Protein AF-A0A139Y749-F1 (afdb_monomer_lite)

Secondary structure (DSSP, 8-state):
-TTS-HHHHHHHHHHTT----TTSHHHHHHHHHHHHHHHHHHHHTTS-HHHHHHHHHTTT----TTT--HHHHHHHHHHHHHH-B----TTT--S-EEE-SSEEEE--B-TTSSSBP--EEES--SSSTTSPP--GGGT--GGGG---B-----HHHHTSHHHHH--PPTT-TTTTTT--TT-PPPPTT---------S-PPTT-TTTT-EEEE-SS-SS-HHHHHHHHHHTT-EEESS--TT--EEEE-SS-TGGGGGSHHHHHHHHTTPEEEETTHHHHHT-SS-B--SS-HHHHHHHHHH-SSHHHHHTTS-BGGGGGSHHHHGGGEEES---SPPPPHHHHHHHHHHHHHHHHHHHT--PPPBPTT-GGGPPPTT--STT-EE-B-TT--B-EEEEEEEEGGGTEEEEEEEEEEEETTEEEEEEEEE-TTS-TTTS-EEEEEE-TT-HHHHHHHHHHHHHHHHSS-GGGTTTSPPPTTSPEEEPPS-B--------------------------------------------------------------S-HHHHHHHHHHH-

Structure (mmCIF, N/CA/C/O backbone):
data_AF-A0A139Y749-F1
#
_entry.id   AF-A0A139Y749-F1
#
loop_
_atom_site.group_PDB
_atom_site.id
_atom_site.type_symbol
_atom_site.label_atom_id
_atom_site.label_alt_id
_atom_site.label_comp_id
_atom_site.label_asym_id
_atom_site.label_entity_id
_atom_site.label_seq_id
_atom_site.pdbx_PDB_ins_code
_atom_site.Cartn_x
_atom_site.Cartn_y
_atom_site.Cartn_z
_atom_site.occupancy
_atom_site.B_iso_or_equiv
_atom_site.auth_seq_id
_atom_site.auth_comp_id
_atom_site.auth_asym_id
_atom_site.auth_atom_id
_atom_site.pdbx_PDB_model_num
ATOM 1 N N . TRP A 1 1 ? 19.064 -13.172 -11.842 1.00 55.97 1 TRP A N 1
ATOM 2 C CA . TRP A 1 1 ? 19.993 -12.221 -12.494 1.00 55.97 1 TRP A CA 1
ATOM 3 C C . TRP A 1 1 ? 19.464 -10.783 -12.609 1.00 55.97 1 TRP A C 1
ATOM 5 O O . TRP A 1 1 ? 20.232 -9.889 -12.300 1.00 55.97 1 TRP A O 1
ATOM 15 N N . GLN A 1 2 ? 18.198 -10.503 -12.964 1.00 55.34 2 GLN A N 1
ATOM 16 C CA . GLN A 1 2 ? 17.690 -9.106 -13.049 1.00 55.34 2 GLN A CA 1
ATOM 17 C C . GLN A 1 2 ? 17.530 -8.379 -11.702 1.00 55.34 2 GLN A C 1
ATOM 19 O O . GLN A 1 2 ? 17.526 -7.152 -11.671 1.00 55.34 2 GLN A O 1
ATOM 24 N N . ALA A 1 3 ? 17.440 -9.109 -10.585 1.00 68.25 3 ALA A N 1
ATOM 25 C CA . ALA A 1 3 ? 17.470 -8.506 -9.250 1.00 68.25 3 ALA A CA 1
ATOM 26 C C . ALA A 1 3 ? 18.830 -7.860 -8.905 1.00 68.25 3 ALA A C 1
ATOM 28 O O . ALA A 1 3 ? 18.938 -7.165 -7.896 1.00 68.25 3 ALA A O 1
ATOM 29 N N . LEU A 1 4 ? 19.854 -8.084 -9.738 1.00 83.38 4 LEU A N 1
ATOM 30 C CA . LEU A 1 4 ? 21.179 -7.481 -9.659 1.00 83.38 4 LEU A CA 1
ATOM 31 C C . LEU A 1 4 ? 21.399 -6.558 -10.860 1.00 83.38 4 LEU A C 1
ATOM 33 O O . LEU A 1 4 ? 20.829 -6.769 -11.935 1.00 83.38 4 LEU A O 1
ATOM 37 N N . ARG A 1 5 ? 22.259 -5.551 -10.694 1.00 90.12 5 ARG A N 1
ATOM 38 C CA . ARG A 1 5 ? 22.768 -4.784 -11.836 1.00 90.12 5 ARG A CA 1
ATOM 39 C C . ARG A 1 5 ? 23.640 -5.682 -12.705 1.00 90.12 5 ARG A C 1
ATOM 41 O O . ARG A 1 5 ? 24.235 -6.633 -12.204 1.00 90.12 5 ARG A O 1
ATOM 48 N N . TRP A 1 6 ? 23.745 -5.366 -13.994 1.00 91.12 6 TRP A N 1
ATOM 49 C CA . TRP A 1 6 ? 24.500 -6.198 -14.935 1.00 91.12 6 TRP A CA 1
ATOM 50 C C . TRP A 1 6 ? 25.959 -6.415 -14.508 1.00 91.12 6 TRP A C 1
ATOM 52 O O . TRP A 1 6 ? 26.428 -7.547 -14.488 1.00 91.12 6 TRP A O 1
ATOM 62 N N . ASP A 1 7 ? 26.648 -5.371 -14.048 1.00 91.44 7 ASP A N 1
ATOM 63 C CA . ASP A 1 7 ? 28.027 -5.507 -13.559 1.00 91.44 7 ASP A CA 1
ATOM 64 C C . ASP A 1 7 ? 28.143 -6.490 -12.385 1.00 91.44 7 ASP A C 1
ATOM 66 O O . ASP A 1 7 ? 29.125 -7.222 -12.265 1.00 91.44 7 ASP A O 1
ATOM 70 N N . ASP A 1 8 ? 27.126 -6.546 -11.524 1.00 91.69 8 ASP A N 1
ATOM 71 C CA . ASP A 1 8 ? 27.088 -7.478 -10.400 1.00 91.69 8 ASP A CA 1
ATOM 72 C C . ASP A 1 8 ? 26.757 -8.903 -10.860 1.00 91.69 8 ASP A C 1
ATOM 74 O O . ASP A 1 8 ? 27.308 -9.856 -10.313 1.00 91.69 8 ASP A O 1
ATOM 78 N N . VAL A 1 9 ? 25.941 -9.065 -11.910 1.00 89.00 9 VAL A N 1
ATOM 79 C CA . VAL A 1 9 ? 25.735 -10.357 -12.591 1.00 89.00 9 VAL A CA 1
ATOM 80 C C . VAL A 1 9 ? 27.075 -10.925 -13.066 1.00 89.00 9 VAL A C 1
ATOM 82 O O . VAL A 1 9 ? 27.396 -12.071 -12.749 1.00 89.00 9 VAL A O 1
ATOM 85 N N . ILE A 1 10 ? 27.887 -10.116 -13.757 1.00 91.31 10 ILE A N 1
ATOM 86 C CA . ILE A 1 10 ? 29.202 -10.531 -14.268 1.00 91.31 10 ILE A CA 1
ATOM 87 C C . ILE A 1 10 ? 30.159 -10.890 -13.123 1.00 91.31 10 ILE A C 1
ATOM 89 O O . ILE A 1 10 ? 30.788 -11.950 -13.155 1.00 91.31 10 ILE A O 1
ATOM 93 N N . LYS A 1 11 ? 30.236 -10.056 -12.077 1.00 91.69 11 LYS A N 1
ATOM 94 C CA . LYS A 1 11 ? 31.088 -10.319 -10.901 1.00 91.69 11 LYS A CA 1
ATOM 95 C C . LYS A 1 11 ? 30.699 -11.606 -10.179 1.00 91.69 11 LYS A C 1
ATOM 97 O O . LYS A 1 11 ? 31.575 -12.384 -9.803 1.00 91.69 11 LYS A O 1
ATOM 102 N N . VAL A 1 12 ? 29.401 -11.831 -9.969 1.00 89.81 12 VAL A N 1
ATOM 103 C CA . VAL A 1 12 ? 28.900 -13.038 -9.302 1.00 89.81 12 VAL A CA 1
ATOM 104 C C . VAL A 1 12 ? 29.207 -14.268 -10.149 1.00 89.81 12 VAL A C 1
ATOM 106 O O . VAL A 1 12 ? 29.770 -15.220 -9.619 1.00 89.81 12 VAL A O 1
ATOM 109 N N . ALA A 1 13 ? 28.925 -14.236 -11.455 1.00 89.31 13 ALA A N 1
ATOM 110 C CA . ALA A 1 13 ? 29.249 -15.343 -12.353 1.00 89.31 13 ALA A CA 1
ATOM 111 C C . ALA A 1 13 ? 30.742 -15.707 -12.288 1.00 89.31 13 ALA A C 1
ATOM 113 O O . ALA A 1 13 ? 31.074 -16.869 -12.052 1.00 89.31 13 ALA A O 1
ATOM 114 N N . ALA A 1 14 ? 31.628 -14.710 -12.385 1.00 90.56 14 ALA A N 1
ATOM 115 C CA . ALA A 1 14 ? 33.073 -14.912 -12.305 1.00 90.56 14 ALA A CA 1
ATOM 116 C C . ALA A 1 14 ? 33.514 -15.529 -10.967 1.00 90.56 14 ALA A C 1
ATOM 118 O O . ALA A 1 14 ? 34.356 -16.426 -10.947 1.00 90.56 14 ALA A O 1
ATOM 119 N N . LYS A 1 15 ? 32.915 -15.099 -9.847 1.00 92.75 15 LYS A N 1
ATOM 120 C CA . LYS A 1 15 ? 33.230 -15.620 -8.507 1.00 92.75 15 LYS A CA 1
ATOM 121 C C . LYS A 1 15 ? 32.910 -17.111 -8.350 1.00 92.75 15 LYS A C 1
ATOM 123 O O . LYS A 1 15 ? 33.593 -17.793 -7.595 1.00 92.75 15 LYS A O 1
ATOM 128 N N . PHE A 1 16 ? 31.906 -17.611 -9.067 1.00 90.88 16 PHE A N 1
ATOM 129 C CA . PHE A 1 16 ? 31.536 -19.030 -9.087 1.00 90.88 16 PHE A CA 1
ATOM 130 C C . PHE A 1 16 ? 32.127 -19.786 -10.292 1.00 90.88 16 PHE A C 1
ATOM 132 O O . PHE A 1 16 ? 31.661 -20.869 -10.631 1.00 90.88 16 PHE A O 1
ATOM 139 N N . GLY A 1 17 ? 33.148 -19.229 -10.956 1.00 89.31 17 GLY A N 1
ATOM 140 C CA . GLY A 1 17 ? 33.849 -19.876 -12.073 1.00 89.31 17 GLY A CA 1
ATOM 141 C C . GLY A 1 17 ? 33.110 -19.837 -13.417 1.00 89.31 17 GLY A C 1
ATOM 142 O O . GLY A 1 17 ? 33.607 -20.382 -14.402 1.00 89.31 17 GLY A O 1
ATOM 143 N N . GLY A 1 18 ? 31.954 -19.174 -13.493 1.00 87.88 18 GLY A N 1
ATOM 144 C CA . GLY A 1 18 ? 31.210 -18.959 -14.731 1.00 87.88 18 GLY A CA 1
ATOM 145 C C . GLY A 1 18 ? 31.777 -17.801 -15.557 1.00 87.88 18 GLY A C 1
ATOM 146 O O . GLY A 1 18 ? 32.257 -16.805 -15.017 1.00 87.88 18 GLY A O 1
ATOM 147 N N . ARG A 1 19 ? 31.693 -17.897 -16.890 1.00 89.00 19 ARG A N 1
ATOM 148 C CA . ARG A 1 19 ? 32.026 -16.794 -17.808 1.00 89.00 19 ARG A CA 1
ATOM 149 C C . ARG A 1 19 ? 30.839 -16.491 -18.708 1.00 89.00 19 ARG A C 1
ATOM 151 O O . ARG A 1 19 ? 30.443 -17.326 -19.514 1.00 89.00 19 ARG A O 1
ATOM 158 N N . VAL A 1 20 ? 30.297 -15.285 -18.582 1.00 89.81 20 VAL A N 1
ATOM 159 C CA . VAL A 1 20 ? 29.211 -14.795 -19.435 1.00 89.81 20 VAL A CA 1
ATOM 160 C C . VAL A 1 20 ? 29.814 -14.259 -20.734 1.00 89.81 20 VAL A C 1
ATOM 162 O O . VAL A 1 20 ? 30.641 -13.348 -20.713 1.00 89.81 20 VAL A O 1
ATOM 165 N N . LYS A 1 21 ? 29.407 -14.821 -21.876 1.00 91.31 21 LYS A N 1
ATOM 166 C CA . LYS A 1 21 ? 29.839 -14.361 -23.205 1.00 91.31 21 LYS A CA 1
ATOM 167 C C . LYS A 1 21 ? 29.069 -13.098 -23.590 1.00 91.31 21 LYS A C 1
ATOM 169 O O . LYS A 1 21 ? 28.064 -13.173 -24.292 1.00 91.31 21 LYS A O 1
ATOM 174 N N . GLU A 1 22 ? 29.518 -11.934 -23.121 1.00 92.12 22 GLU A N 1
ATOM 175 C CA . GLU A 1 22 ? 28.803 -10.673 -23.360 1.00 92.12 22 GLU A CA 1
ATOM 176 C C . GLU A 1 22 ? 28.616 -10.350 -24.842 1.00 92.12 22 GLU A C 1
ATOM 178 O O . GLU A 1 22 ? 27.634 -9.718 -25.185 1.00 92.12 22 GLU A O 1
ATOM 183 N N . ASN A 1 23 ? 29.486 -10.799 -25.745 1.00 92.69 23 ASN A N 1
ATOM 184 C CA . ASN A 1 23 ? 29.330 -10.588 -27.188 1.00 92.69 23 ASN A CA 1
ATOM 185 C C . ASN A 1 23 ? 28.192 -11.405 -27.834 1.00 92.69 23 ASN A C 1
ATOM 187 O O . ASN A 1 23 ? 27.828 -11.129 -28.975 1.00 92.69 23 ASN A O 1
ATOM 191 N N . HIS A 1 24 ? 27.625 -12.397 -27.142 1.00 94.44 24 HIS A N 1
ATOM 192 C CA . HIS A 1 24 ? 26.550 -13.221 -27.687 1.00 94.44 24 HIS A CA 1
ATOM 193 C C . HIS A 1 24 ? 25.241 -12.409 -27.828 1.00 94.44 24 HIS A C 1
ATOM 195 O O . HIS A 1 24 ? 24.852 -11.732 -26.870 1.00 94.44 24 HIS A O 1
ATOM 201 N N . PRO A 1 25 ? 24.503 -12.499 -28.956 1.00 93.38 25 PRO A N 1
ATOM 202 C CA . PRO A 1 25 ? 23.297 -11.694 -29.195 1.00 93.38 25 PRO A CA 1
ATOM 203 C C . PRO A 1 25 ? 22.237 -11.789 -28.088 1.00 93.38 25 PRO A C 1
ATOM 205 O O . PRO A 1 25 ? 21.754 -10.763 -27.611 1.00 93.38 25 PRO A O 1
ATOM 208 N N . LEU A 1 26 ? 21.940 -13.007 -27.615 1.00 91.06 26 LEU A N 1
ATOM 209 C CA . LEU A 1 26 ? 21.009 -13.244 -26.500 1.00 91.06 26 LEU A CA 1
ATOM 210 C C . LEU A 1 26 ? 21.461 -12.534 -25.215 1.00 91.06 26 LEU A C 1
ATOM 212 O O . LEU A 1 26 ? 20.665 -11.906 -24.520 1.00 91.06 26 LEU A O 1
ATOM 216 N N . VAL A 1 27 ? 22.757 -12.592 -24.904 1.00 92.75 27 VAL A N 1
ATOM 217 C CA . VAL A 1 27 ? 23.316 -11.985 -23.691 1.00 92.75 27 VAL A CA 1
ATOM 218 C C . VAL A 1 27 ? 23.242 -10.458 -23.785 1.00 92.75 27 VAL A C 1
ATOM 220 O O . VAL A 1 27 ? 22.822 -9.813 -22.827 1.00 92.75 27 VAL A O 1
ATOM 223 N N . GLN A 1 28 ? 23.546 -9.881 -24.955 1.00 92.50 28 GLN A N 1
ATOM 224 C CA . GLN A 1 28 ? 23.368 -8.447 -25.225 1.00 92.50 28 GLN A CA 1
ATOM 225 C C . GLN A 1 28 ? 21.911 -7.992 -25.110 1.00 92.50 28 GLN A C 1
ATOM 227 O O . GLN A 1 28 ? 21.641 -6.859 -24.705 1.00 92.50 28 GLN A O 1
ATOM 232 N N . GLU A 1 29 ? 20.954 -8.841 -25.481 1.00 91.62 29 GLU A N 1
ATOM 233 C CA . GLU A 1 29 ? 19.536 -8.541 -25.302 1.00 91.62 29 GLU A CA 1
ATOM 234 C C . GLU A 1 29 ? 19.171 -8.445 -23.814 1.00 91.62 29 GLU A C 1
ATOM 236 O O . GLU A 1 29 ? 18.612 -7.435 -23.375 1.00 91.62 29 GLU A O 1
ATOM 241 N N . HIS A 1 30 ? 19.541 -9.454 -23.019 1.00 90.88 30 HIS A N 1
ATOM 242 C CA . HIS A 1 30 ? 19.285 -9.462 -21.576 1.00 90.88 30 HIS A CA 1
ATOM 243 C C . HIS A 1 30 ? 20.033 -8.347 -20.833 1.00 90.88 30 HIS A C 1
ATOM 245 O O . HIS A 1 30 ? 19.470 -7.766 -19.901 1.00 90.88 30 HIS A O 1
ATOM 251 N N . LYS A 1 31 ? 21.250 -8.000 -21.271 1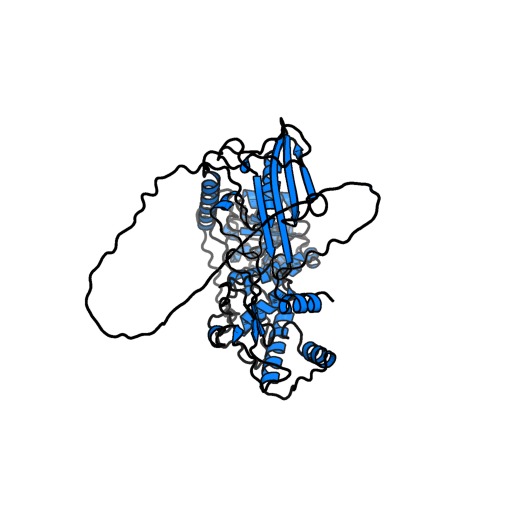.00 91.69 31 LYS A N 1
ATOM 252 C CA . LYS A 1 31 ? 22.014 -6.854 -20.766 1.00 91.69 31 LYS A CA 1
ATOM 253 C C . LYS A 1 31 ? 21.242 -5.552 -20.939 1.00 91.69 31 LYS A C 1
ATOM 255 O O . LYS A 1 31 ? 20.915 -4.900 -19.949 1.00 91.69 31 LYS A O 1
ATOM 260 N N . ARG A 1 32 ? 20.866 -5.222 -22.179 1.00 91.75 32 ARG A N 1
ATOM 261 C CA . ARG A 1 32 ? 20.134 -3.984 -22.497 1.00 91.75 32 ARG A CA 1
ATOM 262 C C . ARG A 1 32 ? 18.780 -3.913 -21.795 1.00 91.75 32 ARG A C 1
ATOM 264 O O . ARG A 1 32 ? 18.389 -2.852 -21.314 1.00 91.75 32 ARG A O 1
ATOM 271 N N . ARG A 1 33 ? 18.072 -5.044 -21.686 1.00 91.50 33 ARG A N 1
ATOM 272 C CA . ARG A 1 33 ? 16.835 -5.142 -20.892 1.00 91.50 33 ARG A CA 1
ATOM 273 C C . ARG A 1 33 ? 17.076 -4.821 -19.419 1.00 91.50 33 ARG A C 1
ATOM 275 O O . ARG A 1 33 ? 16.333 -4.026 -18.850 1.00 91.50 33 ARG A O 1
ATOM 282 N N . SER A 1 34 ? 18.110 -5.410 -18.817 1.00 91.19 34 SER A N 1
ATOM 283 C CA . SER A 1 34 ? 18.482 -5.166 -17.419 1.00 91.19 34 SER A CA 1
ATOM 284 C C . SER A 1 34 ? 18.829 -3.695 -17.178 1.00 91.19 34 SER A C 1
ATOM 286 O O . SER A 1 34 ? 18.268 -3.073 -16.281 1.00 91.19 34 SER A O 1
ATOM 288 N N . GLU A 1 35 ? 19.690 -3.106 -18.009 1.00 91.38 35 GLU A N 1
ATOM 289 C CA . GLU A 1 35 ? 20.102 -1.700 -17.899 1.00 91.38 35 GLU A CA 1
ATOM 290 C C . GLU A 1 35 ? 18.915 -0.737 -18.054 1.00 91.38 35 GLU A C 1
ATOM 292 O O . GLU A 1 35 ? 18.750 0.187 -17.253 1.00 91.38 35 GLU A O 1
ATOM 297 N N . GLY A 1 36 ? 18.041 -0.994 -19.034 1.00 89.69 36 GLY A N 1
ATOM 298 C CA . GLY A 1 36 ? 16.812 -0.229 -19.240 1.00 89.69 36 GLY A CA 1
ATOM 299 C C . GLY A 1 36 ? 15.853 -0.306 -18.050 1.00 89.69 36 GLY A C 1
ATOM 300 O O . GLY A 1 36 ? 15.291 0.708 -17.636 1.00 89.69 36 GLY A O 1
ATOM 301 N N . MET A 1 37 ? 15.711 -1.491 -17.455 1.00 91.38 37 MET A N 1
ATOM 302 C CA . MET A 1 37 ? 14.889 -1.689 -16.264 1.00 91.38 37 MET A CA 1
ATOM 303 C C . MET A 1 37 ? 15.483 -0.990 -15.038 1.00 91.38 37 MET A C 1
ATOM 305 O O . MET A 1 37 ? 14.767 -0.276 -14.337 1.00 91.38 37 MET A O 1
ATOM 309 N N . TRP A 1 38 ? 16.792 -1.122 -14.804 1.00 92.38 38 TRP A N 1
ATOM 310 C CA . TRP A 1 38 ? 17.477 -0.476 -13.680 1.00 92.38 38 TRP A CA 1
ATOM 311 C C . TRP A 1 38 ? 17.434 1.049 -13.749 1.00 92.38 38 TRP A C 1
ATOM 313 O O . TRP A 1 38 ? 17.352 1.689 -12.703 1.00 92.38 38 TRP A O 1
ATOM 323 N N . ASN A 1 39 ? 17.388 1.631 -14.949 1.00 92.31 39 ASN A N 1
ATOM 324 C CA . ASN A 1 39 ? 17.181 3.066 -15.120 1.00 92.31 39 ASN A CA 1
ATOM 325 C C . ASN A 1 39 ? 15.836 3.546 -14.537 1.00 92.31 39 ASN A C 1
ATOM 327 O O . ASN A 1 39 ? 15.789 4.591 -13.889 1.00 92.31 39 ASN A O 1
ATOM 331 N N . LEU A 1 40 ? 14.757 2.776 -14.722 1.00 92.25 40 LEU A N 1
ATOM 332 C CA . LEU A 1 40 ? 13.453 3.079 -14.123 1.00 92.25 40 LEU A CA 1
ATOM 333 C C . LEU A 1 40 ? 13.403 2.703 -12.635 1.00 92.25 40 LEU A C 1
ATOM 335 O O . LEU A 1 40 ? 12.873 3.469 -11.832 1.00 92.25 40 LEU A O 1
ATOM 339 N N . ILE A 1 41 ? 13.992 1.569 -12.238 1.00 93.94 41 ILE A N 1
ATOM 340 C CA . ILE A 1 41 ? 14.079 1.159 -10.824 1.00 93.94 41 ILE A CA 1
ATOM 341 C C . ILE A 1 41 ? 14.778 2.237 -9.993 1.00 93.94 41 ILE A C 1
ATOM 343 O O . ILE A 1 41 ? 14.306 2.575 -8.909 1.00 93.94 41 ILE A O 1
ATOM 347 N N . ASP A 1 42 ? 15.872 2.808 -10.501 1.00 92.44 42 ASP A N 1
ATOM 348 C CA . ASP A 1 42 ? 16.608 3.873 -9.820 1.00 92.44 42 ASP A CA 1
ATOM 349 C C . ASP A 1 42 ? 15.778 5.136 -9.608 1.00 92.44 42 ASP A C 1
ATOM 351 O O . ASP A 1 42 ? 15.976 5.831 -8.614 1.00 92.44 42 ASP A O 1
ATOM 355 N N . ALA A 1 43 ? 14.828 5.406 -10.500 1.00 90.19 43 ALA A N 1
ATOM 356 C CA . ALA A 1 43 ? 13.891 6.507 -10.352 1.00 90.19 43 ALA A CA 1
ATOM 357 C C . ALA A 1 43 ? 12.766 6.167 -9.349 1.00 90.19 43 ALA A C 1
ATOM 359 O O . ALA A 1 43 ? 12.323 7.028 -8.591 1.00 90.19 43 ALA A O 1
ATOM 360 N N . LEU A 1 44 ? 12.316 4.906 -9.315 1.00 92.62 44 LEU A N 1
ATOM 361 C CA . LEU A 1 44 ? 11.216 4.437 -8.466 1.00 92.62 44 LEU A CA 1
ATOM 362 C C . LEU A 1 44 ? 11.618 4.115 -7.024 1.00 92.62 44 LEU A C 1
ATOM 364 O O . LEU A 1 44 ? 10.764 4.176 -6.145 1.00 92.62 44 LEU A O 1
ATOM 368 N N . LYS A 1 45 ? 12.880 3.772 -6.747 1.00 87.56 45 LYS A N 1
ATOM 369 C CA . LYS A 1 45 ? 13.320 3.357 -5.398 1.00 87.56 45 LYS A CA 1
ATOM 370 C C . LYS A 1 45 ? 13.155 4.447 -4.333 1.00 87.56 45 LYS A C 1
ATOM 372 O O . LYS A 1 45 ? 13.032 4.123 -3.156 1.00 87.56 45 LYS A O 1
ATOM 377 N N . GLU A 1 46 ? 13.148 5.712 -4.752 1.00 85.56 46 GLU A N 1
ATOM 378 C CA . GLU A 1 46 ? 12.927 6.862 -3.872 1.00 85.56 46 GLU A CA 1
ATOM 379 C C . GLU A 1 46 ? 11.442 7.016 -3.508 1.00 85.56 46 GLU A C 1
ATOM 381 O O . GLU A 1 46 ? 11.109 7.615 -2.489 1.00 85.56 46 GLU A O 1
ATOM 386 N N . VAL A 1 47 ? 10.531 6.457 -4.314 1.00 89.00 47 VAL A N 1
ATOM 387 C CA . VAL A 1 47 ? 9.087 6.551 -4.089 1.00 89.00 47 VAL A CA 1
ATOM 388 C C . VAL A 1 47 ? 8.699 5.762 -2.830 1.00 89.00 47 VAL A C 1
ATOM 390 O O . VAL A 1 47 ? 9.109 4.608 -2.659 1.00 89.00 47 VAL A O 1
ATOM 393 N N . PRO A 1 48 ? 7.848 6.327 -1.954 1.00 88.06 48 PRO A N 1
ATOM 394 C CA . PRO A 1 48 ? 7.395 5.643 -0.751 1.00 88.06 48 PRO A CA 1
ATOM 395 C C . PRO A 1 48 ? 6.777 4.271 -1.038 1.00 88.06 48 PRO A C 1
ATOM 397 O O . PRO A 1 48 ? 5.853 4.141 -1.845 1.00 88.06 48 PRO A O 1
ATOM 400 N N . LYS A 1 49 ? 7.206 3.249 -0.283 1.00 89.56 49 LYS A N 1
ATOM 401 C CA . LYS A 1 49 ? 6.736 1.856 -0.421 1.00 89.56 49 LYS A CA 1
ATOM 402 C C . LYS A 1 49 ? 5.213 1.751 -0.544 1.00 89.56 49 LYS A C 1
ATOM 404 O O . LYS A 1 49 ? 4.735 1.097 -1.459 1.00 89.56 49 LYS A O 1
ATOM 409 N N . LYS A 1 50 ? 4.444 2.409 0.335 1.00 86.56 50 LYS A N 1
ATOM 410 C CA . LYS A 1 50 ? 2.966 2.346 0.329 1.00 86.56 50 LYS A CA 1
ATOM 411 C C . LYS A 1 50 ? 2.345 2.731 -1.020 1.00 86.56 50 LYS A C 1
ATOM 413 O O . LYS A 1 50 ? 1.286 2.225 -1.369 1.00 86.56 50 LYS A O 1
ATOM 418 N N . GLN A 1 51 ? 2.988 3.628 -1.759 1.00 87.31 51 GLN A N 1
ATOM 419 C CA . GLN A 1 51 ? 2.501 4.094 -3.052 1.00 87.31 51 GLN A CA 1
ATOM 420 C C . GLN A 1 51 ? 2.870 3.127 -4.175 1.00 87.31 51 GLN A C 1
ATOM 422 O O . GLN A 1 51 ? 2.034 2.853 -5.029 1.00 87.31 51 GLN A O 1
ATOM 427 N N . LEU A 1 52 ? 4.073 2.545 -4.132 1.00 92.69 52 LEU A N 1
ATOM 428 C CA . LEU A 1 52 ? 4.448 1.448 -5.030 1.00 92.69 52 LEU A CA 1
ATOM 429 C C . LEU A 1 52 ? 3.482 0.265 -4.867 1.00 92.69 52 LEU A C 1
ATOM 431 O O . LEU A 1 52 ? 2.985 -0.274 -5.850 1.00 92.69 52 LEU A O 1
ATOM 435 N N . LEU A 1 53 ? 3.127 -0.076 -3.626 1.00 92.38 53 LEU A N 1
ATOM 436 C CA . LEU A 1 53 ? 2.144 -1.125 -3.344 1.00 92.38 53 LEU A CA 1
ATOM 437 C C . LEU A 1 53 ? 0.768 -0.840 -3.966 1.00 92.38 53 LEU A C 1
ATOM 439 O O . LEU A 1 53 ? 0.139 -1.753 -4.481 1.00 92.38 53 LEU A O 1
ATOM 443 N N . ALA A 1 54 ? 0.337 0.423 -4.019 1.00 89.19 54 ALA A N 1
ATOM 444 C CA . ALA A 1 54 ? -0.916 0.793 -4.680 1.00 89.19 54 ALA A CA 1
ATOM 445 C C . ALA A 1 54 ? -0.903 0.521 -6.194 1.00 89.19 54 ALA A C 1
ATOM 447 O O . ALA A 1 54 ? -1.939 0.199 -6.774 1.00 89.19 54 ALA A O 1
ATOM 448 N N . ILE A 1 55 ? 0.264 0.640 -6.835 1.00 93.62 55 ILE A N 1
ATOM 449 C CA . ILE A 1 55 ? 0.439 0.291 -8.249 1.00 93.62 55 ILE A CA 1
ATOM 450 C C . ILE A 1 55 ? 0.326 -1.224 -8.425 1.00 93.62 55 ILE A C 1
ATOM 452 O O . ILE A 1 55 ? -0.336 -1.680 -9.354 1.00 93.62 55 ILE A O 1
ATOM 456 N N . LEU A 1 56 ? 0.919 -2.006 -7.519 1.00 94.88 56 LEU A N 1
ATOM 457 C CA . LEU A 1 56 ? 0.786 -3.465 -7.530 1.00 94.88 56 LEU A CA 1
ATOM 458 C C . LEU A 1 56 ? -0.675 -3.898 -7.331 1.00 94.88 56 LEU A C 1
ATOM 460 O O . LEU A 1 56 ? -1.168 -4.711 -8.112 1.00 94.88 56 LEU A O 1
ATOM 464 N N . ASP A 1 57 ? -1.384 -3.291 -6.373 1.00 92.31 57 ASP A N 1
ATOM 465 C CA . ASP A 1 57 ? -2.810 -3.536 -6.112 1.00 92.31 57 ASP A CA 1
ATOM 466 C C . ASP A 1 57 ? -3.674 -3.285 -7.359 1.00 92.31 57 ASP A C 1
ATOM 468 O O . ASP A 1 57 ? -4.523 -4.103 -7.705 1.00 92.31 57 ASP A O 1
ATOM 472 N N . ALA A 1 58 ? -3.432 -2.182 -8.079 1.00 90.25 58 ALA A N 1
ATOM 473 C CA . ALA A 1 58 ? -4.168 -1.823 -9.299 1.00 90.25 58 ALA A CA 1
ATOM 474 C C . ALA A 1 58 ? -3.946 -2.794 -10.476 1.00 90.25 58 ALA A C 1
ATOM 476 O O . ALA A 1 58 ? -4.668 -2.733 -11.475 1.00 90.25 58 ALA A O 1
ATOM 477 N N . ASN A 1 59 ? -2.939 -3.662 -10.368 1.00 93.44 59 ASN A N 1
ATOM 478 C CA . ASN A 1 59 ? -2.628 -4.722 -11.322 1.00 93.44 59 ASN A CA 1
ATOM 479 C C . ASN A 1 59 ? -2.929 -6.118 -10.762 1.00 93.44 59 ASN A C 1
ATOM 481 O O . ASN A 1 59 ? -2.577 -7.103 -11.412 1.00 93.44 59 ASN A O 1
ATOM 485 N N . GLU A 1 60 ? -3.553 -6.199 -9.580 1.00 92.69 60 GLU A N 1
ATOM 486 C CA . GLU A 1 60 ? -3.841 -7.444 -8.857 1.00 92.69 60 GLU A CA 1
ATOM 487 C C . GLU A 1 60 ? -2.581 -8.284 -8.589 1.00 92.69 60 GLU A C 1
ATOM 489 O O . GLU A 1 60 ? -2.648 -9.507 -8.471 1.00 92.69 60 GLU A O 1
ATOM 494 N N . ILE A 1 61 ? -1.409 -7.646 -8.515 1.00 93.38 61 ILE A N 1
ATOM 495 C CA . ILE A 1 61 ? -0.148 -8.351 -8.303 1.00 93.38 61 ILE A CA 1
ATOM 496 C C . ILE A 1 61 ? -0.036 -8.724 -6.833 1.00 93.38 61 ILE A C 1
ATOM 498 O O . ILE A 1 61 ? -0.026 -7.867 -5.950 1.00 93.38 61 ILE A O 1
ATOM 502 N N . PHE A 1 62 ? 0.103 -10.017 -6.569 1.00 90.81 62 PHE A N 1
ATOM 503 C CA . PHE A 1 62 ? 0.291 -10.523 -5.223 1.00 90.81 62 PHE A CA 1
ATOM 504 C C . PHE A 1 62 ? 1.664 -10.137 -4.669 1.00 90.81 62 PHE A C 1
ATOM 506 O O . PHE A 1 62 ? 2.701 -10.343 -5.302 1.00 90.81 62 PHE A O 1
ATOM 513 N N . TYR A 1 63 ? 1.677 -9.679 -3.420 1.00 89.19 63 TYR A N 1
ATOM 514 C CA . TYR A 1 63 ? 2.893 -9.473 -2.647 1.00 89.19 63 TYR A CA 1
ATOM 515 C C . TYR A 1 63 ? 2.642 -9.714 -1.155 1.00 89.19 63 TYR A C 1
ATOM 517 O O . TYR A 1 63 ? 1.533 -9.575 -0.640 1.00 89.19 63 TYR A O 1
ATOM 525 N N . ASN A 1 64 ? 3.704 -10.029 -0.410 1.00 83.94 64 ASN A N 1
ATOM 526 C CA . ASN A 1 64 ? 3.633 -10.061 1.047 1.00 83.94 64 ASN A CA 1
ATOM 527 C C . ASN A 1 64 ? 3.954 -8.672 1.608 1.00 83.94 64 ASN A C 1
ATOM 529 O O . ASN A 1 64 ? 5.122 -8.303 1.699 1.00 83.94 64 ASN A O 1
ATOM 533 N N . GLU A 1 65 ? 2.934 -7.928 2.034 1.00 80.00 65 GLU A N 1
ATOM 534 C CA . GLU A 1 65 ? 3.063 -6.545 2.522 1.00 80.00 65 GLU A CA 1
ATOM 535 C C . GLU A 1 65 ? 4.151 -6.360 3.599 1.00 80.00 65 GLU A C 1
ATOM 537 O O . GLU A 1 65 ? 4.869 -5.355 3.608 1.00 80.00 65 GLU A O 1
ATOM 542 N N . LYS A 1 66 ? 4.327 -7.352 4.482 1.00 76.69 66 LYS A N 1
ATOM 543 C CA . LYS A 1 66 ? 5.321 -7.302 5.566 1.00 76.69 66 LYS A CA 1
ATOM 544 C C . LYS A 1 66 ? 6.747 -7.564 5.084 1.00 76.69 66 LYS A C 1
ATOM 546 O O . LYS A 1 66 ? 7.677 -7.062 5.704 1.00 76.69 66 LYS A O 1
ATOM 551 N N . LYS A 1 67 ? 6.925 -8.355 4.022 1.00 83.00 67 LYS A N 1
ATOM 552 C CA . LYS A 1 67 ? 8.247 -8.797 3.544 1.00 83.00 67 LYS A CA 1
ATOM 553 C C . LYS A 1 67 ? 8.754 -8.019 2.335 1.00 83.00 67 LYS A C 1
ATOM 555 O O . LYS A 1 67 ? 9.962 -7.880 2.199 1.00 83.00 67 LYS A O 1
ATOM 560 N N . ILE A 1 68 ? 7.858 -7.511 1.491 1.00 89.81 68 ILE A N 1
ATOM 561 C CA . ILE A 1 68 ? 8.243 -6.811 0.265 1.00 89.81 68 ILE A CA 1
ATOM 562 C C . ILE A 1 68 ? 9.026 -5.536 0.591 1.00 89.81 68 ILE A C 1
ATOM 564 O O . ILE A 1 68 ? 8.609 -4.722 1.428 1.00 89.81 68 ILE A O 1
ATOM 568 N N . SER A 1 69 ? 10.167 -5.361 -0.068 1.00 91.50 69 SER A N 1
ATOM 569 C CA . SER A 1 69 ? 10.961 -4.132 0.014 1.00 91.50 69 SER A CA 1
ATOM 570 C C . SER A 1 69 ? 10.481 -3.092 -1.008 1.00 91.50 69 SER A C 1
ATOM 572 O O . SER A 1 69 ? 9.816 -3.431 -1.985 1.00 91.50 69 SER A O 1
ATOM 574 N N . ALA A 1 70 ? 10.819 -1.813 -0.805 1.00 91.81 70 ALA A N 1
ATOM 575 C CA . ALA A 1 70 ? 10.529 -0.776 -1.805 1.00 91.81 70 ALA A CA 1
ATOM 576 C C . ALA A 1 70 ? 11.236 -1.068 -3.142 1.00 91.81 70 ALA A C 1
ATOM 578 O O . ALA A 1 70 ? 10.638 -0.905 -4.200 1.00 91.81 70 ALA A O 1
ATOM 579 N N . LEU A 1 71 ? 12.472 -1.578 -3.082 1.00 92.75 71 LEU A N 1
ATOM 580 C CA . LEU A 1 71 ? 13.247 -1.975 -4.256 1.00 92.75 71 LEU A CA 1
ATOM 581 C C . LEU A 1 71 ? 12.573 -3.111 -5.035 1.00 92.75 71 LEU A C 1
ATOM 583 O O . LEU A 1 71 ? 12.465 -3.038 -6.252 1.00 92.75 71 LEU A O 1
ATOM 587 N N . GLU A 1 72 ? 12.092 -4.137 -4.337 1.00 92.31 72 GLU A N 1
ATOM 588 C CA . GLU A 1 72 ? 11.383 -5.259 -4.959 1.00 92.31 72 GLU A CA 1
ATOM 589 C C . GLU A 1 72 ? 10.080 -4.798 -5.624 1.00 92.31 72 GLU A C 1
ATOM 591 O O . GLU A 1 72 ? 9.799 -5.174 -6.758 1.00 92.31 72 GLU A O 1
ATOM 596 N N . ALA A 1 73 ? 9.310 -3.925 -4.966 1.00 94.56 73 ALA A N 1
ATOM 597 C CA . ALA A 1 73 ? 8.123 -3.335 -5.582 1.00 94.56 73 ALA A CA 1
ATOM 598 C C . ALA A 1 73 ? 8.487 -2.511 -6.832 1.00 94.56 73 ALA A C 1
ATOM 600 O O . ALA A 1 73 ? 7.832 -2.642 -7.864 1.00 94.56 73 ALA A O 1
ATOM 601 N N . ALA A 1 74 ? 9.558 -1.713 -6.768 1.00 95.12 74 ALA A N 1
ATOM 602 C CA . ALA A 1 74 ? 10.062 -0.941 -7.902 1.00 95.12 74 ALA A CA 1
ATOM 603 C C . ALA A 1 74 ? 10.514 -1.833 -9.071 1.00 95.12 74 ALA A C 1
ATOM 605 O O . ALA A 1 74 ? 10.236 -1.495 -10.217 1.00 95.12 74 ALA A O 1
ATOM 606 N N . GLN A 1 75 ? 11.152 -2.977 -8.800 1.00 93.75 75 GLN A N 1
ATOM 607 C CA . GLN A 1 75 ? 11.531 -3.970 -9.814 1.00 93.75 75 GLN A CA 1
ATOM 608 C C . GLN A 1 75 ? 10.307 -4.520 -10.549 1.00 93.75 75 GLN A C 1
ATOM 610 O O . GLN A 1 75 ? 10.268 -4.487 -11.776 1.00 93.75 75 GLN A O 1
ATOM 615 N N . ILE A 1 76 ? 9.283 -4.948 -9.804 1.00 94.69 76 ILE A N 1
ATOM 616 C CA . ILE A 1 76 ? 8.039 -5.482 -10.377 1.00 94.69 76 ILE A CA 1
ATOM 617 C C . ILE A 1 76 ? 7.324 -4.418 -11.224 1.00 94.69 76 ILE A C 1
ATOM 619 O O . ILE A 1 76 ? 6.851 -4.704 -12.322 1.00 94.69 76 ILE A O 1
ATOM 623 N N . ILE A 1 77 ? 7.261 -3.176 -10.735 1.00 95.44 77 ILE A N 1
ATOM 624 C CA . ILE A 1 77 ? 6.621 -2.069 -11.457 1.00 95.44 77 ILE A CA 1
ATOM 625 C C . ILE A 1 77 ? 7.413 -1.704 -12.710 1.00 95.44 77 ILE A C 1
ATOM 627 O O . ILE A 1 77 ? 6.806 -1.488 -13.752 1.00 95.44 77 ILE A O 1
ATOM 631 N N . ALA A 1 78 ? 8.744 -1.633 -12.638 1.00 94.50 78 ALA A N 1
ATOM 632 C CA . ALA A 1 78 ? 9.572 -1.291 -13.789 1.00 94.50 78 ALA A CA 1
ATOM 633 C C . ALA A 1 78 ? 9.450 -2.335 -14.906 1.00 94.50 78 ALA A C 1
ATOM 635 O O . ALA A 1 78 ? 9.261 -1.971 -16.066 1.00 94.50 78 ALA A O 1
ATOM 636 N N . ASP A 1 79 ? 9.493 -3.617 -14.545 1.00 94.38 79 ASP A N 1
ATOM 637 C CA . ASP A 1 79 ? 9.261 -4.733 -15.459 1.00 94.38 79 ASP A CA 1
ATOM 638 C C . ASP A 1 79 ? 7.866 -4.652 -16.104 1.00 94.38 79 ASP A C 1
ATOM 640 O O . ASP A 1 79 ? 7.733 -4.706 -17.327 1.00 94.38 79 ASP A O 1
ATOM 644 N N . GLY A 1 80 ? 6.830 -4.420 -15.294 1.00 94.75 80 GLY A N 1
ATOM 645 C CA . GLY A 1 80 ? 5.461 -4.244 -15.770 1.00 94.75 80 GLY A CA 1
ATOM 646 C C . GLY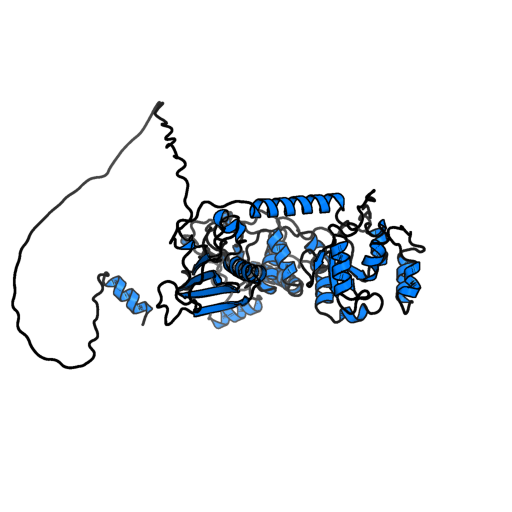 A 1 80 ? 5.291 -3.049 -16.713 1.00 94.75 80 GLY A C 1
ATOM 647 O O . GLY A 1 80 ? 4.718 -3.184 -17.792 1.00 94.75 80 GLY A O 1
ATOM 648 N N . VAL A 1 81 ? 5.821 -1.881 -16.348 1.00 93.56 81 VAL A N 1
ATOM 649 C CA . VAL A 1 81 ? 5.738 -0.652 -17.154 1.00 93.56 81 VAL A CA 1
ATOM 650 C C . VAL A 1 81 ? 6.434 -0.812 -18.504 1.00 93.56 81 VAL A C 1
ATOM 652 O O . VAL A 1 81 ? 5.918 -0.333 -19.514 1.00 93.56 81 VAL A O 1
ATOM 655 N N . LEU A 1 82 ? 7.591 -1.476 -18.530 1.00 92.62 82 LEU A N 1
ATOM 656 C CA . LEU A 1 82 ? 8.361 -1.676 -19.753 1.00 92.62 82 LEU A CA 1
ATOM 657 C C . LEU A 1 82 ? 7.769 -2.774 -20.637 1.00 92.62 82 LEU A C 1
ATOM 659 O O . LEU A 1 82 ? 7.695 -2.585 -21.847 1.00 92.62 82 LEU A O 1
ATOM 663 N N . PHE A 1 83 ? 7.358 -3.911 -20.075 1.00 93.56 83 PHE A N 1
ATOM 664 C CA . PHE A 1 83 ? 7.072 -5.119 -20.861 1.00 93.56 83 PHE A CA 1
ATOM 665 C C . PHE A 1 83 ? 5.608 -5.580 -20.808 1.00 93.56 83 PHE A C 1
ATOM 667 O O . PHE A 1 83 ? 5.229 -6.474 -21.561 1.00 93.56 83 PHE A O 1
ATOM 674 N N . GLY A 1 84 ? 4.773 -4.968 -19.967 1.00 93.94 84 GLY A N 1
ATOM 675 C CA . GLY A 1 84 ? 3.389 -5.377 -19.714 1.00 93.94 84 GLY A CA 1
ATOM 676 C C . GLY A 1 84 ? 3.256 -6.355 -18.550 1.00 93.94 84 GLY A C 1
ATOM 677 O O . GLY A 1 84 ? 4.239 -6.740 -17.920 1.00 93.94 84 GLY A O 1
ATOM 678 N N . ARG A 1 85 ? 2.028 -6.769 -18.240 1.00 94.38 85 ARG A N 1
ATOM 679 C CA . ARG A 1 85 ? 1.756 -7.695 -17.133 1.00 94.38 85 ARG A CA 1
ATOM 680 C C . ARG A 1 85 ? 2.123 -9.123 -17.510 1.00 94.38 85 ARG A C 1
ATOM 682 O O . ARG A 1 85 ? 1.784 -9.593 -18.596 1.00 94.38 85 ARG A O 1
ATOM 689 N N . LEU A 1 86 ? 2.764 -9.824 -16.578 1.00 95.31 86 LEU A N 1
ATOM 690 C CA . LEU A 1 86 ? 2.841 -11.280 -16.635 1.00 95.31 86 LEU A CA 1
ATOM 691 C C . LEU A 1 86 ? 1.444 -11.884 -16.406 1.00 95.31 86 LEU A C 1
ATOM 693 O O . LEU A 1 86 ? 0.647 -11.315 -15.646 1.00 95.31 86 LEU A O 1
ATOM 697 N N . PRO A 1 87 ? 1.141 -13.027 -17.044 1.00 95.69 87 PRO A N 1
ATOM 698 C CA . PRO A 1 87 ? -0.111 -13.729 -16.815 1.00 95.69 87 PRO A CA 1
ATOM 699 C C . PRO A 1 87 ? -0.181 -14.287 -15.387 1.00 95.69 87 PRO A C 1
ATOM 701 O O . PRO A 1 87 ? 0.767 -14.222 -14.594 1.00 95.69 87 PRO A O 1
ATOM 704 N N . LYS A 1 88 ? -1.336 -14.854 -15.042 1.00 95.56 88 LYS A N 1
ATOM 705 C CA . LYS A 1 88 ? -1.470 -15.653 -13.824 1.00 95.56 88 LYS A CA 1
ATOM 706 C C . LYS A 1 88 ? -0.522 -16.853 -13.868 1.00 95.56 88 LYS A C 1
ATOM 708 O O . LYS A 1 88 ? -0.234 -17.394 -14.931 1.00 95.56 88 LYS A O 1
ATOM 713 N N . CYS A 1 89 ? -0.042 -17.265 -12.699 1.00 95.56 89 CYS A N 1
ATOM 714 C CA . CYS A 1 89 ? 0.800 -18.447 -12.574 1.00 95.56 89 CYS A CA 1
ATOM 715 C C . CYS A 1 89 ? 0.039 -19.701 -13.041 1.00 95.56 89 CYS A C 1
ATOM 717 O O . CYS A 1 89 ? -1.009 -19.982 -12.460 1.00 95.56 89 CYS A O 1
ATOM 719 N N . PRO A 1 90 ? 0.571 -20.498 -13.985 1.00 95.00 90 PRO A N 1
ATOM 720 C CA . PRO A 1 90 ? -0.085 -21.728 -14.439 1.00 95.00 90 PRO A CA 1
ATOM 721 C C . PRO A 1 90 ? -0.300 -22.772 -13.335 1.00 95.00 90 PRO A C 1
ATOM 723 O O . PRO A 1 90 ? -1.179 -23.614 -13.455 1.00 95.00 90 PRO A O 1
ATOM 726 N N . LEU A 1 91 ? 0.496 -22.722 -12.258 1.00 92.56 91 LEU A N 1
ATOM 727 C CA . LEU A 1 91 ? 0.424 -23.694 -11.164 1.00 92.56 91 LEU A CA 1
ATOM 728 C C . LEU A 1 91 ? -0.553 -23.288 -10.050 1.00 92.56 91 LEU A C 1
ATOM 730 O O . LEU A 1 91 ? -1.248 -24.139 -9.506 1.00 92.56 91 LEU A O 1
ATOM 734 N N . CYS A 1 92 ? -0.589 -22.006 -9.670 1.00 92.38 92 CYS A N 1
ATOM 735 C CA . CYS A 1 92 ? -1.372 -21.544 -8.514 1.00 92.38 92 CYS A CA 1
ATOM 736 C C . CYS A 1 92 ? -2.459 -20.512 -8.847 1.00 92.38 92 CYS A C 1
ATOM 738 O O . CYS A 1 92 ? -3.078 -19.969 -7.931 1.00 92.38 92 CYS A O 1
ATOM 740 N N . ASP A 1 93 ? -2.637 -20.175 -10.128 1.00 91.56 93 ASP A N 1
ATOM 741 C CA . ASP A 1 93 ? -3.579 -19.176 -10.668 1.00 91.56 93 ASP A CA 1
ATOM 742 C C . ASP A 1 93 ? -3.469 -17.763 -10.049 1.00 91.56 93 ASP A C 1
ATOM 744 O O . ASP A 1 93 ? -4.273 -16.864 -10.292 1.00 91.56 93 ASP A O 1
ATOM 748 N N . THR A 1 94 ? -2.435 -17.518 -9.246 1.00 90.50 94 THR A N 1
ATOM 749 C CA . THR A 1 94 ? -2.198 -16.215 -8.624 1.00 90.50 94 THR A CA 1
ATOM 750 C C . THR A 1 94 ? -1.376 -15.346 -9.573 1.00 90.50 94 THR A C 1
ATOM 752 O O . THR A 1 94 ? -0.401 -15.818 -10.168 1.00 90.50 94 THR A O 1
ATOM 755 N N . ARG A 1 95 ? -1.698 -14.050 -9.677 1.00 93.25 95 ARG A N 1
ATOM 756 C CA . ARG A 1 95 ? -0.852 -13.043 -10.348 1.00 93.25 95 ARG A CA 1
ATOM 757 C C . ARG A 1 95 ? 0.378 -12.721 -9.491 1.00 93.25 95 ARG A C 1
ATOM 759 O O . ARG A 1 95 ? 0.487 -11.666 -8.879 1.00 93.25 95 ARG A O 1
ATOM 766 N N . ALA A 1 96 ? 1.281 -13.688 -9.395 1.00 93.44 96 ALA A N 1
ATOM 767 C CA . ALA A 1 96 ? 2.489 -13.624 -8.572 1.00 93.44 96 ALA A CA 1
ATOM 768 C C . ALA A 1 96 ? 3.749 -14.037 -9.344 1.00 93.44 96 ALA A C 1
ATOM 770 O O . ALA A 1 96 ? 4.781 -14.321 -8.730 1.00 93.44 96 ALA A O 1
ATOM 771 N N . LEU A 1 97 ? 3.645 -14.147 -10.672 1.00 95.56 97 LEU A N 1
ATOM 772 C CA . LEU A 1 97 ? 4.800 -14.348 -11.530 1.00 95.56 97 LEU A CA 1
ATOM 773 C C . LEU A 1 97 ? 5.625 -13.069 -11.568 1.00 95.56 97 LEU A C 1
ATOM 775 O O . LEU A 1 97 ? 5.092 -11.969 -11.703 1.00 95.56 97 LEU A O 1
ATOM 779 N N . ILE A 1 98 ? 6.930 -13.247 -11.473 1.00 93.31 98 ILE A N 1
ATOM 780 C CA . ILE A 1 98 ? 7.918 -12.196 -11.654 1.00 93.31 98 ILE A CA 1
ATOM 781 C C . ILE A 1 98 ? 9.033 -12.729 -12.545 1.00 93.31 98 ILE A C 1
ATOM 783 O O . ILE A 1 98 ? 9.307 -13.932 -12.547 1.00 93.31 98 ILE A O 1
ATOM 787 N N . GLN A 1 99 ? 9.693 -11.837 -13.269 1.00 91.31 99 GLN A N 1
ATOM 788 C CA . GLN A 1 99 ? 10.873 -12.180 -14.046 1.00 91.31 99 GLN A CA 1
ATOM 789 C C . GLN A 1 99 ? 12.131 -11.704 -13.304 1.00 91.31 99 GLN A C 1
ATOM 791 O O . GLN A 1 99 ? 12.299 -10.518 -13.044 1.00 91.31 99 GLN A O 1
ATOM 796 N N . ASP A 1 100 ? 13.001 -12.646 -12.936 1.00 85.19 100 ASP A N 1
ATOM 797 C CA . ASP A 1 100 ? 14.259 -12.435 -12.211 1.00 85.19 100 ASP A CA 1
ATOM 798 C C . ASP A 1 100 ? 15.469 -12.699 -13.135 1.00 85.19 100 ASP A C 1
ATOM 800 O O . ASP A 1 100 ? 16.464 -13.329 -12.770 1.00 85.19 100 ASP A O 1
ATOM 804 N N . GLY A 1 101 ? 15.467 -12.157 -14.348 1.00 84.38 101 GLY A N 1
ATOM 805 C CA . GLY A 1 101 ? 16.553 -12.289 -15.315 1.00 84.38 101 GLY A CA 1
ATOM 806 C C . GLY A 1 101 ? 16.091 -13.092 -16.498 1.00 84.38 101 GLY A C 1
ATOM 807 O O . GLY A 1 101 ? 15.220 -12.678 -17.264 1.00 84.38 101 GLY A O 1
ATOM 808 N N . THR A 1 102 ? 16.717 -14.244 -16.627 1.00 89.31 102 THR A N 1
ATOM 809 C CA . THR A 1 102 ? 16.302 -15.277 -17.555 1.00 89.31 102 THR A CA 1
ATOM 810 C C . THR A 1 102 ? 15.231 -16.180 -16.960 1.00 89.31 102 THR A C 1
ATOM 812 O O . THR A 1 102 ? 14.679 -16.972 -17.698 1.00 89.31 102 THR A O 1
ATOM 815 N N . ASP A 1 103 ? 14.886 -16.054 -15.679 1.00 92.00 103 ASP A N 1
ATOM 816 C CA . ASP A 1 103 ? 13.913 -16.936 -15.033 1.00 92.00 103 ASP A CA 1
ATOM 817 C C . ASP A 1 103 ? 12.608 -16.203 -14.730 1.00 92.00 103 ASP A C 1
ATOM 819 O O . ASP A 1 103 ? 12.620 -15.092 -14.198 1.00 92.00 103 ASP A O 1
ATOM 823 N N . ILE A 1 104 ? 11.480 -16.847 -15.009 1.00 95.12 104 ILE A N 1
ATOM 824 C CA . ILE A 1 104 ? 10.160 -16.472 -14.513 1.00 95.12 104 ILE A CA 1
ATOM 825 C C . ILE A 1 104 ? 9.842 -17.383 -13.334 1.00 95.12 104 ILE A C 1
ATOM 827 O O . ILE A 1 104 ? 9.775 -18.601 -13.475 1.00 95.12 104 ILE A O 1
ATOM 831 N N . ARG A 1 105 ? 9.617 -16.802 -12.158 1.00 94.25 105 ARG A N 1
ATOM 832 C CA . ARG A 1 105 ? 9.279 -17.556 -10.946 1.00 94.25 105 ARG A CA 1
ATOM 833 C C . ARG A 1 105 ? 8.002 -17.042 -10.316 1.00 94.25 105 ARG A C 1
ATOM 835 O O . ARG A 1 105 ? 7.716 -15.846 -10.349 1.00 94.25 105 ARG A O 1
ATOM 842 N N . CYS A 1 106 ? 7.264 -17.932 -9.670 1.00 94.50 106 CYS A N 1
ATOM 843 C CA . CYS A 1 106 ? 6.134 -17.536 -8.846 1.00 94.50 106 CYS A CA 1
ATOM 844 C C . CYS A 1 106 ? 6.590 -17.195 -7.420 1.00 94.50 106 CYS A C 1
ATOM 846 O O . CYS A 1 106 ? 7.363 -17.931 -6.807 1.00 94.50 106 CYS A O 1
ATOM 848 N N . ARG A 1 107 ? 6.085 -16.088 -6.865 1.00 90.56 107 ARG A N 1
ATOM 849 C CA . ARG A 1 107 ? 6.202 -15.743 -5.432 1.00 90.56 107 ARG A CA 1
ATOM 850 C C . ARG A 1 107 ? 4.880 -15.892 -4.668 1.00 90.56 107 ARG A C 1
ATOM 852 O O . ARG A 1 107 ? 4.772 -15.456 -3.521 1.00 90.56 107 ARG A O 1
ATOM 859 N N . GLY A 1 108 ? 3.880 -16.486 -5.312 1.00 90.56 108 GLY A N 1
ATOM 860 C CA . GLY A 1 108 ? 2.558 -16.727 -4.751 1.00 90.56 108 GLY A CA 1
ATOM 861 C C . GLY A 1 108 ? 2.519 -17.926 -3.812 1.00 90.56 108 GLY A C 1
ATOM 862 O O . GLY A 1 108 ? 3.529 -18.574 -3.522 1.00 90.56 108 GLY A O 1
ATOM 863 N N . TYR A 1 109 ? 1.311 -18.233 -3.364 1.00 89.44 109 TYR A N 1
ATOM 864 C CA . TYR A 1 109 ? 1.005 -19.448 -2.622 1.00 89.44 109 TYR A CA 1
ATOM 865 C C . TYR A 1 109 ? -0.044 -20.239 -3.396 1.00 89.44 109 TYR A C 1
ATOM 867 O O . TYR A 1 109 ? -0.754 -19.679 -4.232 1.00 89.44 109 TYR A O 1
ATOM 875 N N . MET A 1 110 ? -0.125 -21.537 -3.125 1.00 88.12 110 MET A N 1
ATOM 876 C CA . MET A 1 110 ? -1.214 -22.363 -3.637 1.00 88.12 110 MET A CA 1
ATOM 877 C C . MET A 1 110 ? -2.558 -21.822 -3.127 1.00 88.12 110 MET A C 1
ATOM 879 O O . MET A 1 110 ? -2.634 -21.272 -2.022 1.00 88.12 110 MET A O 1
ATOM 883 N N . GLN A 1 111 ? -3.609 -21.951 -3.939 1.00 83.56 111 GLN A N 1
ATOM 884 C CA . GLN A 1 111 ? -4.948 -21.492 -3.567 1.00 83.56 111 GLN A CA 1
ATOM 885 C C . GLN A 1 111 ? -5.380 -22.127 -2.242 1.00 83.56 111 GLN A C 1
ATOM 887 O O . GLN A 1 111 ? -5.139 -23.311 -2.011 1.00 83.56 111 GLN A O 1
ATOM 892 N N . ASN A 1 112 ? -5.996 -21.324 -1.370 1.00 80.81 112 ASN A N 1
ATOM 893 C CA . ASN A 1 112 ? -6.463 -21.746 -0.048 1.00 80.81 112 ASN A CA 1
ATOM 894 C C . ASN A 1 112 ? -5.383 -22.460 0.789 1.00 80.81 112 ASN A C 1
ATOM 896 O O . ASN A 1 112 ? -5.683 -23.398 1.519 1.00 80.81 112 ASN A O 1
ATOM 900 N N . SER A 1 113 ? -4.117 -22.044 0.664 1.00 82.88 113 SER A N 1
ATOM 901 C CA . SER A 1 113 ? -2.995 -22.704 1.331 1.00 82.88 113 SER A CA 1
ATOM 902 C C . SER A 1 113 ? -1.914 -21.725 1.798 1.00 82.88 113 SER A C 1
ATOM 904 O O . SER A 1 113 ? -1.740 -20.611 1.293 1.00 82.88 113 SER A O 1
ATOM 906 N N . ALA A 1 114 ? -1.148 -22.172 2.793 1.00 81.75 114 ALA A N 1
ATOM 907 C CA . ALA A 1 114 ? 0.059 -21.508 3.277 1.00 81.75 114 ALA A CA 1
ATOM 908 C C . ALA A 1 114 ? 1.332 -21.989 2.551 1.00 81.75 114 ALA A C 1
ATOM 910 O O . ALA A 1 114 ? 2.416 -21.456 2.797 1.00 81.75 114 ALA A O 1
ATOM 911 N N . MET A 1 115 ? 1.214 -22.955 1.632 1.00 84.31 115 MET A N 1
ATOM 912 C CA . MET A 1 115 ? 2.331 -23.486 0.850 1.00 84.31 115 MET A CA 1
ATOM 913 C C . MET A 1 115 ? 2.720 -22.546 -0.287 1.00 84.31 115 MET A C 1
ATOM 915 O O . MET A 1 115 ? 1.869 -22.123 -1.073 1.00 84.31 115 MET A O 1
ATOM 919 N N . ARG A 1 116 ? 4.016 -22.236 -0.402 1.00 88.06 116 ARG A N 1
ATOM 920 C CA . ARG A 1 116 ? 4.526 -21.450 -1.531 1.00 88.06 116 ARG A CA 1
ATOM 921 C C . ARG A 1 116 ? 4.382 -22.213 -2.840 1.00 88.06 116 ARG A C 1
ATOM 923 O O . ARG A 1 116 ? 4.625 -23.414 -2.896 1.00 88.06 116 ARG A O 1
ATOM 930 N N . CYS A 1 117 ? 4.057 -21.480 -3.895 1.00 90.69 117 CYS A N 1
ATOM 931 C CA . CYS A 1 117 ? 4.115 -21.998 -5.251 1.00 90.69 117 CYS A CA 1
ATOM 932 C C . CYS A 1 117 ? 5.583 -22.180 -5.669 1.00 90.69 117 CYS A C 1
ATOM 934 O O . CYS A 1 117 ? 6.385 -21.256 -5.530 1.00 90.69 117 CYS A O 1
ATOM 936 N N . SER A 1 118 ? 5.929 -23.356 -6.190 1.00 91.19 118 SER A N 1
ATOM 937 C CA . SER A 1 118 ? 7.284 -23.708 -6.641 1.00 91.19 118 SER A CA 1
ATOM 938 C C . SER A 1 118 ? 7.514 -23.491 -8.140 1.00 91.19 118 SER A C 1
ATOM 940 O O . SER A 1 118 ? 8.578 -23.835 -8.643 1.00 91.19 118 SER A O 1
ATOM 942 N N . PHE A 1 119 ? 6.541 -22.915 -8.855 1.00 95.06 119 PHE A N 1
ATOM 943 C CA . PHE A 1 119 ? 6.650 -22.669 -10.293 1.00 95.06 119 PHE A CA 1
ATOM 944 C C . PHE A 1 119 ? 7.882 -21.819 -10.642 1.00 95.06 119 PHE A C 1
ATOM 946 O O . PHE A 1 119 ? 8.054 -20.704 -10.129 1.00 95.06 119 PHE A O 1
ATOM 953 N N . LEU A 1 120 ? 8.700 -22.355 -11.544 1.00 94.88 120 LEU A N 1
ATOM 954 C CA . LEU A 1 120 ? 9.911 -21.765 -12.097 1.00 94.88 120 LEU A CA 1
ATOM 955 C C . LEU A 1 120 ? 9.992 -22.158 -13.573 1.00 94.88 120 LEU A C 1
ATOM 957 O O . LEU A 1 120 ? 9.795 -23.323 -13.902 1.00 94.88 120 LEU A O 1
ATOM 961 N N . PHE A 1 121 ? 10.290 -21.193 -14.433 1.00 96.38 121 PHE A N 1
ATOM 962 C CA . PHE A 1 121 ? 10.495 -21.388 -15.861 1.00 96.38 121 PHE A CA 1
ATOM 963 C C . PHE A 1 121 ? 11.716 -20.585 -16.308 1.00 96.38 121 PHE A C 1
ATOM 965 O O . PHE A 1 121 ? 11.763 -19.372 -16.097 1.00 96.38 121 PHE A O 1
ATOM 972 N N . SER A 1 122 ? 12.690 -21.230 -16.935 1.00 94.75 122 SER A N 1
ATOM 973 C CA . SER A 1 122 ? 13.911 -20.587 -17.422 1.00 94.75 122 SER A CA 1
ATOM 974 C C . SER A 1 122 ? 13.800 -20.281 -18.916 1.00 94.75 122 SER A C 1
ATOM 976 O O . SER A 1 122 ? 13.683 -21.183 -19.737 1.00 94.75 122 SER A O 1
ATOM 978 N N . LEU A 1 123 ? 13.860 -19.000 -19.273 1.00 92.69 123 LEU A N 1
ATOM 979 C CA . LEU A 1 123 ? 13.846 -18.486 -20.648 1.00 92.69 123 LEU A CA 1
ATOM 980 C C . LEU A 1 123 ? 15.199 -18.674 -21.351 1.00 92.69 123 LEU A C 1
ATOM 982 O O . LEU A 1 123 ? 15.245 -18.866 -22.559 1.00 92.69 123 LEU A O 1
ATOM 986 N N . ALA A 1 124 ? 16.312 -18.581 -20.613 1.00 92.25 124 ALA A N 1
ATOM 987 C CA . ALA A 1 124 ? 17.659 -18.733 -21.166 1.00 92.25 124 ALA A CA 1
ATOM 988 C C . ALA A 1 124 ? 18.713 -19.076 -20.097 1.00 92.25 124 ALA A C 1
ATOM 990 O O . ALA A 1 124 ? 18.523 -18.819 -18.909 1.00 92.25 124 ALA A O 1
ATOM 991 N N . ASP A 1 125 ? 19.865 -19.591 -20.531 1.00 91.19 125 ASP A N 1
ATOM 992 C CA . ASP A 1 125 ? 21.062 -19.775 -19.702 1.00 91.19 125 ASP A CA 1
ATOM 993 C C . ASP A 1 125 ? 22.154 -18.789 -20.161 1.00 91.19 125 ASP A C 1
ATOM 995 O O . ASP A 1 125 ? 22.726 -18.930 -21.239 1.00 91.19 125 ASP A O 1
ATOM 999 N N . LEU A 1 126 ? 22.465 -17.768 -19.353 1.00 89.88 126 LEU A N 1
ATOM 1000 C CA . LEU A 1 126 ? 23.476 -16.757 -19.715 1.00 89.88 126 LEU A CA 1
ATOM 1001 C C . LEU A 1 126 ? 24.913 -17.306 -19.746 1.00 89.88 126 LEU A C 1
ATOM 1003 O O . LEU A 1 126 ? 25.786 -16.686 -20.359 1.00 89.88 126 LEU A O 1
ATOM 1007 N N . LEU A 1 127 ? 25.181 -18.432 -19.079 1.00 89.81 127 LEU A N 1
ATOM 1008 C CA . LEU A 1 127 ? 26.488 -19.094 -19.100 1.00 89.81 127 LEU A CA 1
ATOM 1009 C C . LEU A 1 127 ? 26.624 -20.005 -20.324 1.00 89.81 127 LEU A C 1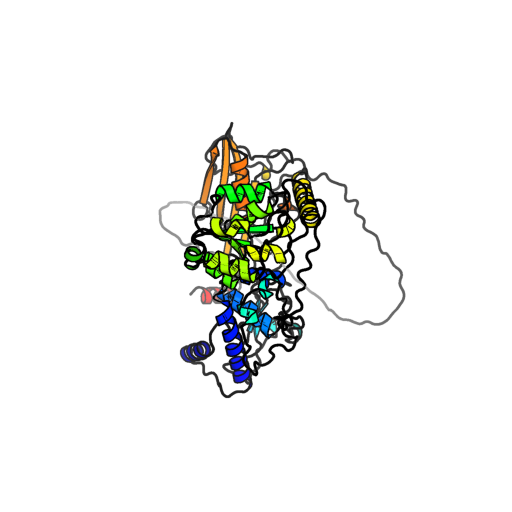
ATOM 1011 O O . LEU A 1 127 ? 27.723 -20.165 -20.856 1.00 89.81 127 LEU A O 1
ATOM 1015 N N . ARG A 1 128 ? 25.508 -20.579 -20.787 1.00 91.00 128 ARG A N 1
ATOM 1016 C CA . ARG A 1 128 ? 25.436 -21.466 -21.957 1.00 91.00 128 ARG A CA 1
ATOM 1017 C C . ARG A 1 128 ? 24.312 -21.019 -22.903 1.00 91.00 128 ARG A C 1
ATOM 1019 O O . ARG A 1 128 ? 23.341 -21.749 -23.071 1.00 91.00 128 ARG A O 1
ATOM 1026 N N . PRO A 1 129 ? 24.446 -19.853 -23.560 1.00 90.94 129 PRO A N 1
ATOM 1027 C CA . PRO A 1 129 ? 23.352 -19.237 -24.317 1.00 90.94 129 PRO A CA 1
ATOM 1028 C C . PRO A 1 129 ? 22.942 -20.001 -25.583 1.00 90.94 129 PRO A C 1
ATOM 1030 O O . PRO A 1 129 ? 21.921 -19.675 -26.179 1.00 90.94 129 PRO A O 1
ATOM 1033 N N . GLU A 1 130 ? 23.725 -20.997 -25.994 1.00 90.62 130 GLU A N 1
ATOM 1034 C CA . GLU A 1 130 ? 23.425 -21.868 -27.136 1.00 90.62 130 GLU A CA 1
ATOM 1035 C C . GLU A 1 130 ? 22.512 -23.042 -26.754 1.00 90.62 130 GLU A C 1
ATOM 1037 O O . GLU A 1 130 ? 21.891 -23.647 -27.622 1.00 90.62 130 GLU A O 1
ATOM 1042 N N . ASN A 1 131 ? 22.393 -23.337 -25.455 1.00 89.75 131 ASN A N 1
ATOM 1043 C CA . ASN A 1 131 ? 21.580 -24.435 -24.953 1.00 89.75 131 ASN A CA 1
ATOM 1044 C C . ASN A 1 131 ? 20.278 -23.877 -24.360 1.00 89.75 131 ASN A C 1
ATOM 1046 O O . ASN A 1 131 ? 20.335 -23.156 -23.357 1.00 89.75 131 ASN A O 1
ATOM 1050 N N . PRO A 1 132 ? 19.103 -24.206 -24.925 1.00 88.19 132 PRO A N 1
ATOM 1051 C CA . PRO A 1 132 ? 17.839 -23.825 -24.314 1.00 88.19 132 PRO A CA 1
ATOM 1052 C C . PRO A 1 132 ? 17.670 -24.542 -22.961 1.00 88.19 132 PRO A C 1
ATOM 1054 O O . PRO A 1 132 ? 18.038 -25.716 -22.843 1.00 88.19 132 PRO A O 1
ATOM 1057 N N . PRO A 1 133 ? 17.124 -23.872 -21.933 1.00 91.69 133 PRO A N 1
ATOM 1058 C CA . PRO A 1 133 ? 16.824 -24.522 -20.663 1.00 91.69 133 PRO A CA 1
ATOM 1059 C C . PRO A 1 133 ? 15.762 -25.619 -20.809 1.00 91.69 133 PRO A C 1
ATOM 1061 O O . PRO A 1 133 ? 14.807 -25.478 -21.575 1.00 91.69 133 PRO A O 1
ATOM 1064 N N . ASP A 1 134 ? 15.896 -26.689 -20.026 1.00 92.00 134 ASP A N 1
ATOM 1065 C CA . ASP A 1 134 ? 14.879 -27.735 -19.936 1.00 92.00 134 ASP A CA 1
ATOM 1066 C C . ASP A 1 134 ? 13.786 -27.335 -18.934 1.00 92.00 134 ASP A C 1
ATOM 1068 O O . ASP A 1 134 ? 14.015 -27.284 -17.725 1.00 92.00 134 ASP A O 1
ATOM 1072 N N . ASN A 1 135 ? 12.587 -27.059 -19.451 1.00 93.94 135 ASN A N 1
ATOM 1073 C CA . ASN A 1 135 ? 11.395 -26.748 -18.661 1.00 93.94 135 ASN A CA 1
ATOM 1074 C C . ASN A 1 135 ? 10.345 -27.874 -18.706 1.00 93.94 135 ASN A C 1
ATOM 1076 O O . ASN A 1 135 ? 9.203 -27.654 -18.297 1.00 93.94 135 ASN A O 1
ATOM 1080 N N . SER A 1 136 ? 10.690 -29.068 -19.203 1.00 91.31 136 SER A N 1
ATOM 1081 C CA . SER A 1 136 ? 9.745 -30.177 -19.427 1.00 91.31 136 SER A CA 1
ATOM 1082 C C . SER A 1 136 ? 8.963 -30.570 -18.169 1.00 91.31 136 SER A C 1
ATOM 1084 O O . SER A 1 136 ? 7.755 -30.795 -18.240 1.00 91.31 136 SER A O 1
ATOM 1086 N N . ALA A 1 137 ? 9.608 -30.534 -17.000 1.00 89.81 137 ALA A N 1
ATOM 1087 C CA . ALA A 1 137 ? 8.988 -30.816 -15.705 1.00 89.81 137 ALA A CA 1
ATOM 1088 C C . ALA A 1 137 ? 7.838 -29.858 -15.334 1.00 89.81 137 ALA A C 1
ATOM 1090 O O . ALA A 1 137 ? 7.021 -30.183 -14.475 1.00 89.81 137 ALA A O 1
ATOM 1091 N N . THR A 1 138 ? 7.760 -28.679 -15.960 1.00 90.12 138 THR A N 1
ATOM 1092 C CA . THR A 1 138 ? 6.676 -27.719 -15.709 1.00 90.12 138 THR A CA 1
ATOM 1093 C C . THR A 1 138 ? 5.388 -28.074 -16.451 1.00 90.12 138 THR A C 1
ATOM 1095 O O . THR A 1 138 ? 4.320 -27.648 -16.023 1.00 90.12 138 THR A O 1
ATOM 1098 N N . GLY A 1 139 ? 5.472 -28.809 -17.569 1.00 92.56 139 GLY A N 1
ATOM 1099 C CA . GLY A 1 139 ? 4.341 -29.037 -18.476 1.00 92.56 139 GLY A CA 1
ATOM 1100 C C . GLY A 1 139 ? 3.797 -27.766 -19.149 1.00 92.56 139 GLY A C 1
ATOM 1101 O O . GLY A 1 139 ? 2.709 -27.795 -19.718 1.00 92.56 139 GLY A O 1
ATOM 1102 N N . VAL A 1 140 ? 4.522 -26.643 -19.077 1.00 94.06 140 VAL A N 1
ATOM 1103 C CA . VAL A 1 140 ? 4.091 -25.331 -19.579 1.00 94.06 140 VAL A CA 1
ATOM 1104 C C . VAL A 1 140 ? 4.941 -24.924 -20.779 1.00 94.06 140 VAL A C 1
ATOM 1106 O O . VAL A 1 140 ? 6.164 -25.015 -20.745 1.00 94.06 140 VAL A O 1
ATOM 1109 N N . ALA A 1 141 ? 4.299 -24.436 -21.841 1.00 92.88 141 ALA A N 1
ATOM 1110 C CA . ALA A 1 141 ? 4.988 -23.831 -22.980 1.00 92.88 141 ALA A CA 1
ATOM 1111 C C . ALA A 1 141 ? 5.319 -22.352 -22.712 1.00 92.88 141 ALA A C 1
ATOM 1113 O O . ALA A 1 141 ? 4.539 -21.648 -22.071 1.00 92.88 141 ALA A O 1
ATOM 1114 N N . GLU A 1 142 ? 6.419 -21.841 -23.273 1.00 92.44 142 GLU A N 1
ATOM 1115 C CA . GLU A 1 142 ? 6.823 -20.430 -23.118 1.00 92.44 142 GLU A CA 1
ATOM 1116 C C . GLU A 1 142 ? 5.732 -19.443 -23.578 1.00 92.44 142 GLU A C 1
ATOM 1118 O O . GLU A 1 142 ? 5.528 -18.390 -22.971 1.00 92.44 142 GLU A O 1
ATOM 1123 N N . SER A 1 143 ? 4.955 -19.805 -24.606 1.00 92.38 143 SER A N 1
ATOM 1124 C CA . SER A 1 143 ? 3.835 -18.996 -25.102 1.00 92.38 143 SER A CA 1
ATOM 1125 C C . SER A 1 143 ? 2.771 -18.721 -24.033 1.00 92.38 143 SER A C 1
ATOM 1127 O O . SER A 1 143 ? 2.190 -17.637 -24.026 1.00 92.38 143 SER A O 1
ATOM 1129 N N . ALA A 1 144 ? 2.566 -19.634 -23.078 1.00 93.50 144 ALA A N 1
ATOM 1130 C CA . ALA A 1 144 ? 1.632 -19.448 -21.966 1.00 93.50 144 ALA A CA 1
ATOM 1131 C C . ALA A 1 144 ? 2.104 -18.390 -20.950 1.00 93.50 144 ALA A C 1
ATOM 1133 O O . ALA A 1 144 ? 1.309 -17.909 -20.146 1.00 93.50 144 ALA A O 1
ATOM 1134 N N . LEU A 1 145 ? 3.385 -18.009 -20.991 1.00 95.31 145 LEU A N 1
ATOM 1135 C CA . LEU A 1 145 ? 3.985 -16.966 -20.153 1.00 95.31 145 LEU A CA 1
ATOM 1136 C C . LEU A 1 145 ? 4.110 -15.622 -20.885 1.00 95.31 145 LEU A C 1
ATOM 1138 O O . LEU A 1 145 ? 4.620 -14.649 -20.323 1.00 95.31 145 LEU A O 1
ATOM 1142 N N . SER A 1 146 ? 3.637 -15.553 -22.133 1.00 92.62 146 SER A N 1
ATOM 1143 C CA . SER A 1 146 ? 3.685 -14.336 -22.936 1.00 92.62 146 SER A CA 1
ATOM 1144 C C . SER A 1 146 ? 2.828 -13.231 -22.329 1.00 92.62 146 SER A C 1
ATOM 1146 O O . SER A 1 146 ? 1.702 -13.440 -21.878 1.00 92.62 146 SER A O 1
ATOM 1148 N N . ARG A 1 147 ? 3.370 -12.014 -22.350 1.00 94.06 147 ARG A N 1
ATOM 1149 C CA . ARG A 1 147 ? 2.684 -10.815 -21.871 1.00 94.06 147 ARG A CA 1
ATOM 1150 C C . ARG A 1 147 ? 1.730 -10.329 -22.955 1.00 94.06 147 ARG A C 1
ATOM 1152 O O . ARG A 1 147 ? 2.168 -9.972 -24.047 1.00 94.06 147 ARG A O 1
ATOM 1159 N N . THR A 1 148 ? 0.439 -10.311 -22.651 1.00 92.25 148 THR A N 1
ATOM 1160 C CA . THR A 1 148 ? -0.623 -9.861 -23.569 1.00 92.25 148 THR A CA 1
ATOM 1161 C C . THR A 1 148 ? -1.357 -8.628 -23.051 1.00 92.25 148 THR A C 1
ATOM 1163 O O . THR A 1 148 ? -1.996 -7.910 -23.815 1.00 92.25 148 THR A O 1
ATOM 1166 N N . GLU A 1 149 ? -1.244 -8.352 -21.754 1.00 92.00 149 GLU A N 1
ATOM 1167 C CA . GLU A 1 149 ? -1.954 -7.274 -21.086 1.00 92.00 149 GLU A CA 1
ATOM 1168 C C . GLU A 1 149 ? -1.021 -6.090 -20.803 1.00 92.00 149 GLU A C 1
ATOM 1170 O O . GLU A 1 149 ? 0.050 -6.245 -20.210 1.00 92.00 149 GLU A O 1
ATOM 1175 N N . LEU A 1 150 ? -1.458 -4.878 -21.154 1.00 93.12 150 LEU A N 1
ATOM 1176 C CA . LEU A 1 150 ? -0.767 -3.653 -20.751 1.00 93.12 150 LEU A CA 1
ATOM 1177 C C . LEU A 1 150 ? -0.805 -3.495 -19.221 1.00 93.12 150 LEU A C 1
ATOM 1179 O O . LEU A 1 150 ? -1.770 -3.886 -18.559 1.00 93.12 150 LEU A O 1
ATOM 1183 N N . PHE A 1 151 ? 0.256 -2.921 -18.661 1.00 94.38 151 PHE A N 1
ATOM 1184 C CA . PHE A 1 151 ? 0.341 -2.601 -17.240 1.00 94.38 151 PHE A CA 1
ATOM 1185 C C . PHE A 1 151 ? -0.523 -1.389 -16.894 1.00 94.38 151 PHE A C 1
ATOM 1187 O O . PHE A 1 151 ? -0.469 -0.359 -17.561 1.00 94.38 151 PHE A O 1
ATOM 1194 N N . ASN A 1 152 ? -1.326 -1.505 -15.843 1.00 90.81 152 ASN A N 1
ATOM 1195 C CA . ASN A 1 152 ? -2.223 -0.453 -15.399 1.00 90.81 152 ASN A CA 1
ATOM 1196 C C . ASN A 1 152 ? -1.485 0.502 -14.454 1.00 90.81 152 ASN A C 1
ATOM 1198 O O . ASN A 1 152 ? -1.144 0.137 -13.330 1.00 90.81 152 ASN A O 1
ATOM 1202 N N . LEU A 1 153 ? -1.247 1.740 -14.881 1.00 89.12 153 LEU A N 1
ATOM 1203 C CA . LEU A 1 153 ? -0.785 2.796 -13.983 1.00 89.12 153 LEU A CA 1
ATOM 1204 C C . LEU A 1 153 ? -2.007 3.539 -13.427 1.00 89.12 153 LEU A C 1
ATOM 1206 O O . LEU A 1 153 ? -2.606 4.331 -14.165 1.00 89.12 153 LEU A O 1
ATOM 1210 N N . PRO A 1 154 ? -2.387 3.321 -12.150 1.00 83.88 154 PRO A N 1
ATOM 1211 C CA . PRO A 1 154 ? -3.525 4.013 -11.562 1.00 83.88 154 PRO A CA 1
ATOM 1212 C C . PRO A 1 154 ? -3.271 5.520 -11.553 1.00 83.88 154 PRO A C 1
ATOM 1214 O O . PRO A 1 154 ? -2.131 5.989 -11.582 1.00 83.88 154 PRO A O 1
ATOM 1217 N N . ILE A 1 155 ? -4.333 6.315 -11.495 1.00 73.06 155 ILE A N 1
ATOM 1218 C CA . ILE A 1 155 ? -4.209 7.766 -11.669 1.00 73.06 155 ILE A CA 1
ATOM 1219 C C . ILE A 1 155 ? -3.371 8.402 -10.533 1.00 73.06 155 ILE A C 1
ATOM 1221 O O . ILE A 1 155 ? -2.668 9.390 -10.744 1.00 73.06 155 ILE A O 1
ATOM 1225 N N . GLU A 1 156 ? -3.378 7.812 -9.335 1.00 77.25 156 GLU A N 1
ATOM 1226 C CA . GLU A 1 156 ? -2.521 8.168 -8.193 1.00 77.25 156 GLU A CA 1
ATOM 1227 C C . GLU A 1 156 ? -1.028 7.970 -8.485 1.00 77.25 156 GLU A C 1
ATOM 1229 O O . GLU A 1 156 ? -0.194 8.640 -7.880 1.00 77.25 156 GLU A O 1
ATOM 1234 N N . ALA A 1 157 ? -0.684 7.075 -9.409 1.00 82.88 157 ALA A N 1
ATOM 1235 C CA . ALA A 1 157 ? 0.673 6.906 -9.905 1.00 82.88 157 ALA A CA 1
ATOM 1236 C C . ALA A 1 157 ? 0.972 7.868 -11.059 1.00 82.88 157 ALA A C 1
ATOM 1238 O O . ALA A 1 157 ? 2.049 8.448 -11.108 1.00 82.88 157 ALA A O 1
ATOM 1239 N N . GLN A 1 158 ? -0.001 8.151 -11.930 1.00 79.00 158 GLN A N 1
ATOM 1240 C CA . GLN A 1 158 ? 0.153 9.121 -13.029 1.00 79.00 158 GLN A CA 1
ATOM 1241 C C . GLN A 1 158 ? 0.444 10.562 -12.552 1.00 79.00 158 GLN A C 1
ATOM 1243 O O . GLN A 1 158 ? 0.967 11.394 -13.306 1.00 79.00 158 GLN A O 1
ATOM 1248 N N . ARG A 1 159 ? 0.097 10.895 -11.300 1.00 77.81 159 ARG A N 1
ATOM 1249 C CA . ARG A 1 159 ? 0.469 12.173 -10.666 1.00 77.81 159 ARG A CA 1
ATOM 1250 C C . ARG A 1 159 ? 1.918 12.229 -10.182 1.00 77.81 159 ARG A C 1
ATOM 1252 O O . ARG A 1 159 ? 2.419 13.331 -9.975 1.00 77.81 159 ARG A O 1
ATOM 1259 N N . MET A 1 160 ? 2.590 11.088 -10.022 1.00 85.88 160 MET A N 1
ATOM 1260 C CA . MET A 1 160 ? 3.956 11.056 -9.508 1.00 85.88 160 MET A CA 1
ATOM 1261 C C . MET A 1 160 ? 4.913 11.708 -10.517 1.00 85.88 160 MET A C 1
ATOM 1263 O O . MET A 1 160 ? 4.905 11.339 -11.699 1.00 85.88 160 MET A O 1
ATOM 1267 N N . PRO A 1 161 ? 5.774 12.647 -10.082 1.00 83.94 161 PRO A N 1
ATOM 1268 C CA . PRO A 1 161 ? 6.722 13.313 -10.972 1.00 83.94 161 PRO A CA 1
ATOM 1269 C C . PRO A 1 161 ? 7.645 12.339 -11.706 1.00 83.94 161 PRO A C 1
ATOM 1271 O O . PRO A 1 161 ? 7.978 12.588 -12.864 1.00 83.94 161 PRO A O 1
ATOM 1274 N N . VAL A 1 162 ? 7.998 11.218 -11.065 1.00 89.25 162 VAL A N 1
ATOM 1275 C CA . VAL A 1 162 ? 8.894 10.194 -11.617 1.00 89.25 162 VAL A CA 1
ATOM 1276 C C . VAL A 1 162 ? 8.446 9.725 -13.000 1.00 89.25 162 VAL A C 1
ATOM 1278 O O . VAL A 1 162 ? 9.232 9.785 -13.937 1.00 89.25 162 VAL A O 1
ATOM 1281 N N . PHE A 1 163 ? 7.172 9.372 -13.182 1.00 86.56 163 PHE A N 1
ATOM 1282 C CA . PHE A 1 163 ? 6.679 8.872 -14.465 1.00 86.56 163 PHE A CA 1
ATOM 1283 C C . PHE A 1 163 ? 6.603 9.972 -15.530 1.00 86.56 163 PHE A C 1
ATOM 1285 O O . PHE A 1 163 ? 6.802 9.703 -16.706 1.00 86.56 163 PHE A O 1
ATOM 1292 N N . ARG A 1 164 ? 6.376 11.232 -15.140 1.00 80.44 164 ARG A N 1
ATOM 1293 C CA . ARG A 1 164 ? 6.318 12.364 -16.086 1.00 80.44 164 ARG A CA 1
ATOM 1294 C C . ARG A 1 164 ? 7.695 12.819 -16.562 1.00 80.44 164 ARG A C 1
ATOM 1296 O O . ARG A 1 164 ? 7.828 13.312 -17.678 1.00 80.44 164 ARG A O 1
ATOM 1303 N N . GLN A 1 165 ? 8.687 12.749 -15.678 1.00 83.88 165 GLN A N 1
ATOM 1304 C CA . GLN A 1 165 ? 10.041 13.250 -15.919 1.00 83.88 165 GLN A CA 1
ATOM 1305 C C . GLN A 1 165 ? 10.963 12.172 -16.486 1.00 83.88 165 GLN A C 1
ATOM 1307 O O . GLN A 1 165 ? 11.924 12.500 -17.186 1.00 83.88 165 GLN A O 1
ATOM 1312 N N . TRP A 1 166 ? 10.679 10.904 -16.189 1.00 87.56 166 TRP A N 1
ATOM 1313 C CA . TRP A 1 166 ? 11.461 9.785 -16.677 1.00 87.56 166 TRP A CA 1
ATOM 1314 C C . TRP A 1 166 ? 11.363 9.669 -18.198 1.00 87.56 166 TRP A C 1
ATOM 1316 O O . TRP A 1 166 ? 10.284 9.703 -18.790 1.00 87.56 166 TRP A O 1
ATOM 1326 N N . LYS A 1 167 ? 12.527 9.538 -18.831 1.00 83.69 167 LYS A N 1
ATOM 1327 C CA . LYS A 1 167 ? 12.657 9.331 -20.270 1.00 83.69 167 LYS A CA 1
ATOM 1328 C C . LYS A 1 167 ? 13.251 7.943 -20.480 1.00 83.69 167 LYS A C 1
ATOM 1330 O O . LYS A 1 167 ? 14.376 7.728 -20.028 1.00 83.69 167 LYS A O 1
ATOM 1335 N N . PRO A 1 168 ? 12.537 7.022 -21.145 1.00 82.75 168 PRO A N 1
ATOM 1336 C CA . PRO A 1 168 ? 13.057 5.686 -21.371 1.00 82.75 168 PRO A CA 1
ATOM 1337 C C . PRO A 1 168 ? 14.340 5.744 -22.216 1.00 82.75 168 PRO A C 1
ATOM 1339 O O . PRO A 1 168 ? 14.380 6.487 -23.205 1.00 82.75 168 PRO A O 1
ATOM 1342 N N . PRO A 1 169 ? 15.380 4.970 -21.860 1.00 83.88 169 PRO A N 1
ATOM 1343 C CA . PRO A 1 169 ? 16.522 4.729 -22.733 1.00 83.88 169 PRO A CA 1
ATOM 1344 C C . PRO A 1 169 ? 16.088 4.266 -24.130 1.00 83.88 169 PRO A C 1
ATOM 1346 O O . PRO A 1 169 ? 15.071 3.586 -24.287 1.00 83.88 169 PRO A O 1
ATOM 1349 N N . LYS A 1 170 ? 16.866 4.636 -25.154 1.00 77.38 170 LYS A N 1
ATOM 1350 C CA . LYS A 1 170 ? 16.625 4.180 -26.529 1.00 77.38 170 LYS A CA 1
ATOM 1351 C C . LYS A 1 170 ? 16.899 2.672 -26.629 1.00 77.38 170 LYS A C 1
ATOM 1353 O O . LYS A 1 170 ? 17.802 2.167 -25.971 1.00 77.38 170 LYS A O 1
ATOM 1358 N N . ASP A 1 171 ? 16.115 1.982 -27.456 1.00 82.56 171 ASP A N 1
ATOM 1359 C CA . ASP A 1 171 ? 16.368 0.603 -27.901 1.00 82.56 171 ASP A CA 1
ATOM 1360 C C . ASP A 1 171 ? 16.379 -0.487 -26.811 1.00 82.56 171 ASP A C 1
ATOM 1362 O O . ASP A 1 171 ? 17.132 -1.459 -26.904 1.00 82.56 171 ASP A O 1
ATOM 1366 N N . ILE A 1 172 ? 15.515 -0.378 -25.792 1.00 89.88 172 ILE A N 1
ATOM 1367 C CA . ILE A 1 172 ? 15.296 -1.471 -24.828 1.00 89.88 172 ILE A CA 1
ATOM 1368 C C . ILE A 1 172 ? 14.542 -2.620 -25.528 1.00 89.88 172 ILE A C 1
ATOM 1370 O O . ILE A 1 172 ? 13.387 -2.433 -25.928 1.00 89.88 172 ILE A O 1
ATOM 1374 N N . PRO A 1 173 ? 15.128 -3.829 -25.651 1.00 90.44 173 PRO A N 1
ATOM 1375 C CA . PRO A 1 173 ? 14.499 -4.926 -26.380 1.00 90.44 173 PRO A CA 1
ATOM 1376 C C . PRO A 1 173 ? 13.134 -5.318 -25.808 1.00 90.44 173 PRO A C 1
ATOM 1378 O O . PRO A 1 173 ? 12.999 -5.686 -24.641 1.00 90.44 173 PRO A O 1
ATOM 1381 N N . GLY A 1 174 ? 12.101 -5.251 -26.648 1.00 87.06 174 GLY A N 1
ATOM 1382 C CA . GLY A 1 174 ? 10.736 -5.630 -26.285 1.00 87.06 174 GLY A CA 1
ATOM 1383 C C . GLY A 1 174 ? 9.983 -4.644 -25.390 1.00 87.06 174 GLY A C 1
ATOM 1384 O O . GLY A 1 174 ? 8.836 -4.937 -25.056 1.00 87.06 174 GLY A O 1
ATOM 1385 N N . ALA A 1 175 ? 10.574 -3.503 -25.027 1.00 90.50 175 ALA A N 1
ATOM 1386 C CA . ALA A 1 175 ? 9.872 -2.485 -24.256 1.00 90.50 175 ALA A CA 1
ATOM 1387 C C . ALA A 1 175 ? 8.738 -1.844 -25.072 1.00 90.50 175 ALA A C 1
ATOM 1389 O O . ALA A 1 175 ? 8.860 -1.645 -26.280 1.00 90.50 175 ALA A O 1
ATOM 1390 N N . PHE A 1 176 ? 7.633 -1.523 -24.401 1.00 89.31 176 PHE A N 1
ATOM 1391 C CA . PHE A 1 176 ? 6.452 -0.841 -24.935 1.00 89.31 176 PHE A CA 1
ATOM 1392 C C . PHE A 1 176 ? 5.780 -1.517 -26.141 1.00 89.31 176 PHE A C 1
ATOM 1394 O O . PHE A 1 176 ? 4.969 -0.884 -26.816 1.00 89.31 176 PHE A O 1
ATOM 1401 N N . LYS A 1 177 ? 6.040 -2.812 -26.390 1.00 89.31 177 LYS A N 1
ATOM 1402 C CA . LYS A 1 177 ? 5.364 -3.592 -27.447 1.00 89.31 177 LYS A CA 1
ATOM 1403 C C . LYS A 1 177 ? 3.835 -3.579 -27.314 1.00 89.31 177 LYS A C 1
ATOM 1405 O O . LYS A 1 177 ? 3.142 -3.596 -28.322 1.00 89.31 177 LYS A O 1
ATOM 1410 N N . LEU A 1 178 ? 3.323 -3.524 -26.082 1.00 86.44 178 LEU A N 1
ATOM 1411 C CA . LEU A 1 178 ? 1.888 -3.470 -25.765 1.00 86.44 178 LEU A CA 1
ATOM 1412 C C . LEU A 1 178 ? 1.357 -2.033 -25.581 1.00 86.44 178 LEU A C 1
ATOM 1414 O O . LEU A 1 178 ? 0.191 -1.848 -25.245 1.00 86.44 178 LEU A O 1
ATOM 1418 N N . GLY A 1 179 ? 2.205 -1.016 -25.773 1.00 85.12 179 GLY A N 1
ATOM 1419 C CA . GLY A 1 179 ? 1.912 0.393 -25.503 1.00 85.12 179 GLY A CA 1
ATOM 1420 C C . GLY A 1 179 ? 2.697 0.966 -24.317 1.00 85.12 179 GLY A C 1
ATOM 1421 O O . GLY A 1 179 ? 3.325 0.238 -23.550 1.00 85.12 179 GLY A O 1
ATOM 1422 N N . ASN A 1 180 ? 2.673 2.297 -24.174 1.00 85.12 180 ASN A N 1
ATOM 1423 C CA . ASN A 1 180 ? 3.299 3.002 -23.052 1.00 85.12 180 ASN A CA 1
ATOM 1424 C C . ASN A 1 180 ? 2.249 3.342 -21.973 1.00 85.12 180 ASN A C 1
ATOM 1426 O O . ASN A 1 180 ? 1.423 4.232 -22.203 1.00 85.12 180 ASN A O 1
ATOM 1430 N N . PRO A 1 181 ? 2.290 2.698 -20.791 1.00 82.31 181 PRO A N 1
ATOM 1431 C CA . PRO A 1 181 ? 1.272 2.876 -19.756 1.00 82.31 181 PRO A CA 1
ATOM 1432 C C . PRO A 1 181 ? 1.383 4.210 -19.005 1.00 82.31 181 PRO A C 1
ATOM 1434 O O . PRO A 1 181 ? 0.437 4.622 -18.340 1.00 82.31 181 PRO A O 1
ATOM 1437 N N . VAL A 1 182 ? 2.514 4.914 -19.117 1.00 75.00 182 VAL A N 1
ATOM 1438 C CA . VAL A 1 182 ? 2.710 6.250 -18.528 1.00 75.00 182 VAL A CA 1
ATOM 1439 C C . VAL A 1 182 ? 1.834 7.309 -19.220 1.00 75.00 182 VAL A C 1
ATOM 1441 O O . VAL A 1 182 ? 1.557 8.364 -18.648 1.00 75.00 182 VAL A O 1
ATOM 1444 N N . GLY A 1 183 ? 1.348 7.008 -20.430 1.00 63.47 183 GLY A N 1
ATOM 1445 C CA . GLY A 1 183 ? 0.574 7.925 -21.257 1.00 63.47 183 GLY A CA 1
ATOM 1446 C C . GLY A 1 183 ? 1.432 9.029 -21.882 1.00 63.47 183 GLY A C 1
ATOM 1447 O O . GLY A 1 183 ? 2.601 9.226 -21.550 1.00 63.47 183 GLY A O 1
ATOM 1448 N N . GLN A 1 184 ? 0.843 9.771 -22.820 1.00 49.31 184 GLN A N 1
ATOM 1449 C CA . GLN A 1 184 ? 1.388 11.070 -23.216 1.00 49.31 184 GLN A CA 1
ATOM 1450 C C . GLN A 1 184 ? 0.956 12.104 -22.168 1.00 49.31 184 GLN A C 1
ATOM 1452 O O . GLN A 1 184 ? -0.194 12.050 -21.719 1.00 49.31 184 GLN A O 1
ATOM 1457 N N . PRO A 1 185 ? 1.825 13.051 -21.763 1.00 43.47 185 PRO A N 1
ATOM 1458 C CA . PRO A 1 185 ? 1.409 14.117 -20.863 1.00 43.47 185 PRO A CA 1
ATOM 1459 C C . PRO A 1 185 ? 0.180 14.825 -21.456 1.00 43.47 185 PRO A C 1
ATOM 1461 O O . PRO A 1 185 ? 0.144 15.051 -22.671 1.00 43.47 185 PRO A O 1
ATOM 1464 N N . PRO A 1 186 ? -0.833 15.176 -20.641 1.00 40.56 186 PRO A N 1
ATOM 1465 C CA . PRO A 1 186 ? -1.996 15.893 -21.144 1.00 40.56 186 PRO A CA 1
ATOM 1466 C C . PRO A 1 186 ? -1.519 17.148 -21.880 1.00 40.56 186 PRO A C 1
ATOM 1468 O O . PRO A 1 186 ? -0.682 17.896 -21.363 1.00 40.56 186 PRO A O 1
ATOM 1471 N N . LYS A 1 187 ? -2.016 17.368 -23.107 1.00 36.66 187 LYS A N 1
ATOM 1472 C CA . LYS A 1 187 ? -1.665 18.556 -23.898 1.00 36.66 187 LYS A CA 1
ATOM 1473 C C . LYS A 1 187 ? -1.899 19.799 -23.031 1.00 36.66 187 LYS A C 1
ATOM 1475 O O . LYS A 1 187 ? -2.988 19.969 -22.474 1.00 36.66 187 LYS A O 1
ATOM 1480 N N . LYS A 1 188 ? -0.870 20.651 -22.891 1.00 33.22 188 LYS A N 1
ATOM 1481 C CA . LYS A 1 188 ? -0.968 21.941 -22.185 1.00 33.22 188 LYS A CA 1
ATOM 1482 C C . LYS A 1 188 ? -2.215 22.673 -22.696 1.00 33.22 188 LYS A C 1
ATOM 1484 O O . LYS A 1 188 ? -2.285 22.981 -23.879 1.00 33.22 188 LYS A O 1
ATOM 1489 N N . GLY A 1 189 ? -3.183 22.918 -21.812 1.00 41.12 189 GLY A N 1
ATOM 1490 C CA . GLY A 1 189 ? -4.395 23.682 -22.132 1.00 41.12 189 GLY A CA 1
ATOM 1491 C C . GLY A 1 189 ? -5.730 22.933 -22.058 1.00 41.12 189 GLY A C 1
ATOM 1492 O O . GLY A 1 189 ? -6.754 23.585 -22.203 1.00 41.12 189 GLY A O 1
ATOM 1493 N N . HIS A 1 190 ? -5.764 21.622 -21.779 1.00 36.69 190 HIS A N 1
ATOM 1494 C CA . HIS A 1 190 ? -7.026 20.855 -21.737 1.00 36.69 190 HIS A CA 1
ATOM 1495 C C . HIS A 1 190 ? -7.376 20.221 -20.377 1.00 36.69 190 HIS A C 1
ATOM 1497 O O . HIS A 1 190 ? -8.039 19.190 -20.318 1.00 36.69 190 HIS A O 1
ATOM 1503 N N . VAL A 1 191 ? -6.994 20.851 -19.262 1.00 40.03 191 VAL A N 1
ATOM 1504 C CA . VAL A 1 191 ? -7.664 20.595 -17.974 1.00 40.03 191 VAL A CA 1
ATOM 1505 C C . VAL A 1 191 ? -8.601 21.763 -17.721 1.00 40.03 191 VAL A C 1
ATOM 1507 O O . VAL A 1 191 ? -8.252 22.739 -17.059 1.00 40.03 191 VAL A O 1
ATOM 1510 N N . LYS A 1 192 ? -9.792 21.681 -18.312 1.00 36.00 192 LYS A N 1
ATOM 1511 C CA . LYS A 1 192 ? -10.905 22.544 -17.928 1.00 36.00 192 LYS A CA 1
ATOM 1512 C C . LYS A 1 192 ? -11.210 22.238 -16.457 1.00 36.00 192 LYS A C 1
ATOM 1514 O O . LYS A 1 192 ? -11.379 21.079 -16.068 1.00 36.00 192 LYS A O 1
ATOM 1519 N N . TYR A 1 193 ? -11.140 23.256 -15.606 1.00 46.94 193 TYR A N 1
ATOM 1520 C CA . TYR A 1 193 ? -11.412 23.151 -14.173 1.00 46.94 193 TYR A CA 1
ATOM 1521 C C . TYR A 1 193 ? -12.933 23.024 -13.947 1.00 46.94 193 TYR A C 1
ATOM 1523 O O . TYR A 1 193 ? -13.545 23.887 -13.329 1.00 46.94 193 TYR A O 1
ATOM 1531 N N . ASP A 1 194 ? -13.534 21.943 -14.449 1.00 49.38 194 ASP A N 1
ATOM 1532 C CA . ASP A 1 194 ? -14.987 21.731 -14.492 1.00 49.38 194 ASP A CA 1
ATOM 1533 C C . ASP A 1 194 ? -15.436 20.799 -13.361 1.00 49.38 194 ASP A C 1
ATOM 1535 O O . ASP A 1 194 ? -15.971 19.715 -13.568 1.00 49.38 194 ASP A O 1
ATOM 1539 N N . SER A 1 195 ? -15.167 21.182 -12.118 1.00 55.16 195 SER A N 1
ATOM 1540 C CA . SER A 1 195 ? -16.003 20.688 -11.021 1.00 55.16 195 SER A CA 1
ATOM 1541 C C . SER A 1 195 ? -17.224 21.596 -10.981 1.00 55.16 195 SER A C 1
ATOM 1543 O O . SER A 1 195 ? -17.103 22.741 -10.538 1.00 55.16 195 SER A O 1
ATOM 1545 N N . GLU A 1 196 ? -18.350 21.110 -11.500 1.00 58.31 196 GLU A N 1
ATOM 1546 C CA . GLU A 1 196 ? -19.653 21.763 -11.355 1.00 58.31 196 GLU A CA 1
ATOM 1547 C C . GLU A 1 196 ? -19.915 22.070 -9.874 1.00 58.31 196 GLU A C 1
ATOM 1549 O O . GLU A 1 196 ? -19.479 21.329 -8.986 1.00 58.31 196 GLU A O 1
ATOM 1554 N N . ALA A 1 197 ? -20.582 23.191 -9.599 1.00 64.69 197 ALA A N 1
ATOM 1555 C CA . ALA A 1 197 ? -21.043 23.468 -8.249 1.00 64.69 197 ALA A CA 1
ATOM 1556 C C . ALA A 1 197 ? -22.046 22.379 -7.839 1.00 64.69 197 ALA A C 1
ATOM 1558 O O . ALA A 1 197 ? -22.945 22.047 -8.605 1.00 64.69 197 ALA A O 1
ATOM 1559 N N . GLU A 1 198 ? -21.874 21.806 -6.648 1.00 69.06 198 GLU A N 1
ATOM 1560 C CA . GLU A 1 198 ? -22.940 21.020 -6.031 1.00 69.06 198 GLU A CA 1
ATOM 1561 C C . GLU A 1 198 ? -23.855 21.979 -5.280 1.00 69.06 198 GLU A C 1
ATOM 1563 O O . GLU A 1 198 ? -23.453 22.587 -4.280 1.00 69.06 198 GLU A O 1
ATOM 1568 N N . ASP A 1 199 ? -25.084 22.096 -5.767 1.00 59.12 199 ASP A N 1
ATOM 1569 C CA . ASP A 1 199 ? -26.151 22.749 -5.032 1.00 59.12 199 ASP A CA 1
ATOM 1570 C C . ASP A 1 199 ? -26.591 21.823 -3.883 1.00 59.12 199 ASP A C 1
ATOM 1572 O O . ASP A 1 199 ? -26.768 20.620 -4.061 1.00 59.12 199 ASP A O 1
ATOM 1576 N N . ASP A 1 200 ? -26.722 22.393 -2.683 1.00 77.00 200 ASP A N 1
ATOM 1577 C CA . ASP A 1 200 ? -27.217 21.729 -1.466 1.00 77.00 200 ASP A CA 1
ATOM 1578 C C . ASP A 1 200 ? -26.293 20.691 -0.778 1.00 77.00 200 ASP A C 1
ATOM 1580 O O . ASP A 1 200 ? -26.672 19.568 -0.445 1.00 77.00 200 ASP A O 1
ATOM 1584 N N . ILE A 1 201 ? -25.051 21.085 -0.468 1.00 87.31 201 ILE A N 1
ATOM 1585 C CA . ILE A 1 201 ? -24.166 20.304 0.419 1.00 87.31 201 ILE A CA 1
ATOM 1586 C C . ILE A 1 201 ? -24.726 20.302 1.861 1.00 87.31 201 ILE A C 1
ATOM 1588 O O . ILE A 1 201 ? -24.753 21.370 2.491 1.00 87.31 201 ILE A O 1
ATOM 1592 N N . PRO A 1 202 ? -25.062 19.146 2.473 1.00 91.06 202 PRO A N 1
ATOM 1593 C CA . PRO A 1 202 ? -25.613 19.098 3.830 1.00 91.06 202 PRO A CA 1
ATOM 1594 C C . PRO A 1 202 ? -24.665 19.676 4.889 1.00 91.06 202 PRO A C 1
ATOM 1596 O O . PRO A 1 202 ? -23.440 19.546 4.789 1.00 91.06 202 PRO A O 1
ATOM 1599 N N . LYS A 1 203 ? -25.218 20.312 5.934 1.00 91.50 203 LYS A N 1
ATOM 1600 C CA . LYS A 1 203 ? -24.429 20.823 7.075 1.00 91.50 203 LYS A CA 1
ATOM 1601 C C . LYS A 1 203 ? -23.595 19.701 7.690 1.00 91.50 203 LYS A C 1
ATOM 1603 O O . LYS A 1 203 ? -24.112 18.608 7.913 1.00 91.50 203 LYS A O 1
ATOM 1608 N N . LYS A 1 204 ? -22.325 19.993 7.999 1.00 93.38 204 LYS A N 1
ATOM 1609 C CA . LYS A 1 204 ? -21.356 19.027 8.548 1.00 93.38 204 LYS A CA 1
ATOM 1610 C C . LYS A 1 204 ? -20.969 17.894 7.586 1.00 93.38 204 LYS A C 1
ATOM 1612 O O . LYS A 1 204 ? -20.522 16.844 8.039 1.00 93.38 204 LYS A O 1
ATOM 1617 N N . LYS A 1 205 ? -21.151 18.073 6.275 1.00 94.06 205 LYS A N 1
ATOM 1618 C CA . LYS A 1 205 ? -20.718 17.137 5.217 1.00 94.06 205 LYS A CA 1
ATOM 1619 C C . LYS A 1 205 ? -19.879 17.812 4.131 1.00 94.06 205 LYS A C 1
ATOM 1621 O O . LYS A 1 205 ? -19.629 17.233 3.079 1.00 94.06 205 LYS A O 1
ATOM 1626 N N . GLU A 1 206 ? -19.404 19.024 4.395 1.00 93.88 206 GLU A N 1
ATOM 1627 C CA . GLU A 1 206 ? -18.626 19.840 3.466 1.00 93.88 206 GLU A CA 1
ATOM 1628 C C . GLU A 1 206 ? -17.341 19.137 3.015 1.00 93.88 206 GLU A C 1
ATOM 1630 O O . GLU A 1 206 ? -16.913 19.329 1.882 1.00 93.88 206 GLU A O 1
ATOM 1635 N N . LEU A 1 207 ? -16.763 18.267 3.848 1.00 95.44 207 LEU A N 1
ATOM 1636 C CA . LEU A 1 207 ? -15.522 17.541 3.561 1.00 95.44 207 LEU A CA 1
ATOM 1637 C C . LEU A 1 207 ? -15.751 16.086 3.128 1.00 95.44 207 LEU A C 1
ATOM 1639 O O . LEU A 1 207 ? -14.785 15.342 2.986 1.00 95.44 207 LEU A O 1
ATOM 1643 N N . ALA A 1 208 ? -17.003 15.669 2.912 1.00 94.12 208 ALA A N 1
ATOM 1644 C CA . ALA A 1 208 ? -17.332 14.299 2.522 1.00 94.12 208 ALA A CA 1
ATOM 1645 C C . ALA A 1 208 ? -16.541 13.837 1.288 1.00 94.12 208 ALA A C 1
ATOM 1647 O O . ALA A 1 208 ? -16.548 14.501 0.251 1.00 94.12 208 ALA A O 1
ATOM 1648 N N . GLY A 1 209 ? -15.866 12.694 1.416 1.00 91.25 209 GLY A N 1
ATOM 1649 C CA . GLY A 1 209 ? -15.047 12.104 0.355 1.00 91.25 209 GLY A CA 1
ATOM 1650 C C . GLY A 1 209 ? -13.608 12.619 0.274 1.00 91.25 209 GLY A C 1
ATOM 1651 O O . GLY A 1 209 ? -12.824 12.020 -0.449 1.00 91.25 209 GLY A O 1
ATOM 1652 N N . LEU A 1 210 ? -13.234 13.666 1.020 1.00 94.00 210 LEU A N 1
ATOM 1653 C CA . LEU A 1 210 ? -11.862 14.185 1.043 1.00 94.00 210 LEU A CA 1
ATOM 1654 C C . LEU A 1 210 ? -11.023 13.540 2.150 1.00 94.00 210 LEU A C 1
ATOM 1656 O O . LEU A 1 210 ? -11.462 13.433 3.302 1.00 94.00 210 LEU A O 1
ATOM 1660 N N . LYS A 1 211 ? -9.789 13.166 1.803 1.00 94.56 211 LYS A N 1
ATOM 1661 C CA . LYS A 1 211 ? -8.816 12.520 2.690 1.00 94.56 211 LYS A CA 1
ATOM 1662 C C . LYS A 1 211 ? -7.609 13.421 2.920 1.00 94.56 211 LYS A C 1
ATOM 1664 O O . LYS A 1 211 ? -6.911 13.820 1.987 1.00 94.56 211 LYS A O 1
ATOM 1669 N N . PHE A 1 212 ? -7.350 13.718 4.187 1.00 95.62 212 PHE A N 1
ATOM 1670 C CA . PHE A 1 212 ? -6.328 14.662 4.614 1.00 95.62 212 PHE A CA 1
ATOM 1671 C C . PHE A 1 212 ? -5.266 13.973 5.459 1.00 95.62 212 PHE A C 1
ATOM 1673 O O . PHE A 1 212 ? -5.591 13.260 6.403 1.00 95.62 212 PHE A O 1
ATOM 1680 N N . ALA A 1 213 ? -4.004 14.290 5.198 1.00 94.81 213 ALA A N 1
ATOM 1681 C CA . ALA A 1 213 ? -2.920 14.121 6.161 1.00 94.81 213 ALA A CA 1
ATOM 1682 C C . ALA A 1 213 ? -2.432 15.505 6.605 1.00 94.81 213 ALA A C 1
ATOM 1684 O O . ALA A 1 213 ? -2.690 16.499 5.930 1.00 94.81 213 ALA A O 1
ATOM 1685 N N . CYS A 1 214 ? -1.702 15.604 7.717 1.00 93.94 214 CYS A N 1
ATOM 1686 C CA . CYS A 1 214 ? -1.090 16.872 8.122 1.00 93.94 214 CYS A CA 1
ATOM 1687 C C . CYS A 1 214 ? 0.366 16.722 8.564 1.00 93.94 214 CYS A C 1
ATOM 1689 O O . CYS A 1 214 ? 0.832 15.625 8.913 1.00 93.94 214 CYS A O 1
ATOM 1691 N N . ILE A 1 215 ? 1.071 17.852 8.585 1.00 92.31 215 ILE A N 1
ATOM 1692 C CA . ILE A 1 215 ? 2.441 17.955 9.065 1.00 92.31 215 ILE A CA 1
ATOM 1693 C C . ILE A 1 215 ? 2.741 19.322 9.689 1.00 92.31 215 ILE A C 1
ATOM 1695 O O . ILE A 1 215 ? 2.161 20.334 9.303 1.00 92.31 215 ILE A O 1
ATOM 1699 N N . GLY A 1 216 ? 3.679 19.333 10.637 1.00 85.06 216 GLY A N 1
ATOM 1700 C CA . GLY A 1 216 ? 4.137 20.542 11.313 1.00 85.06 216 GLY A CA 1
ATOM 1701 C C . GLY A 1 216 ? 3.161 21.057 12.370 1.00 85.06 216 GLY A C 1
ATOM 1702 O O . GLY A 1 216 ? 2.175 20.400 12.721 1.00 85.06 216 GLY A O 1
ATOM 1703 N N . SER A 1 217 ? 3.470 22.243 12.889 1.00 83.00 217 SER A N 1
ATOM 1704 C CA . SER A 1 217 ? 2.630 23.033 13.788 1.00 83.00 217 SER A CA 1
ATOM 1705 C C . SER A 1 217 ? 1.468 23.642 12.998 1.00 83.00 217 SER A C 1
ATOM 1707 O O . SER A 1 217 ? 1.561 24.729 12.435 1.00 83.00 217 SER A O 1
ATOM 1709 N N . THR A 1 218 ? 0.360 22.907 12.909 1.00 83.00 218 THR A N 1
ATOM 1710 C CA . THR A 1 218 ? -0.856 23.398 12.250 1.00 83.00 218 THR A CA 1
ATOM 1711 C C . THR A 1 218 ? -1.630 24.344 13.165 1.00 83.00 218 THR A C 1
ATOM 1713 O O . THR A 1 218 ? -1.689 24.133 14.379 1.00 83.00 218 THR A O 1
ATOM 1716 N N . ASN A 1 219 ? -2.295 25.335 12.575 1.00 81.38 219 ASN A N 1
ATOM 1717 C CA . ASN A 1 219 ? -3.308 26.143 13.243 1.00 81.38 219 ASN A CA 1
ATOM 1718 C C . ASN A 1 219 ? -4.637 25.994 12.479 1.00 81.38 219 ASN A C 1
ATOM 1720 O O . ASN A 1 219 ? -4.717 26.426 11.331 1.00 81.38 219 ASN A O 1
ATOM 1724 N N . PRO A 1 220 ? -5.673 25.350 13.048 1.00 83.56 220 PRO A N 1
ATOM 1725 C CA . PRO A 1 220 ? -5.773 24.823 14.413 1.00 83.56 220 PRO A CA 1
ATOM 1726 C C . PRO A 1 220 ? -4.839 23.625 14.696 1.00 83.56 220 PRO A C 1
ATOM 1728 O O . PRO A 1 220 ? -4.413 22.940 13.758 1.00 83.56 220 PRO A O 1
ATOM 1731 N N . PRO A 1 221 ? -4.540 23.325 15.981 1.00 90.25 221 PRO A N 1
ATOM 1732 C CA . PRO A 1 221 ? -3.679 22.206 16.363 1.00 90.25 221 PRO A CA 1
ATOM 1733 C C . PRO A 1 221 ? -4.165 20.879 15.780 1.00 90.25 221 PRO A C 1
ATOM 1735 O O . PRO A 1 221 ? -5.369 20.646 15.675 1.00 90.25 221 PRO A O 1
ATOM 1738 N N . ARG A 1 222 ? -3.237 19.967 15.476 1.00 90.81 222 ARG A N 1
ATOM 1739 C CA . ARG A 1 222 ? -3.500 18.695 14.778 1.00 90.81 222 ARG A CA 1
ATOM 1740 C C . ARG A 1 222 ? -4.739 17.934 15.264 1.00 90.81 222 ARG A C 1
ATOM 1742 O O . ARG A 1 222 ? -5.545 17.503 14.451 1.00 90.81 222 ARG A O 1
ATOM 1749 N N . HIS A 1 223 ? -4.917 17.776 16.573 1.00 91.19 223 HIS A N 1
ATOM 1750 C CA . HIS A 1 223 ? -6.075 17.072 17.135 1.00 91.19 223 HIS A CA 1
ATOM 1751 C C . HIS A 1 223 ? -7.401 17.824 16.916 1.00 91.19 223 HIS A C 1
ATOM 1753 O O . HIS A 1 223 ? -8.423 17.207 16.618 1.00 91.19 223 HIS A O 1
ATOM 1759 N N . ALA A 1 224 ? -7.390 19.155 17.022 1.00 93.12 224 ALA A N 1
ATOM 1760 C CA . ALA A 1 224 ? -8.554 19.979 16.712 1.00 93.12 224 ALA A CA 1
ATOM 1761 C C . ALA A 1 224 ? -8.873 19.931 15.211 1.00 93.12 224 ALA A C 1
ATOM 1763 O O . ALA A 1 224 ? -10.035 19.782 14.843 1.00 93.12 224 ALA A O 1
ATOM 1764 N N . LEU A 1 225 ? -7.849 19.960 14.354 1.00 92.81 225 LEU A N 1
ATOM 1765 C CA . LEU A 1 225 ? -7.993 19.813 12.907 1.00 92.81 225 LEU A CA 1
ATOM 1766 C C . LEU A 1 225 ? -8.555 18.435 12.524 1.00 92.81 225 LEU A C 1
ATOM 1768 O O . LEU A 1 225 ? -9.490 18.361 11.736 1.00 92.81 225 LEU A O 1
ATOM 1772 N N . ALA A 1 226 ? -8.060 17.355 13.133 1.00 94.31 226 ALA A N 1
ATOM 1773 C CA . ALA A 1 226 ? -8.568 16.000 12.918 1.00 94.31 226 ALA A CA 1
ATOM 1774 C C . ALA A 1 226 ? -10.047 15.869 13.307 1.00 94.31 226 ALA A C 1
ATOM 1776 O O . ALA A 1 226 ? -10.851 15.317 12.550 1.00 94.31 226 ALA A O 1
ATOM 1777 N N . LYS A 1 227 ? -10.428 16.429 14.464 1.00 95.19 227 LYS A N 1
ATOM 1778 C CA . LYS A 1 227 ? -11.831 16.509 14.895 1.00 95.19 227 LYS A CA 1
ATOM 1779 C C . LYS A 1 227 ? -12.675 17.316 13.915 1.00 95.19 227 LYS A C 1
ATOM 1781 O O . LYS A 1 227 ? -13.767 16.882 13.557 1.00 95.19 227 LYS A O 1
ATOM 1786 N N . LEU A 1 228 ? -12.173 18.465 13.470 1.00 95.31 228 LEU A N 1
ATOM 1787 C CA . LEU A 1 228 ? -12.866 19.336 12.528 1.00 95.31 228 LEU A CA 1
ATOM 1788 C C . LEU A 1 228 ? -13.114 18.622 11.192 1.00 95.31 228 LEU A C 1
ATOM 1790 O O . LEU A 1 228 ? -14.253 18.552 10.744 1.00 95.31 228 LEU A O 1
ATOM 1794 N N . VAL A 1 229 ? -12.080 17.999 10.619 1.00 96.19 229 VAL A N 1
ATOM 1795 C CA . VAL A 1 229 ? -12.183 17.207 9.385 1.00 96.19 229 VAL A CA 1
ATOM 1796 C C . VAL A 1 229 ? -13.222 16.092 9.527 1.00 96.19 229 VAL A C 1
ATOM 1798 O O . VAL A 1 229 ? -14.154 16.006 8.726 1.00 96.19 229 VAL A O 1
ATOM 1801 N N . THR A 1 230 ? -13.114 15.291 10.589 1.00 95.75 230 THR A N 1
ATOM 1802 C CA . THR A 1 230 ? -13.983 14.123 10.808 1.00 95.75 230 THR A CA 1
ATOM 1803 C C . THR A 1 230 ? -15.437 14.526 11.070 1.00 95.75 230 THR A C 1
ATOM 1805 O O . THR A 1 230 ? -16.366 13.940 10.515 1.00 95.75 230 THR A O 1
ATOM 1808 N N . SER A 1 231 ? -15.660 15.564 11.883 1.00 95.56 231 SER A N 1
ATOM 1809 C CA . SER A 1 231 ? -17.007 16.066 12.201 1.00 95.56 231 SER A CA 1
ATOM 1810 C C . SER A 1 231 ? -17.731 16.675 11.002 1.00 95.56 231 SER A C 1
ATOM 1812 O O . SER A 1 231 ? -18.959 16.722 11.019 1.00 95.56 231 SER A O 1
ATOM 1814 N N . HIS A 1 232 ? -16.992 17.076 9.964 1.00 95.94 232 HIS A N 1
ATOM 1815 C CA . HIS A 1 232 ? -17.525 17.588 8.702 1.00 95.94 232 HIS A CA 1
ATOM 1816 C C . HIS A 1 232 ? -17.502 16.552 7.557 1.00 95.94 232 HIS A C 1
ATOM 1818 O O . HIS A 1 232 ? -17.665 16.901 6.385 1.00 95.94 232 HIS A O 1
ATOM 1824 N N . GLY A 1 233 ? -17.327 15.266 7.889 1.00 93.31 233 GLY A N 1
ATOM 1825 C CA . GLY A 1 233 ? -17.444 14.137 6.962 1.00 93.31 233 GLY A CA 1
ATOM 1826 C C . GLY A 1 233 ? -16.180 13.790 6.172 1.00 93.31 233 GLY A C 1
ATOM 1827 O O . GLY A 1 233 ? -16.230 12.868 5.363 1.00 93.31 233 GLY A O 1
ATOM 1828 N N . GLY A 1 234 ? -15.069 14.493 6.393 1.00 95.50 234 GLY A N 1
ATOM 1829 C CA . GLY A 1 234 ? -13.776 14.145 5.807 1.00 95.50 234 GLY A CA 1
ATOM 1830 C C . GLY A 1 234 ? -13.062 13.048 6.592 1.00 95.50 234 GLY A C 1
ATOM 1831 O O . GLY A 1 234 ? -13.440 12.709 7.714 1.00 95.50 234 GLY A O 1
ATOM 1832 N N . ILE A 1 235 ? -11.993 12.512 6.013 1.00 95.38 235 ILE A N 1
ATOM 1833 C CA . ILE A 1 235 ? -11.140 11.503 6.647 1.00 95.38 235 ILE A CA 1
ATOM 1834 C C . ILE A 1 235 ? -9.805 12.153 6.996 1.00 95.38 235 ILE A C 1
ATOM 1836 O O . ILE A 1 235 ? -9.163 12.763 6.143 1.00 95.38 235 ILE A O 1
ATOM 1840 N N . PHE A 1 236 ? -9.376 12.010 8.248 1.00 94.94 236 PHE A N 1
ATOM 1841 C CA . PHE A 1 236 ? -8.075 12.482 8.707 1.00 94.94 236 PHE A CA 1
ATOM 1842 C C . PHE A 1 236 ? -7.148 11.295 8.976 1.00 94.94 236 PHE A C 1
ATOM 1844 O O . PHE A 1 236 ? -7.432 10.461 9.834 1.00 94.94 236 PHE A O 1
ATOM 1851 N N . GLN A 1 237 ? -6.038 11.227 8.248 1.00 92.75 237 GLN A N 1
ATOM 1852 C CA . GLN A 1 237 ? -5.048 10.158 8.314 1.00 92.75 237 GLN A CA 1
ATOM 1853 C C . GLN A 1 237 ? -3.828 10.611 9.120 1.00 92.75 237 GLN A C 1
ATOM 1855 O O . GLN A 1 237 ? -3.320 11.729 8.977 1.00 92.75 237 GLN A O 1
ATOM 1860 N N . GLU A 1 238 ? -3.322 9.731 9.986 1.00 87.06 238 GLU A N 1
ATOM 1861 C CA . GLU A 1 238 ? -2.117 10.038 10.756 1.00 87.06 238 GLU A CA 1
ATOM 1862 C C . GLU A 1 238 ? -0.842 9.958 9.917 1.00 87.06 238 GLU A C 1
ATOM 1864 O O . GLU A 1 238 ? 0.102 10.725 10.168 1.00 87.06 238 GLU A O 1
ATOM 1869 N N . SER A 1 239 ? -0.829 9.054 8.935 1.00 86.75 239 SER A N 1
ATOM 1870 C CA . SER A 1 239 ? 0.223 8.845 7.942 1.00 86.75 239 SER A CA 1
ATOM 1871 C C . SER A 1 239 ? -0.192 9.342 6.561 1.00 86.75 239 SER A C 1
ATOM 1873 O O . SER A 1 239 ? -1.364 9.583 6.302 1.00 86.75 239 SER A O 1
ATOM 1875 N N . LEU A 1 240 ? 0.791 9.486 5.672 1.00 88.06 240 LEU A N 1
ATOM 1876 C CA . LEU A 1 240 ? 0.528 9.628 4.246 1.00 88.06 240 LEU A CA 1
ATOM 1877 C C . LEU A 1 240 ? 0.193 8.237 3.692 1.00 88.06 240 LEU A C 1
ATOM 1879 O O . LEU A 1 240 ? 1.046 7.343 3.713 1.00 88.06 240 LEU A O 1
ATOM 1883 N N . ASP A 1 241 ? -1.045 8.045 3.256 1.00 85.00 241 ASP A N 1
ATOM 1884 C CA . ASP A 1 241 ? -1.528 6.790 2.685 1.00 85.00 241 ASP A CA 1
ATOM 1885 C C . ASP A 1 241 ? -1.674 6.914 1.162 1.00 85.00 241 ASP A C 1
ATOM 1887 O O . ASP A 1 241 ? -1.547 7.994 0.582 1.00 85.00 241 ASP A O 1
ATOM 1891 N N . LYS A 1 242 ? -1.883 5.780 0.482 1.00 77.44 242 LYS A N 1
ATOM 1892 C CA . LYS A 1 242 ? -1.921 5.722 -0.991 1.00 77.44 242 LYS A CA 1
ATOM 1893 C C . LYS A 1 242 ? -3.020 6.590 -1.613 1.00 77.44 242 LYS A C 1
ATOM 1895 O O . LYS A 1 242 ? -2.861 7.074 -2.729 1.00 77.44 242 LYS A O 1
ATOM 1900 N N . ASP A 1 243 ? -4.101 6.801 -0.875 1.00 82.56 243 ASP A N 1
ATOM 1901 C CA . ASP A 1 243 ? -5.306 7.516 -1.279 1.00 82.56 243 ASP A CA 1
ATOM 1902 C C . ASP A 1 243 ? -5.428 8.907 -0.641 1.00 82.56 243 ASP A C 1
ATOM 1904 O O . ASP A 1 243 ? -6.493 9.512 -0.716 1.00 82.56 243 ASP A O 1
ATOM 1908 N N . THR A 1 244 ? -4.368 9.428 -0.011 1.00 90.00 244 THR A N 1
ATOM 1909 C CA . THR A 1 244 ? -4.393 10.797 0.512 1.00 90.00 244 THR A CA 1
ATOM 1910 C C . THR A 1 244 ? -4.571 11.795 -0.640 1.00 90.00 244 THR A C 1
ATOM 1912 O O . THR A 1 244 ? -3.812 11.785 -1.622 1.00 90.00 244 THR A O 1
ATOM 1915 N N . ASP A 1 245 ? -5.558 12.683 -0.500 1.00 90.50 245 ASP A N 1
ATOM 1916 C CA . ASP A 1 245 ? -5.846 1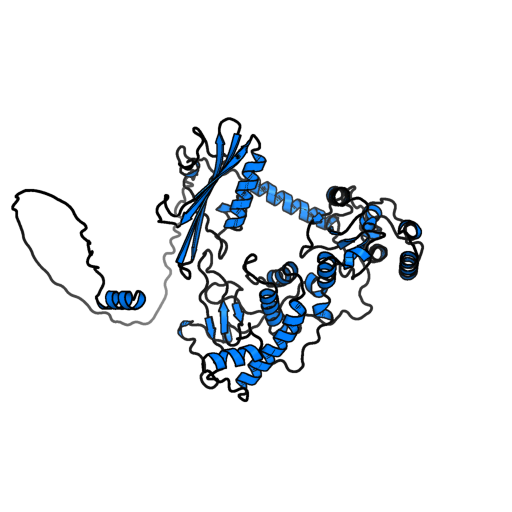3.734 -1.478 1.00 90.50 245 ASP A CA 1
ATOM 1917 C C . ASP A 1 245 ? -4.976 14.966 -1.226 1.00 90.50 245 ASP A C 1
ATOM 1919 O O . ASP A 1 245 ? -4.356 15.495 -2.151 1.00 90.50 245 ASP A O 1
ATOM 1923 N N . LEU A 1 246 ? -4.929 15.412 0.036 1.00 94.31 246 LEU A N 1
ATOM 1924 C CA . LEU A 1 246 ? -4.336 16.687 0.439 1.00 94.31 246 LEU A CA 1
ATOM 1925 C C . LEU A 1 246 ? -3.431 16.522 1.669 1.00 94.31 246 LEU A C 1
ATOM 1927 O O . LEU A 1 246 ? -3.848 15.984 2.699 1.00 94.31 246 LEU A O 1
ATOM 1931 N N . LEU A 1 247 ? -2.205 17.046 1.586 1.00 95.31 247 LEU A N 1
ATOM 1932 C CA . LEU A 1 247 ? -1.313 17.201 2.738 1.00 95.31 247 LEU A CA 1
ATOM 1933 C C . LEU A 1 247 ? -1.421 18.629 3.285 1.00 95.31 247 LEU A C 1
ATOM 1935 O O . LEU A 1 247 ? -1.035 19.587 2.619 1.00 95.31 247 LEU A O 1
ATOM 1939 N N . LEU A 1 248 ? -1.918 18.761 4.513 1.00 96.00 248 LEU A N 1
ATOM 1940 C CA . LEU A 1 248 ? -2.064 20.028 5.223 1.00 96.00 248 LEU A CA 1
ATOM 1941 C C . LEU A 1 248 ? -0.743 20.440 5.890 1.00 96.00 248 LEU A C 1
ATOM 1943 O O . LEU A 1 248 ? -0.185 19.681 6.687 1.00 96.00 248 LEU A O 1
ATOM 1947 N N . VAL A 1 249 ? -0.278 21.655 5.605 1.00 95.19 249 VAL A N 1
ATOM 1948 C CA . VAL A 1 249 ? 0.904 22.291 6.219 1.00 95.19 249 VAL A CA 1
ATOM 1949 C C . VAL A 1 249 ? 0.504 23.543 7.000 1.00 95.19 249 VAL A C 1
ATOM 1951 O O . VAL A 1 249 ? -0.586 24.070 6.792 1.00 95.19 249 VAL A O 1
ATOM 1954 N N . SER A 1 250 ? 1.379 24.020 7.891 1.00 93.19 250 SER A N 1
ATOM 1955 C CA . SER A 1 250 ? 1.209 25.317 8.568 1.00 93.19 250 SER A CA 1
ATOM 1956 C C . SER A 1 250 ? 0.963 26.443 7.558 1.00 93.19 250 SER A C 1
ATOM 1958 O O . SER A 1 250 ? 1.477 26.397 6.445 1.00 93.19 250 SER A O 1
ATOM 1960 N N . ASP A 1 251 ? 0.172 27.450 7.915 1.00 91.75 251 ASP A N 1
ATOM 1961 C CA . ASP A 1 251 ? -0.099 28.570 7.010 1.00 91.75 251 ASP A CA 1
ATOM 1962 C C . ASP A 1 251 ? 1.138 29.460 6.806 1.00 91.75 251 ASP A C 1
ATOM 1964 O O . ASP A 1 251 ? 1.421 29.876 5.675 1.00 91.75 251 ASP A O 1
ATOM 1968 N N . ASP A 1 252 ? 1.881 29.674 7.895 1.00 89.44 252 ASP A N 1
ATOM 1969 C CA . ASP A 1 252 ? 3.037 30.569 7.980 1.00 89.44 252 ASP A CA 1
ATOM 1970 C C . ASP A 1 252 ? 4.355 29.792 7.859 1.00 89.44 252 ASP A C 1
ATOM 1972 O O . ASP A 1 252 ? 5.192 30.097 7.012 1.00 89.44 252 ASP A O 1
ATOM 1976 N N . ASP A 1 253 ? 4.508 28.713 8.634 1.00 86.50 253 ASP A N 1
ATOM 1977 C CA . ASP A 1 253 ? 5.758 27.944 8.737 1.00 86.50 253 ASP A CA 1
ATOM 1978 C C . ASP A 1 253 ? 5.742 26.654 7.894 1.00 86.50 253 ASP A C 1
ATOM 1980 O O . ASP A 1 253 ? 6.250 25.593 8.267 1.00 86.50 253 ASP A O 1
ATOM 1984 N N . TRP A 1 254 ? 5.101 26.695 6.723 1.00 89.38 254 TRP A N 1
ATOM 1985 C CA . TRP A 1 254 ? 5.071 25.535 5.823 1.00 89.38 254 TRP A CA 1
ATOM 1986 C C . TRP A 1 254 ? 6.466 25.155 5.312 1.00 89.38 254 TRP A C 1
ATOM 1988 O O . TRP A 1 254 ? 6.700 23.995 4.973 1.00 89.38 254 TRP A O 1
ATOM 1998 N N . ALA A 1 255 ? 7.396 26.113 5.230 1.00 89.38 255 ALA A N 1
ATOM 1999 C CA . ALA A 1 255 ? 8.735 25.881 4.699 1.00 89.38 255 ALA A CA 1
ATOM 2000 C C . ALA A 1 255 ? 9.551 24.938 5.595 1.00 89.38 255 ALA A C 1
ATOM 2002 O O . ALA A 1 255 ? 10.266 24.084 5.066 1.00 89.38 255 ALA A O 1
ATOM 2003 N N . ALA A 1 256 ? 9.384 25.007 6.922 1.00 89.38 256 ALA A N 1
ATOM 2004 C CA . ALA A 1 256 ? 9.999 24.061 7.852 1.00 89.38 256 ALA A CA 1
ATOM 2005 C C . ALA A 1 256 ? 9.564 22.610 7.578 1.00 89.38 256 ALA A C 1
ATOM 2007 O O . ALA A 1 256 ? 10.349 21.674 7.754 1.00 89.38 256 ALA A O 1
ATOM 2008 N N . ALA A 1 257 ? 8.349 22.401 7.052 1.00 90.44 257 ALA A N 1
ATOM 2009 C CA . ALA A 1 257 ? 7.865 21.067 6.709 1.00 90.44 257 ALA A CA 1
ATOM 2010 C C . ALA A 1 257 ? 8.703 20.391 5.607 1.00 90.44 257 ALA A C 1
ATOM 2012 O O . ALA A 1 257 ? 8.773 19.161 5.595 1.00 90.44 257 ALA A O 1
ATOM 2013 N N . LYS A 1 258 ? 9.406 21.147 4.746 1.00 91.31 258 LYS A N 1
ATOM 2014 C CA . LYS A 1 258 ? 10.267 20.598 3.676 1.00 91.31 258 LYS A CA 1
ATOM 2015 C C . LYS A 1 258 ? 11.380 19.689 4.190 1.00 91.31 258 LYS A C 1
ATOM 2017 O O . LYS A 1 258 ? 11.808 18.771 3.491 1.00 91.31 258 LYS A O 1
ATOM 2022 N N . ALA A 1 259 ? 11.856 19.928 5.412 1.00 90.19 259 ALA A N 1
ATOM 2023 C CA . ALA A 1 259 ? 12.903 19.109 6.012 1.00 90.19 259 ALA A CA 1
ATOM 2024 C C . ALA A 1 259 ? 12.419 17.684 6.324 1.00 90.19 259 ALA A C 1
ATOM 2026 O O . ALA A 1 259 ? 13.226 16.756 6.364 1.00 90.19 259 ALA A O 1
ATOM 2027 N N . SER A 1 260 ? 11.113 17.497 6.515 1.00 91.81 260 SER A N 1
ATOM 2028 C CA . SER A 1 260 ? 10.533 16.224 6.926 1.00 91.81 260 SER A CA 1
ATOM 2029 C C . SER A 1 260 ? 10.491 15.180 5.805 1.00 91.81 260 SER A C 1
ATOM 2031 O O . SER A 1 260 ? 10.276 15.496 4.633 1.00 91.81 260 SER A O 1
ATOM 2033 N N . GLN A 1 261 ? 10.572 13.905 6.192 1.00 90.31 261 GLN A N 1
ATOM 2034 C CA . GLN A 1 261 ? 10.379 12.794 5.259 1.00 90.31 261 GLN A CA 1
ATOM 2035 C C . GLN A 1 261 ? 8.976 12.807 4.641 1.00 90.31 261 GLN A C 1
ATOM 2037 O O . GLN A 1 261 ? 8.827 12.653 3.440 1.00 90.31 261 GLN A O 1
ATOM 2042 N N . ARG A 1 262 ? 7.940 13.083 5.440 1.00 90.50 262 ARG A N 1
ATOM 2043 C CA . ARG A 1 262 ? 6.544 13.071 4.981 1.00 90.50 262 ARG A CA 1
ATOM 2044 C C . ARG A 1 262 ? 6.254 14.118 3.898 1.00 90.50 262 ARG A C 1
ATOM 2046 O O . ARG A 1 262 ? 5.431 13.856 3.026 1.00 90.50 262 ARG A O 1
ATOM 2053 N N . TYR A 1 263 ? 6.902 15.284 3.942 1.00 93.31 263 TYR A N 1
ATOM 2054 C CA . TYR A 1 263 ? 6.776 16.289 2.881 1.00 93.31 263 TYR A CA 1
ATOM 2055 C C . TYR A 1 263 ? 7.405 15.789 1.579 1.00 93.31 263 TYR A C 1
ATOM 2057 O O . TYR A 1 263 ? 6.762 15.843 0.533 1.00 93.31 263 TYR A O 1
ATOM 2065 N N . ARG A 1 264 ? 8.620 15.228 1.654 1.00 90.75 264 ARG A N 1
ATOM 2066 C CA . ARG A 1 264 ? 9.303 14.627 0.496 1.00 90.75 264 ARG A CA 1
ATOM 2067 C C . ARG A 1 264 ? 8.496 13.470 -0.087 1.00 90.75 264 ARG A C 1
ATOM 2069 O O . ARG A 1 264 ? 8.283 13.421 -1.293 1.00 90.75 264 ARG A O 1
ATOM 2076 N N . ASP A 1 265 ? 7.965 12.601 0.770 1.00 90.69 265 ASP A N 1
ATOM 2077 C CA . ASP A 1 265 ? 7.097 11.490 0.382 1.00 90.69 265 ASP A CA 1
ATOM 2078 C C . ASP A 1 265 ? 5.856 11.985 -0.374 1.00 90.69 265 ASP A C 1
ATOM 2080 O O . ASP A 1 265 ? 5.459 11.368 -1.358 1.00 90.69 265 ASP A O 1
ATOM 2084 N N . ALA A 1 266 ? 5.252 13.102 0.051 1.00 90.44 266 ALA A N 1
ATOM 2085 C CA . ALA A 1 266 ? 4.107 13.711 -0.627 1.00 90.44 266 ALA A CA 1
ATOM 2086 C C . ALA A 1 266 ? 4.479 14.343 -1.976 1.00 90.44 266 ALA A C 1
ATOM 2088 O O . ALA A 1 266 ? 3.717 14.206 -2.933 1.00 90.44 266 ALA A O 1
ATOM 2089 N N . GLN A 1 267 ? 5.656 14.970 -2.083 1.00 90.12 267 GLN A N 1
ATOM 2090 C CA . GLN A 1 267 ? 6.172 15.477 -3.360 1.00 90.12 267 GLN A CA 1
ATOM 2091 C C . GLN A 1 267 ? 6.391 14.337 -4.361 1.00 90.12 267 GLN A C 1
ATOM 2093 O O . GLN A 1 267 ? 5.924 14.414 -5.497 1.00 90.12 267 GLN A O 1
ATOM 2098 N N . LEU A 1 268 ? 7.042 13.254 -3.929 1.00 86.69 268 LEU A N 1
ATOM 2099 C CA . LEU A 1 268 ? 7.271 12.063 -4.752 1.00 86.69 268 LEU A CA 1
ATOM 2100 C C . LEU A 1 268 ? 5.951 11.395 -5.168 1.00 86.69 268 LEU A C 1
ATOM 2102 O O . LEU A 1 268 ? 5.830 10.914 -6.294 1.00 86.69 268 LEU A O 1
ATOM 2106 N N . ALA A 1 269 ? 4.937 11.457 -4.302 1.00 84.50 269 ALA A N 1
ATOM 2107 C CA . ALA A 1 269 ? 3.583 10.977 -4.572 1.00 84.50 269 ALA A CA 1
ATOM 2108 C C . ALA A 1 269 ? 2.775 11.833 -5.551 1.00 84.50 269 ALA A C 1
ATOM 2110 O O . ALA A 1 269 ? 1.708 11.399 -5.981 1.00 84.50 269 ALA A O 1
ATOM 2111 N N . GLY A 1 270 ? 3.184 13.083 -5.790 1.00 84.38 270 GLY A N 1
ATOM 2112 C CA . GLY A 1 270 ? 2.336 14.090 -6.431 1.00 84.38 270 GLY A CA 1
ATOM 2113 C C . GLY A 1 270 ? 1.085 14.467 -5.619 1.00 84.38 270 GLY A C 1
ATOM 2114 O O . GLY A 1 270 ? 0.083 14.872 -6.207 1.00 84.38 270 GLY A O 1
ATOM 2115 N N . VAL A 1 271 ? 1.099 14.305 -4.290 1.00 89.75 271 VAL A N 1
ATOM 2116 C CA . VAL A 1 271 ? -0.000 14.740 -3.407 1.00 89.75 271 VAL A CA 1
ATOM 2117 C C . VAL A 1 271 ? 0.037 16.262 -3.286 1.00 89.75 271 VAL A C 1
ATOM 2119 O O . VAL A 1 271 ? 1.095 16.844 -3.051 1.00 89.75 271 VAL A O 1
ATOM 2122 N N . ALA A 1 272 ? -1.115 16.918 -3.438 1.00 91.62 272 ALA A N 1
ATOM 2123 C CA . ALA A 1 272 ? -1.192 18.370 -3.347 1.00 91.62 272 ALA A CA 1
ATOM 2124 C C . ALA A 1 272 ? -0.967 18.836 -1.900 1.00 91.62 272 ALA A C 1
ATOM 2126 O O . ALA A 1 272 ? -1.631 18.379 -0.965 1.00 91.62 272 ALA A O 1
ATOM 2127 N N . ILE A 1 273 ? -0.028 19.764 -1.727 1.00 95.00 273 ILE A N 1
ATOM 2128 C CA . ILE A 1 273 ? 0.348 20.324 -0.431 1.00 95.00 273 ILE A CA 1
ATOM 2129 C C . ILE A 1 273 ? -0.374 21.654 -0.270 1.00 95.00 273 ILE A C 1
ATOM 2131 O O . ILE A 1 273 ? -0.162 22.584 -1.051 1.00 95.00 273 ILE A O 1
ATOM 2135 N N . VAL A 1 274 ? -1.242 21.753 0.733 1.00 95.38 274 VAL A N 1
ATOM 2136 C CA . VAL A 1 274 ? -2.129 22.903 0.933 1.00 95.38 274 VAL A CA 1
ATOM 2137 C C . VAL A 1 274 ? -2.018 23.448 2.351 1.00 95.38 274 VAL A C 1
ATOM 2139 O O . VAL A 1 274 ? -1.778 22.722 3.313 1.00 95.38 274 VAL A O 1
ATOM 2142 N N . ARG A 1 275 ? -2.215 24.755 2.480 1.00 94.50 275 ARG A N 1
ATOM 2143 C CA . ARG A 1 275 ? -2.266 25.462 3.763 1.00 94.50 275 ARG A CA 1
ATOM 2144 C C . ARG A 1 275 ? -3.398 24.946 4.656 1.00 94.50 275 ARG A C 1
ATOM 2146 O O . ARG A 1 275 ? -4.497 24.696 4.160 1.00 94.50 275 ARG A O 1
ATOM 2153 N N . CYS A 1 276 ? -3.168 24.795 5.962 1.00 94.38 276 CYS A N 1
ATOM 2154 C CA . CYS A 1 276 ? -4.162 24.250 6.892 1.00 94.38 276 CYS A CA 1
ATOM 2155 C C . CYS A 1 276 ? -5.422 25.116 7.000 1.00 94.38 276 CYS A C 1
ATOM 2157 O O . CYS A 1 276 ? -6.505 24.558 7.192 1.00 94.38 276 CYS A O 1
ATOM 2159 N N . SER A 1 277 ? -5.317 26.429 6.755 1.00 94.12 277 SER A N 1
ATOM 2160 C CA . SER A 1 277 ? -6.459 27.343 6.628 1.00 94.12 277 SER A CA 1
ATOM 2161 C C . SER A 1 277 ? -7.432 26.985 5.500 1.00 94.12 277 SER A C 1
ATOM 2163 O O . SER A 1 277 ? -8.563 27.473 5.503 1.00 94.12 277 SER A O 1
ATOM 2165 N N . PHE A 1 278 ? -7.053 26.107 4.564 1.00 96.00 278 PHE A N 1
ATOM 2166 C CA . PHE A 1 278 ? -7.966 25.569 3.553 1.00 96.00 278 PHE A CA 1
ATOM 2167 C C . PHE A 1 278 ? -9.207 24.930 4.186 1.00 96.00 278 PHE A C 1
ATOM 2169 O O . PHE A 1 278 ? -10.325 25.182 3.743 1.00 96.00 278 PHE A O 1
ATOM 2176 N N . VAL A 1 279 ? -9.020 24.141 5.252 1.00 96.12 279 VAL A N 1
ATOM 2177 C CA . VAL A 1 279 ? -10.115 23.434 5.927 1.00 96.12 279 VAL A CA 1
ATOM 2178 C C . VAL A 1 279 ? -11.131 24.419 6.519 1.00 96.12 279 VAL A C 1
ATOM 2180 O O . VAL A 1 279 ? -12.274 24.401 6.069 1.00 96.12 279 VAL A O 1
ATOM 2183 N N . PRO A 1 280 ? -10.781 25.317 7.463 1.00 94.56 280 PRO A N 1
ATOM 2184 C CA . PRO A 1 280 ? -11.751 26.257 8.020 1.00 94.56 280 PRO A CA 1
ATOM 2185 C C . PRO A 1 280 ? -12.337 27.207 6.965 1.00 94.56 280 PRO A C 1
ATOM 2187 O O . PRO A 1 280 ? -13.510 27.561 7.064 1.00 94.56 280 PRO A O 1
ATOM 2190 N N . ALA A 1 281 ? -11.576 27.580 5.928 1.00 95.44 281 ALA A N 1
ATOM 2191 C CA . ALA A 1 281 ? -12.105 28.386 4.833 1.00 95.44 281 ALA A CA 1
ATOM 2192 C C . ALA A 1 281 ? -13.196 27.648 4.041 1.00 95.44 281 ALA A C 1
ATOM 2194 O O . ALA A 1 281 ? -14.219 28.255 3.728 1.00 95.44 281 ALA A O 1
ATOM 2195 N N . LEU A 1 282 ? -13.016 26.353 3.758 1.00 95.06 282 LEU A N 1
ATOM 2196 C CA . LEU A 1 282 ? -13.990 25.520 3.041 1.00 95.06 282 LEU A CA 1
ATOM 2197 C C . LEU A 1 282 ? -15.259 25.274 3.869 1.00 95.06 282 LEU A C 1
ATOM 2199 O O . LEU A 1 282 ? -16.352 25.179 3.317 1.00 95.06 282 LEU A O 1
ATOM 2203 N N . LEU A 1 283 ? -15.138 25.234 5.197 1.00 94.31 283 LEU A N 1
ATOM 2204 C CA . LEU A 1 283 ? -16.283 25.075 6.099 1.00 94.31 283 LEU A CA 1
ATOM 2205 C C . LEU A 1 283 ? -17.154 26.335 6.227 1.00 94.31 283 LEU A C 1
ATOM 2207 O O . LEU A 1 283 ? -18.256 26.264 6.776 1.00 94.31 283 LEU A O 1
ATOM 2211 N N . SER A 1 284 ? -16.698 27.485 5.719 1.00 92.38 284 SER A N 1
ATOM 2212 C CA . SER A 1 284 ? -17.511 28.701 5.680 1.00 92.38 284 SER A CA 1
ATOM 2213 C C . SER A 1 284 ? -18.763 28.484 4.828 1.00 92.38 284 SER A C 1
ATOM 2215 O O . SER A 1 284 ? -18.693 28.160 3.649 1.00 92.38 284 SER A O 1
ATOM 2217 N N . ARG A 1 285 ? -19.947 28.734 5.388 1.00 87.31 285 ARG A N 1
ATOM 2218 C CA . ARG A 1 285 ? -21.194 28.698 4.602 1.00 87.31 285 ARG A CA 1
ATOM 2219 C C . ARG A 1 285 ? -21.439 29.958 3.781 1.00 87.31 285 ARG A C 1
ATOM 2221 O O . ARG A 1 285 ? -22.309 29.956 2.919 1.00 87.31 285 ARG A O 1
ATOM 2228 N N . LYS A 1 286 ? -20.649 31.009 4.006 1.00 90.56 286 LYS A N 1
ATOM 2229 C CA . LYS A 1 286 ? -20.627 32.188 3.145 1.00 90.56 286 LYS A CA 1
ATOM 2230 C C . LYS A 1 286 ? -19.559 31.995 2.075 1.00 90.56 286 LYS A C 1
ATOM 2232 O O . LYS A 1 286 ? -18.369 31.943 2.402 1.00 90.56 286 LYS A O 1
ATOM 2237 N N . ASN A 1 287 ? -19.999 31.899 0.824 1.00 92.38 287 ASN A N 1
ATOM 2238 C CA . ASN A 1 287 ? -19.107 31.924 -0.326 1.00 92.38 287 ASN A CA 1
ATOM 2239 C C . ASN A 1 287 ? -18.519 33.328 -0.473 1.00 92.38 287 ASN A C 1
ATOM 2241 O O . ASN A 1 287 ? -19.241 34.324 -0.416 1.00 92.38 287 ASN A O 1
ATOM 2245 N N . VAL A 1 288 ? -17.202 33.391 -0.630 1.00 94.69 288 VAL A N 1
ATOM 2246 C CA . VAL A 1 288 ? -16.470 34.627 -0.911 1.00 94.69 288 VAL A CA 1
ATOM 2247 C C . VAL A 1 288 ? -15.620 34.355 -2.136 1.00 94.69 288 VAL A C 1
ATOM 2249 O O . VAL A 1 288 ? -14.802 33.435 -2.121 1.00 94.69 288 VAL A O 1
ATOM 2252 N N . GLU A 1 289 ? -15.846 35.118 -3.196 1.00 93.62 289 GLU A N 1
ATOM 2253 C CA . GLU A 1 289 ? -15.033 35.050 -4.407 1.00 93.62 289 GLU A CA 1
ATOM 2254 C C . GLU A 1 289 ? -13.632 35.633 -4.167 1.00 93.62 289 GLU A C 1
ATOM 2256 O O . GLU A 1 289 ? -13.447 36.446 -3.255 1.00 93.62 289 GLU A O 1
ATOM 2261 N N . PRO A 1 290 ? -12.617 35.209 -4.941 1.00 93.50 290 PRO A N 1
ATOM 2262 C CA . PRO A 1 290 ? -11.278 35.757 -4.792 1.00 93.50 290 PRO A CA 1
ATOM 2263 C C . PRO A 1 290 ? -11.262 37.237 -5.196 1.00 93.50 290 PRO A C 1
ATOM 2265 O O . PRO A 1 290 ? -11.780 37.600 -6.248 1.00 93.50 290 PRO A O 1
ATOM 2268 N N . GLN A 1 291 ? -10.624 38.087 -4.388 1.00 91.94 291 GLN A N 1
ATOM 2269 C CA . GLN A 1 291 ? -10.525 39.527 -4.687 1.00 91.94 291 GLN A CA 1
ATOM 2270 C C . GLN A 1 291 ? -9.492 39.836 -5.777 1.00 91.94 291 GLN A C 1
ATOM 2272 O O . GLN A 1 291 ? -9.517 40.903 -6.380 1.00 91.94 291 GLN A O 1
ATOM 2277 N N . VAL A 1 292 ? -8.560 38.908 -5.999 1.00 94.00 292 VAL A N 1
ATOM 2278 C CA . VAL A 1 292 ? -7.438 39.049 -6.929 1.00 94.00 292 VAL A CA 1
ATOM 2279 C C . VAL A 1 292 ? -7.253 37.768 -7.739 1.00 94.00 292 VAL A C 1
ATOM 2281 O O . VAL A 1 292 ? -7.726 36.683 -7.371 1.00 94.00 292 VAL A O 1
ATOM 2284 N N . THR A 1 293 ? -6.517 37.861 -8.842 1.00 94.44 293 THR A N 1
ATOM 2285 C CA . THR A 1 293 ? -6.166 36.681 -9.636 1.00 94.44 293 THR A CA 1
ATOM 2286 C C . THR A 1 293 ? -5.284 35.717 -8.833 1.00 94.44 293 THR A C 1
ATOM 2288 O O . THR A 1 293 ? -4.586 36.100 -7.892 1.00 94.44 293 THR A O 1
ATOM 2291 N N . LEU A 1 294 ? -5.254 34.440 -9.223 1.00 91.00 294 LEU A N 1
ATOM 2292 C CA . LEU A 1 294 ? -4.416 33.432 -8.560 1.00 91.00 294 LEU A CA 1
ATOM 2293 C C . LEU A 1 294 ? -2.925 33.824 -8.538 1.00 91.00 294 LEU A C 1
ATOM 2295 O O . LEU A 1 294 ? -2.223 33.547 -7.565 1.00 91.00 294 LEU A O 1
ATOM 2299 N N . SER A 1 295 ? -2.437 34.472 -9.601 1.00 92.44 295 SER A N 1
ATOM 2300 C CA . SER A 1 295 ? -1.047 34.938 -9.698 1.00 92.44 295 SER A CA 1
ATOM 2301 C C . SER A 1 295 ? -0.749 36.039 -8.674 1.00 92.44 295 SER A C 1
ATOM 2303 O O . SER A 1 295 ? 0.252 35.980 -7.955 1.00 92.44 295 SER A O 1
ATOM 2305 N N . GLU A 1 296 ? -1.655 37.008 -8.547 1.00 94.56 296 GLU A N 1
ATOM 2306 C CA . GLU A 1 296 ? -1.548 38.103 -7.581 1.00 94.56 296 GLU A CA 1
ATOM 2307 C C . GLU A 1 296 ? -1.660 37.600 -6.143 1.00 94.56 296 GLU A C 1
ATOM 2309 O O . GLU A 1 296 ? -0.841 37.982 -5.309 1.00 94.56 296 GLU A O 1
ATOM 2314 N N . ALA A 1 297 ? -2.586 36.676 -5.863 1.00 93.25 297 ALA A N 1
ATOM 2315 C CA . ALA A 1 297 ? -2.707 36.041 -4.552 1.00 93.25 297 ALA A CA 1
ATOM 2316 C C . ALA A 1 297 ? -1.412 35.316 -4.157 1.00 93.25 297 ALA A C 1
ATOM 2318 O O . ALA A 1 297 ? -0.914 35.499 -3.048 1.00 93.25 297 ALA A O 1
ATOM 2319 N N . LYS A 1 298 ? -0.807 34.544 -5.074 1.00 91.75 298 LYS A N 1
ATOM 2320 C CA . LYS A 1 298 ? 0.488 33.882 -4.835 1.00 91.75 298 LYS A CA 1
ATOM 2321 C C . LYS A 1 298 ? 1.609 34.888 -4.569 1.00 91.75 298 LYS A C 1
ATOM 2323 O O . LYS A 1 298 ? 2.440 34.660 -3.691 1.00 91.75 298 LYS A O 1
ATOM 2328 N N . LYS A 1 299 ? 1.632 36.007 -5.299 1.00 93.50 299 LYS A N 1
ATOM 2329 C CA . LYS A 1 299 ? 2.606 37.088 -5.090 1.00 93.50 299 LYS A CA 1
ATOM 2330 C C . LYS A 1 299 ? 2.413 37.764 -3.731 1.00 93.50 299 LYS A C 1
ATOM 2332 O O . LYS A 1 299 ? 3.405 38.014 -3.052 1.00 93.50 299 LYS A O 1
ATOM 2337 N N . ALA A 1 300 ? 1.170 38.020 -3.326 1.00 93.00 300 ALA A N 1
ATOM 2338 C CA . ALA A 1 300 ? 0.832 38.579 -2.020 1.00 93.00 300 ALA A CA 1
ATOM 2339 C C . ALA A 1 300 ? 1.233 37.625 -0.885 1.00 93.00 300 ALA A C 1
ATOM 2341 O O . ALA A 1 300 ? 1.956 38.031 0.016 1.00 93.00 300 ALA A O 1
ATOM 2342 N N . LEU A 1 301 ? 0.879 36.340 -0.984 1.00 91.25 301 LEU A N 1
ATOM 2343 C CA . LEU A 1 301 ? 1.245 35.305 -0.008 1.00 91.25 301 LEU A CA 1
ATOM 2344 C C . LEU A 1 301 ? 2.759 35.111 0.141 1.00 91.25 301 LEU A C 1
ATOM 2346 O O . LEU A 1 301 ? 3.214 34.737 1.211 1.00 91.25 301 LEU A O 1
ATOM 2350 N N . LYS A 1 302 ? 3.542 35.337 -0.921 1.00 89.25 302 LYS A N 1
ATOM 2351 C CA . LYS A 1 302 ? 5.011 35.265 -0.860 1.00 89.25 302 LYS A CA 1
ATOM 2352 C C . LYS A 1 302 ? 5.637 36.491 -0.184 1.00 89.25 302 LYS A C 1
ATOM 2354 O O . LYS A 1 302 ? 6.744 36.389 0.330 1.00 89.25 302 LYS A O 1
ATOM 2359 N N . LYS A 1 303 ? 4.972 37.648 -0.255 1.00 90.81 303 LYS A N 1
ATOM 2360 C CA . LYS A 1 303 ? 5.428 38.903 0.362 1.00 90.81 303 LYS A CA 1
ATOM 2361 C C . LYS A 1 303 ? 4.953 39.065 1.805 1.00 90.81 303 LYS A C 1
ATOM 2363 O O . LYS A 1 303 ? 5.589 39.797 2.549 1.00 90.81 303 LYS A O 1
ATOM 2368 N N . ALA A 1 304 ? 3.827 38.452 2.155 1.00 89.25 304 ALA A N 1
ATOM 2369 C CA . ALA A 1 304 ? 3.261 38.507 3.491 1.00 89.25 304 ALA A CA 1
ATOM 2370 C C . ALA A 1 304 ? 4.164 37.781 4.496 1.00 89.25 304 ALA A C 1
ATOM 2372 O O . ALA A 1 304 ? 4.645 36.684 4.218 1.00 89.25 304 ALA A O 1
ATOM 2373 N N . GLU A 1 305 ? 4.347 38.384 5.667 1.00 87.31 305 GLU A N 1
ATOM 2374 C CA . GLU A 1 305 ? 5.037 37.748 6.796 1.00 87.31 305 GLU A CA 1
ATOM 2375 C C . GLU A 1 305 ? 4.116 36.760 7.515 1.00 87.31 305 GLU A C 1
ATOM 2377 O O . GLU A 1 305 ? 4.559 35.715 7.980 1.00 87.31 305 GLU A O 1
ATOM 2382 N N . LEU A 1 306 ? 2.820 37.086 7.568 1.00 90.62 306 LEU A N 1
ATOM 2383 C CA . LEU A 1 306 ? 1.776 36.249 8.148 1.00 90.62 306 LEU A CA 1
ATOM 2384 C C . LEU A 1 306 ? 0.664 36.029 7.128 1.00 90.62 306 LEU A C 1
ATOM 2386 O O . LEU A 1 306 ? 0.170 36.972 6.506 1.00 90.62 306 LEU A O 1
ATOM 2390 N N . PHE A 1 307 ? 0.185 34.796 7.023 1.00 90.75 307 PHE A N 1
ATOM 2391 C CA . PHE A 1 307 ? -0.912 34.382 6.161 1.00 90.75 307 PHE A CA 1
ATOM 2392 C C . PHE A 1 307 ? -2.151 35.255 6.359 1.00 90.75 307 PHE A C 1
ATOM 2394 O O . PHE A 1 307 ? -2.811 35.617 5.384 1.00 90.75 307 PHE A O 1
ATOM 2401 N N . ALA A 1 308 ? -2.429 35.666 7.600 1.00 90.25 308 ALA A N 1
ATOM 2402 C CA . ALA A 1 308 ? -3.536 36.556 7.937 1.00 90.25 308 ALA A CA 1
ATOM 2403 C C . ALA A 1 308 ? -3.562 37.839 7.080 1.00 90.25 308 ALA A C 1
ATOM 2405 O O . ALA A 1 308 ? -4.646 38.243 6.658 1.00 90.25 308 ALA A O 1
ATOM 2406 N N . GLN A 1 309 ? -2.395 38.411 6.748 1.00 92.00 309 GLN A N 1
ATOM 2407 C CA . GLN A 1 309 ? -2.253 39.650 5.965 1.00 92.00 309 GLN A CA 1
ATOM 2408 C C . GLN A 1 309 ? -2.769 39.511 4.524 1.00 92.00 309 GLN A C 1
ATOM 2410 O O . GLN A 1 309 ? -3.232 40.485 3.939 1.00 92.00 309 GLN A O 1
ATOM 2415 N N . ALA A 1 310 ? -2.703 38.306 3.953 1.00 91.62 310 ALA A N 1
ATOM 2416 C CA . ALA A 1 310 ? -3.164 38.026 2.593 1.00 91.62 310 ALA A CA 1
ATOM 2417 C C . ALA A 1 310 ? -4.454 37.187 2.556 1.00 91.62 310 ALA A C 1
ATOM 2419 O O . ALA A 1 310 ? -5.109 37.119 1.519 1.00 91.62 310 ALA A O 1
ATOM 2420 N N . SER A 1 311 ? -4.848 36.562 3.673 1.00 91.50 311 SER A N 1
ATOM 2421 C CA . SER A 1 311 ? -5.966 35.607 3.763 1.00 91.50 311 SER A CA 1
ATOM 2422 C C . SER A 1 311 ? -7.335 36.176 3.366 1.00 91.50 311 SER A C 1
ATOM 2424 O O . SER A 1 311 ? -8.232 35.419 2.992 1.00 91.50 311 SER A O 1
ATOM 2426 N N . SER A 1 312 ? -7.516 37.497 3.444 1.00 92.38 312 SER A N 1
ATOM 2427 C CA . SER A 1 312 ? -8.735 38.202 3.026 1.00 92.38 312 SER A CA 1
ATOM 2428 C C . SER A 1 312 ? -8.921 38.230 1.508 1.00 92.38 312 SER A C 1
ATOM 2430 O O . SER A 1 312 ? -10.055 38.318 1.044 1.00 92.38 312 SER A O 1
ATOM 2432 N N . LEU A 1 313 ? -7.829 38.111 0.747 1.00 93.62 313 LEU A N 1
ATOM 2433 C CA . LEU A 1 313 ? -7.832 38.103 -0.716 1.00 93.62 313 LEU A CA 1
ATOM 2434 C C . LEU A 1 313 ? -8.272 36.747 -1.293 1.00 93.62 313 LEU A C 1
ATOM 2436 O O . LEU A 1 313 ? -8.599 36.650 -2.478 1.00 93.62 313 LEU A O 1
ATOM 2440 N N . LEU A 1 314 ? -8.228 35.694 -0.470 1.00 95.56 314 LEU A N 1
ATOM 2441 C CA . LEU A 1 314 ? -8.458 34.312 -0.876 1.00 95.56 314 LEU A CA 1
ATOM 2442 C C . LEU A 1 314 ? -9.955 33.958 -0.866 1.00 95.56 314 LEU A C 1
ATOM 2444 O O . LEU A 1 314 ? -10.709 34.458 -0.026 1.00 95.56 314 LEU A O 1
ATOM 2448 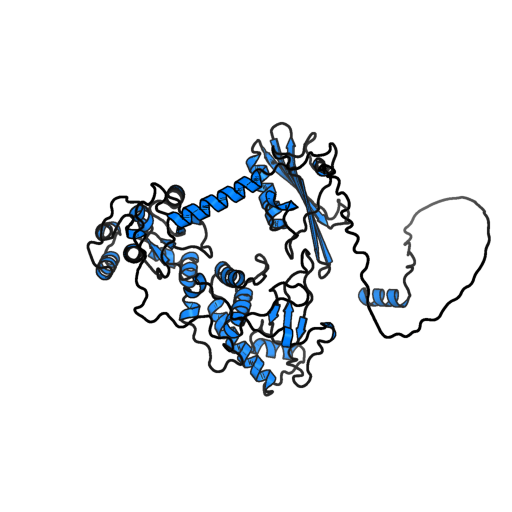N N . PRO A 1 315 ? -10.385 33.048 -1.760 1.00 96.06 315 PRO A N 1
ATOM 2449 C CA . PRO A 1 315 ? -11.766 32.601 -1.806 1.00 96.06 315 PRO A CA 1
ATOM 2450 C C . PRO A 1 315 ? -12.121 31.761 -0.577 1.00 96.06 315 PRO A C 1
ATOM 2452 O O . PRO A 1 315 ? -11.274 31.071 -0.012 1.00 96.06 315 PRO A O 1
ATOM 2455 N N . LYS A 1 316 ? -13.395 31.776 -0.182 1.00 96.12 316 LYS A N 1
ATOM 2456 C CA . LYS A 1 316 ? -13.903 30.999 0.958 1.00 96.12 316 LYS A CA 1
ATOM 2457 C C . LYS A 1 316 ? -15.208 30.295 0.626 1.00 96.12 316 LYS A C 1
ATOM 2459 O O . LYS A 1 316 ? -15.915 30.639 -0.321 1.00 96.12 316 LYS A O 1
ATOM 2464 N N . GLY A 1 317 ? -15.527 29.342 1.484 1.00 93.62 317 GLY A N 1
ATOM 2465 C CA . GLY A 1 317 ? -16.742 28.558 1.485 1.00 93.62 317 GLY A CA 1
ATOM 2466 C C . GLY A 1 317 ? -16.740 27.421 0.485 1.00 93.62 317 GLY A C 1
ATOM 2467 O O . GLY A 1 317 ? -15.683 26.931 0.086 1.00 93.62 317 GLY A O 1
ATOM 2468 N N . LEU A 1 318 ? -17.933 26.992 0.085 1.00 92.12 318 LEU A N 1
ATOM 2469 C CA . LEU A 1 318 ? -18.131 25.805 -0.747 1.00 92.12 318 LEU A CA 1
ATOM 2470 C C . LEU A 1 318 ? -17.524 25.952 -2.146 1.00 92.12 318 LEU A C 1
ATOM 2472 O O . LEU A 1 318 ? -17.266 24.945 -2.797 1.00 92.12 318 LEU A O 1
ATOM 2476 N N . LEU A 1 319 ? -17.184 27.176 -2.571 1.00 91.75 319 LEU A N 1
ATOM 2477 C CA . LEU A 1 319 ? -16.341 27.420 -3.745 1.00 91.75 319 LEU A CA 1
ATOM 2478 C C . LEU A 1 319 ? -15.045 26.596 -3.702 1.00 91.75 319 LEU A C 1
ATOM 2480 O O . LEU A 1 319 ? -14.603 26.090 -4.727 1.00 91.75 319 LEU A O 1
ATOM 2484 N N . LEU A 1 320 ? -14.460 26.376 -2.522 1.00 93.69 320 LEU A N 1
ATOM 2485 C CA . LEU A 1 320 ? -13.233 25.592 -2.354 1.00 93.69 320 LEU A CA 1
ATOM 2486 C C . LEU A 1 320 ? -13.403 24.089 -2.656 1.00 93.69 320 LEU A C 1
ATOM 2488 O O . LEU A 1 320 ? -12.401 23.382 -2.754 1.00 93.69 320 LEU A O 1
ATOM 2492 N N . ARG A 1 321 ? -14.633 23.596 -2.882 1.00 91.06 321 ARG A N 1
ATOM 2493 C CA . ARG A 1 321 ? -14.876 22.282 -3.512 1.00 91.06 321 ARG A CA 1
ATOM 2494 C C . ARG A 1 321 ? -14.490 22.248 -4.983 1.00 91.06 321 ARG A C 1
ATOM 2496 O O . ARG A 1 321 ? -14.345 21.168 -5.550 1.00 91.06 321 ARG A O 1
ATOM 2503 N N . GLN A 1 322 ? -14.309 23.409 -5.600 1.00 89.06 322 GLN A N 1
ATOM 2504 C CA . GLN A 1 322 ? -13.832 23.504 -6.960 1.00 89.06 322 GLN A CA 1
ATOM 2505 C C . GLN A 1 322 ? -12.335 23.764 -6.971 1.00 89.06 322 GLN A C 1
ATOM 2507 O O . GLN A 1 322 ? -11.811 24.668 -6.313 1.00 89.06 322 GLN A O 1
ATOM 2512 N N . ARG A 1 323 ? -11.636 22.993 -7.799 1.00 88.81 323 ARG A N 1
ATOM 2513 C CA . ARG A 1 323 ? -10.174 23.023 -7.877 1.00 88.81 323 ARG A CA 1
ATOM 2514 C C . ARG A 1 323 ? -9.598 24.408 -8.181 1.00 88.81 323 ARG A C 1
ATOM 2516 O O . ARG A 1 323 ? -8.548 24.753 -7.648 1.00 88.81 323 ARG A O 1
ATOM 2523 N N . LYS A 1 324 ? -10.286 25.206 -9.009 1.00 88.69 324 LYS A N 1
ATOM 2524 C CA . LYS A 1 324 ? -9.833 26.555 -9.390 1.00 88.69 324 LYS A CA 1
ATOM 2525 C C . LYS A 1 324 ? -9.724 27.494 -8.184 1.00 88.69 324 LYS A C 1
ATOM 2527 O O . LYS A 1 324 ? -8.798 28.294 -8.125 1.00 88.69 324 LYS A O 1
ATOM 2532 N N . TYR A 1 325 ? -10.619 27.355 -7.203 1.00 93.00 325 TYR A N 1
ATOM 2533 C CA . TYR A 1 325 ? -10.581 28.138 -5.969 1.00 93.00 325 TYR A CA 1
ATOM 2534 C C . TYR A 1 325 ? -9.676 27.482 -4.918 1.00 93.00 325 TYR A C 1
ATOM 2536 O O . TYR A 1 325 ? -8.916 28.178 -4.250 1.00 93.00 325 TYR A O 1
ATOM 2544 N N . ALA A 1 326 ? -9.669 26.148 -4.816 1.00 93.38 326 ALA A N 1
ATOM 2545 C CA . ALA A 1 326 ? -8.756 25.426 -3.924 1.00 93.38 326 ALA A CA 1
ATOM 2546 C C . ALA A 1 326 ? -7.271 25.719 -4.219 1.00 93.38 326 ALA A C 1
ATOM 2548 O O . ALA A 1 326 ? -6.455 25.787 -3.299 1.00 93.38 326 ALA A O 1
ATOM 2549 N N . ALA A 1 327 ? -6.923 25.979 -5.485 1.00 93.12 327 ALA A N 1
ATOM 2550 C CA . ALA A 1 327 ? -5.572 26.342 -5.912 1.00 93.12 327 ALA A CA 1
ATOM 2551 C C . ALA A 1 327 ? -5.003 27.600 -5.220 1.00 93.12 327 ALA A C 1
ATOM 2553 O O . ALA A 1 327 ? -3.784 27.757 -5.171 1.00 93.12 327 ALA A O 1
ATOM 2554 N N . TYR A 1 328 ? -5.843 28.475 -4.653 1.00 95.19 328 TYR A N 1
ATOM 2555 C CA . TYR A 1 328 ? -5.396 29.645 -3.884 1.00 95.19 328 TYR A CA 1
ATOM 2556 C C . TYR A 1 328 ? -4.720 29.269 -2.555 1.00 95.19 328 TYR A C 1
ATOM 2558 O O . TYR A 1 328 ? -3.890 30.022 -2.050 1.00 95.19 328 TYR A O 1
ATOM 2566 N N . TYR A 1 329 ? -5.036 28.093 -2.007 1.00 95.81 329 TYR A N 1
ATOM 2567 C CA . TYR A 1 329 ? -4.435 27.563 -0.779 1.00 95.81 329 TYR A CA 1
ATOM 2568 C C . TYR A 1 329 ? -3.260 26.612 -1.050 1.00 95.81 329 TYR A C 1
ATOM 2570 O O . TYR A 1 329 ? -2.594 26.173 -0.110 1.00 95.81 329 TYR A O 1
ATOM 2578 N N . LEU A 1 330 ? -2.994 26.303 -2.322 1.00 94.56 330 LEU A N 1
ATOM 2579 C CA . LEU A 1 330 ? -1.941 25.391 -2.753 1.00 94.56 330 LEU A CA 1
ATOM 2580 C C . LEU A 1 330 ? -0.557 26.003 -2.515 1.00 94.56 330 LEU A C 1
ATOM 2582 O O . LEU A 1 330 ? -0.270 27.133 -2.918 1.00 94.56 330 LEU A O 1
ATOM 2586 N N . VAL A 1 331 ? 0.299 25.229 -1.862 1.00 93.25 331 VAL A N 1
ATOM 2587 C CA . VAL A 1 331 ? 1.704 25.550 -1.607 1.00 93.25 331 VAL A CA 1
ATOM 2588 C C . VAL A 1 331 ? 2.577 24.913 -2.680 1.00 93.25 331 VAL A C 1
ATOM 2590 O O . VAL A 1 331 ? 3.381 25.599 -3.308 1.00 93.25 331 VAL A O 1
ATOM 2593 N N . GLU A 1 332 ? 2.388 23.615 -2.920 1.00 90.38 332 GLU A N 1
ATOM 2594 C CA . GLU A 1 332 ? 3.184 22.829 -3.862 1.00 90.38 332 GLU A CA 1
ATOM 2595 C C . GLU A 1 332 ? 2.375 21.636 -4.408 1.00 90.38 332 GLU A C 1
ATOM 2597 O O . GLU A 1 332 ? 1.417 21.185 -3.777 1.00 90.38 332 GLU A O 1
ATOM 2602 N N . GLY A 1 333 ? 2.753 21.125 -5.583 1.00 85.44 333 GLY A N 1
ATOM 2603 C CA . GLY A 1 333 ? 2.037 20.055 -6.287 1.00 85.44 333 GLY A CA 1
ATOM 2604 C C . GLY A 1 333 ? 0.919 20.573 -7.196 1.00 85.44 333 GLY A C 1
ATOM 2605 O O . GLY A 1 333 ? 0.857 21.765 -7.488 1.00 85.44 333 GLY A O 1
ATOM 2606 N N . ASP A 1 334 ? 0.037 19.671 -7.638 1.00 82.44 334 ASP A N 1
ATOM 2607 C CA . ASP A 1 334 ? -1.055 19.960 -8.576 1.00 82.44 334 ASP A CA 1
ATOM 2608 C C . ASP A 1 334 ? -2.378 19.313 -8.128 1.00 82.44 334 ASP A C 1
ATOM 2610 O O . ASP A 1 334 ? -2.416 18.156 -7.709 1.00 82.44 334 ASP A O 1
ATOM 2614 N N . LEU A 1 335 ? -3.500 20.017 -8.313 1.00 83.81 335 LEU A N 1
ATOM 2615 C CA . LEU A 1 335 ? -4.852 19.474 -8.114 1.00 83.81 335 LEU A CA 1
ATOM 2616 C C . LEU A 1 335 ? -5.357 18.800 -9.403 1.00 83.81 335 LEU A C 1
ATOM 2618 O O . LEU A 1 335 ? -6.158 19.352 -10.159 1.00 83.81 335 LEU A O 1
ATOM 2622 N N . LEU A 1 336 ? -4.861 17.599 -9.694 1.00 73.00 336 LEU A N 1
ATOM 2623 C CA . LEU A 1 336 ? -5.057 16.951 -11.001 1.00 73.00 336 LEU A CA 1
ATOM 2624 C C . LEU A 1 336 ? -6.462 16.374 -11.225 1.00 73.00 336 LEU A C 1
ATOM 2626 O O . LEU A 1 336 ? -6.933 16.376 -12.363 1.00 73.00 336 LEU A O 1
ATOM 2630 N N . LYS A 1 337 ? -7.149 15.930 -10.164 1.00 73.19 337 LYS A N 1
ATOM 2631 C CA . LYS A 1 337 ? -8.501 15.347 -10.224 1.00 73.19 337 LYS A CA 1
ATOM 2632 C C . LYS A 1 337 ? -9.544 16.259 -9.574 1.00 73.19 337 LYS A C 1
ATOM 2634 O O . LYS A 1 337 ? -9.232 16.860 -8.545 1.00 73.19 337 LYS A O 1
ATOM 2639 N N . PRO A 1 338 ? -10.775 16.345 -10.113 1.00 80.88 338 PRO A N 1
ATOM 2640 C CA . PRO A 1 338 ? -11.903 16.916 -9.383 1.00 80.88 338 PRO A CA 1
ATOM 2641 C C . PRO A 1 338 ? -12.062 16.251 -8.014 1.00 80.88 338 PRO A C 1
ATOM 2643 O O . PRO A 1 338 ? -11.824 15.051 -7.876 1.00 80.88 338 PRO A O 1
ATOM 2646 N N . PHE A 1 339 ? -12.471 17.026 -7.011 1.00 87.31 339 PHE A N 1
ATOM 2647 C CA . PHE A 1 339 ? -12.827 16.451 -5.720 1.00 87.31 339 PHE A CA 1
ATOM 2648 C C . PHE A 1 339 ? -14.095 15.591 -5.848 1.00 87.31 339 PHE A C 1
ATOM 2650 O O . PHE A 1 339 ? -14.971 15.946 -6.643 1.00 87.31 339 PHE A O 1
ATOM 2657 N N . PRO A 1 340 ? -14.219 14.491 -5.079 1.00 87.75 340 PRO A N 1
ATOM 2658 C CA . PRO A 1 340 ? -15.404 13.638 -5.116 1.00 87.75 340 PRO A CA 1
ATOM 2659 C C . PRO A 1 340 ? -16.679 14.424 -4.813 1.00 87.75 340 PRO A C 1
ATOM 2661 O O . PRO A 1 340 ? -16.687 15.265 -3.909 1.00 87.75 340 PRO A O 1
ATOM 2664 N N . ARG A 1 341 ? -17.766 14.123 -5.527 1.00 87.94 341 ARG A N 1
ATOM 2665 C CA . ARG A 1 341 ? -19.094 14.680 -5.240 1.00 87.94 341 ARG A CA 1
ATOM 2666 C C . ARG A 1 341 ? -19.544 14.274 -3.835 1.00 87.94 341 ARG A C 1
ATOM 2668 O O . ARG A 1 341 ? -19.402 13.112 -3.451 1.00 87.94 341 ARG A O 1
ATOM 2675 N N . VAL A 1 342 ? -20.070 15.219 -3.051 1.00 90.31 342 VAL A N 1
ATOM 2676 C CA . VAL A 1 342 ? -20.569 14.970 -1.686 1.00 90.31 342 VAL A CA 1
ATOM 2677 C C . VAL A 1 342 ? -21.649 13.902 -1.728 1.00 90.31 342 VAL A C 1
ATOM 2679 O O . VAL A 1 342 ? -21.611 12.952 -0.953 1.00 90.31 342 VAL A O 1
ATOM 2682 N N . SER A 1 343 ? -22.609 14.059 -2.636 1.00 87.94 343 SER A N 1
ATOM 2683 C CA . SER A 1 343 ? -23.765 13.171 -2.777 1.00 87.94 343 SER A CA 1
ATOM 2684 C C . SER A 1 343 ? -23.351 11.707 -2.982 1.00 87.94 343 SER A C 1
ATOM 2686 O O . SER A 1 343 ? -23.811 10.815 -2.264 1.00 87.94 343 SER A O 1
ATOM 2688 N N . GLU A 1 344 ? -22.418 11.476 -3.902 1.00 88.69 344 GLU A N 1
ATOM 2689 C CA . GLU A 1 344 ? -21.857 10.162 -4.215 1.00 88.69 344 GLU A CA 1
ATOM 2690 C C . GLU A 1 344 ? -21.029 9.599 -3.054 1.00 88.69 344 GLU A C 1
ATOM 2692 O O . GLU A 1 344 ? -21.246 8.460 -2.635 1.00 88.69 344 GLU A O 1
ATOM 2697 N N . ALA A 1 345 ? -20.147 10.411 -2.460 1.00 89.81 345 ALA A N 1
ATOM 2698 C CA . ALA A 1 345 ? -19.341 9.996 -1.314 1.00 89.81 345 ALA A CA 1
ATOM 2699 C C . ALA A 1 345 ? -20.214 9.559 -0.124 1.00 89.81 345 ALA A C 1
ATOM 2701 O O . ALA A 1 345 ? -19.920 8.564 0.540 1.00 89.81 345 ALA A O 1
ATOM 2702 N N . LEU A 1 346 ? -21.323 10.264 0.129 1.00 90.69 346 LEU A N 1
ATOM 2703 C CA . LEU A 1 346 ? -22.275 9.903 1.180 1.00 90.69 346 LEU A CA 1
ATOM 2704 C C . LEU A 1 346 ? -23.062 8.631 0.858 1.00 90.69 346 LEU A C 1
ATOM 2706 O O . LEU A 1 346 ? -23.385 7.883 1.782 1.00 90.69 346 LEU A O 1
ATOM 2710 N N . LYS A 1 347 ? -23.389 8.382 -0.415 1.00 91.00 347 LYS A N 1
ATOM 2711 C CA . LYS A 1 347 ? -24.051 7.142 -0.841 1.00 91.00 347 LYS A CA 1
ATOM 2712 C C . LYS A 1 347 ? -23.144 5.935 -0.595 1.00 91.00 347 LYS A C 1
ATOM 2714 O O . LYS A 1 347 ? -23.553 5.018 0.113 1.00 91.00 347 LYS A O 1
ATOM 2719 N N . LEU A 1 348 ? -21.899 5.998 -1.071 1.00 89.94 348 LEU A N 1
ATOM 2720 C CA . LEU A 1 348 ? -20.904 4.939 -0.873 1.00 89.94 348 LEU A CA 1
ATOM 2721 C C . LEU A 1 348 ? -20.642 4.669 0.615 1.00 89.94 348 LEU A C 1
ATOM 2723 O O . LEU A 1 348 ? -20.563 3.517 1.038 1.00 89.94 348 LEU A O 1
ATOM 2727 N N . GLN A 1 349 ? -20.569 5.723 1.436 1.00 88.44 349 GLN A N 1
ATOM 2728 C CA . GLN A 1 349 ? -20.407 5.573 2.882 1.00 88.44 349 GLN A CA 1
ATOM 2729 C C . GLN A 1 349 ? -21.593 4.830 3.521 1.00 88.44 349 GLN A C 1
ATOM 2731 O O . GLN A 1 349 ? -21.388 3.912 4.311 1.00 88.44 349 GLN A O 1
ATOM 2736 N N . LYS A 1 350 ? -22.834 5.187 3.161 1.00 91.00 350 LYS A N 1
ATOM 2737 C CA . LYS A 1 350 ? -24.039 4.520 3.683 1.00 91.00 350 LYS A CA 1
ATOM 2738 C C . LYS A 1 350 ? -24.100 3.044 3.293 1.00 91.00 350 LYS A C 1
ATOM 2740 O O . LYS A 1 350 ? -24.490 2.226 4.121 1.00 91.00 350 LYS A O 1
ATOM 2745 N N . GLU A 1 351 ? -23.736 2.711 2.059 1.00 92.12 351 GLU A N 1
ATOM 2746 C CA . GLU A 1 351 ? -23.709 1.329 1.566 1.00 92.12 351 GLU A CA 1
ATOM 2747 C C . GLU A 1 351 ? -22.668 0.488 2.320 1.00 92.12 351 GLU A C 1
ATOM 2749 O O . GLU A 1 351 ? -22.987 -0.602 2.801 1.00 92.12 351 GLU A O 1
ATOM 2754 N N . ALA A 1 352 ? -21.460 1.025 2.525 1.00 87.19 352 ALA A N 1
ATOM 2755 C CA . ALA A 1 352 ? -20.411 0.368 3.306 1.00 87.19 352 ALA A CA 1
ATOM 2756 C C . ALA A 1 352 ? -20.811 0.161 4.782 1.00 87.19 352 ALA A C 1
ATOM 2758 O O . ALA A 1 352 ? -20.622 -0.927 5.341 1.00 87.19 352 ALA A O 1
ATOM 2759 N N . ASP A 1 353 ? -21.419 1.173 5.409 1.00 87.88 353 ASP A N 1
ATOM 2760 C CA . ASP A 1 353 ? -21.917 1.094 6.787 1.00 87.88 353 ASP A CA 1
ATOM 2761 C C . ASP A 1 353 ? -23.062 0.072 6.914 1.00 87.88 353 ASP A C 1
ATOM 2763 O O . ASP A 1 353 ? -23.118 -0.697 7.881 1.00 87.88 353 ASP A O 1
ATOM 2767 N N . ALA A 1 354 ? -23.970 0.029 5.933 1.00 89.81 354 ALA A N 1
ATOM 2768 C CA . ALA A 1 354 ? -25.078 -0.920 5.895 1.00 89.81 354 ALA A CA 1
ATOM 2769 C C . ALA A 1 354 ? -24.582 -2.364 5.766 1.00 89.81 354 ALA A C 1
ATOM 2771 O O . ALA A 1 354 ? -25.030 -3.223 6.529 1.00 89.81 354 ALA A O 1
ATOM 2772 N N . LEU A 1 355 ? -23.623 -2.620 4.871 1.00 86.12 355 LEU A N 1
ATOM 2773 C CA . LEU A 1 355 ? -23.016 -3.939 4.694 1.00 86.12 355 LEU A CA 1
ATOM 2774 C C . LEU A 1 355 ? -22.314 -4.407 5.975 1.00 86.12 355 LEU A C 1
ATOM 2776 O O . LEU A 1 355 ? -22.535 -5.527 6.437 1.00 86.12 355 LEU A O 1
ATOM 2780 N N . THR A 1 356 ? -21.528 -3.527 6.599 1.00 83.69 356 THR A N 1
ATOM 2781 C CA . THR A 1 356 ? -20.838 -3.820 7.864 1.00 83.69 356 THR A CA 1
ATOM 2782 C C . THR A 1 356 ? -21.842 -4.155 8.969 1.00 83.69 356 THR A C 1
ATOM 2784 O O . THR A 1 356 ? -21.708 -5.158 9.672 1.00 83.69 356 THR A O 1
ATOM 2787 N N . LYS A 1 357 ? -22.913 -3.362 9.093 1.00 84.25 357 LYS A N 1
ATOM 2788 C CA . LYS A 1 357 ? -23.971 -3.587 10.085 1.00 84.25 357 LYS A CA 1
ATOM 2789 C C . LYS A 1 357 ? -24.772 -4.862 9.816 1.00 84.25 357 LYS A C 1
ATOM 2791 O O . LYS A 1 357 ? -25.194 -5.507 10.774 1.00 84.25 357 LYS A O 1
ATOM 2796 N N . ALA A 1 358 ? -25.000 -5.215 8.552 1.00 85.94 358 ALA A N 1
ATOM 2797 C CA . ALA A 1 358 ? -25.665 -6.457 8.171 1.00 85.94 358 ALA A CA 1
ATOM 2798 C C . ALA A 1 358 ? -24.831 -7.670 8.606 1.00 85.94 358 ALA A C 1
ATOM 2800 O O . ALA A 1 358 ? -25.343 -8.524 9.329 1.00 85.94 358 ALA A O 1
ATOM 2801 N N . LYS A 1 359 ? -23.529 -7.680 8.291 1.00 81.19 359 LYS A N 1
ATOM 2802 C CA . LYS A 1 359 ? -22.588 -8.732 8.711 1.00 81.19 359 LYS A CA 1
ATOM 2803 C C . LYS A 1 359 ? -22.520 -8.893 10.233 1.00 81.19 359 LYS A C 1
ATOM 2805 O O . LYS A 1 359 ? -22.589 -10.006 10.743 1.00 81.19 359 LYS A O 1
ATOM 2810 N N . MET A 1 360 ? -22.484 -7.786 10.979 1.00 78.12 360 MET A N 1
ATOM 2811 C CA . MET A 1 360 ? -22.480 -7.812 12.451 1.00 78.12 360 MET A CA 1
ATOM 2812 C C . MET A 1 360 ? -23.782 -8.338 13.081 1.00 78.12 360 MET A C 1
ATOM 2814 O O . MET A 1 360 ? -23.799 -8.647 14.270 1.00 78.12 360 MET A O 1
ATOM 2818 N N . LYS A 1 361 ? -24.890 -8.403 12.334 1.00 83.06 361 LYS A N 1
ATOM 2819 C CA . LYS A 1 361 ? -26.200 -8.839 12.847 1.00 83.06 361 LYS A CA 1
ATOM 2820 C C . LYS A 1 361 ? -26.514 -10.309 12.581 1.00 83.06 361 LYS A C 1
ATOM 2822 O O . LYS A 1 361 ? -27.529 -10.788 13.086 1.00 83.06 361 LYS A O 1
ATOM 2827 N N . VAL A 1 362 ? -25.679 -11.015 11.823 1.00 86.56 362 VAL A N 1
ATOM 2828 C CA . VAL A 1 362 ? -25.883 -12.434 11.518 1.00 86.56 362 VAL A CA 1
ATOM 2829 C C . VAL A 1 362 ? -25.808 -13.244 12.814 1.00 86.56 362 VAL A C 1
ATOM 2831 O O . VAL A 1 362 ? -24.753 -13.340 13.441 1.00 86.56 362 VAL A O 1
ATOM 2834 N N . LYS A 1 363 ? -26.942 -13.812 13.240 1.00 89.50 363 LYS A N 1
ATOM 2835 C CA . LYS A 1 363 ? -27.018 -14.678 14.421 1.00 89.50 363 LYS A CA 1
ATOM 2836 C C . LYS A 1 363 ? -26.559 -16.080 14.025 1.00 89.50 363 LYS A C 1
ATOM 2838 O O . LYS A 1 363 ? -27.204 -16.731 13.212 1.00 89.50 363 LYS A O 1
ATOM 2843 N N . ARG A 1 364 ? -25.452 -16.539 14.607 1.00 88.69 364 ARG A N 1
ATOM 2844 C CA . ARG A 1 364 ? -24.887 -17.880 14.377 1.00 88.69 364 ARG A CA 1
ATOM 2845 C C . ARG A 1 364 ? -25.782 -18.958 14.989 1.00 88.69 364 ARG A C 1
ATOM 2847 O O . ARG A 1 364 ? -26.645 -18.579 15.779 1.00 88.69 364 ARG A O 1
ATOM 2854 N N . PRO A 1 365 ? -25.632 -20.255 14.666 1.00 92.00 365 PRO A N 1
ATOM 2855 C CA . PRO A 1 365 ? -26.415 -21.331 15.280 1.00 92.00 365 PRO A CA 1
ATOM 2856 C C . PRO A 1 365 ? -26.198 -21.470 16.798 1.00 92.00 365 PRO A C 1
ATOM 2858 O O . PRO A 1 365 ? -25.384 -20.765 17.399 1.00 92.00 365 PRO A O 1
ATOM 2861 N N . ALA A 1 366 ? -26.985 -22.323 17.459 1.00 93.12 366 ALA A N 1
ATOM 2862 C CA . ALA A 1 366 ? -26.829 -22.570 18.897 1.00 93.12 366 ALA A CA 1
ATOM 2863 C C . ALA A 1 366 ? -25.483 -23.249 19.185 1.00 93.12 366 ALA A C 1
ATOM 2865 O O . ALA A 1 366 ? -25.002 -24.007 18.357 1.00 93.12 366 ALA A O 1
ATOM 2866 N N . ILE A 1 367 ? -24.869 -22.991 20.343 1.00 93.50 367 ILE A N 1
ATOM 2867 C CA . ILE A 1 367 ? -23.596 -23.627 20.710 1.00 93.50 367 ILE A CA 1
ATOM 2868 C C . ILE A 1 367 ? -23.878 -24.797 21.655 1.00 93.50 367 ILE A C 1
ATOM 2870 O O . ILE A 1 367 ? -24.495 -24.610 22.705 1.00 93.50 367 ILE A O 1
ATOM 2874 N N . LYS A 1 368 ? -23.406 -25.995 21.305 1.00 94.00 368 LYS A N 1
ATOM 2875 C CA . LYS A 1 368 ? -23.481 -27.205 22.127 1.00 94.00 368 LYS A CA 1
ATOM 2876 C C . LYS A 1 368 ? -22.717 -27.002 23.438 1.00 94.00 368 LYS A C 1
ATOM 2878 O O . LYS A 1 368 ? -21.554 -26.585 23.440 1.00 94.00 368 LYS A O 1
ATOM 2883 N N . ALA A 1 369 ? -23.355 -27.328 24.560 1.00 91.81 369 ALA A N 1
ATOM 2884 C CA . ALA A 1 369 ? -22.720 -27.278 25.874 1.00 91.81 369 ALA A CA 1
ATOM 2885 C C . ALA A 1 369 ? -21.504 -28.224 25.936 1.00 91.81 369 ALA A C 1
ATOM 2887 O O . ALA A 1 369 ? -21.546 -29.334 25.411 1.00 91.81 369 ALA A O 1
ATOM 2888 N N . GLY A 1 370 ? -20.411 -27.772 26.558 1.00 90.50 370 GLY A N 1
ATOM 2889 C CA . GLY A 1 370 ? -19.166 -28.546 26.668 1.00 90.50 370 GLY A CA 1
ATOM 2890 C C . GLY A 1 370 ? -18.359 -28.686 25.369 1.00 90.50 370 GLY A C 1
ATOM 2891 O O . GLY A 1 370 ? -17.353 -29.390 25.361 1.00 90.50 370 GLY A O 1
ATOM 2892 N N . SER A 1 371 ? -18.773 -28.028 24.283 1.00 94.06 371 SER A N 1
ATOM 2893 C CA . SER A 1 371 ? -18.051 -28.042 23.007 1.00 94.06 371 SER A CA 1
ATOM 2894 C C . SER A 1 371 ? -16.672 -27.378 23.079 1.00 94.06 371 SER A C 1
ATOM 2896 O O . SER A 1 371 ? -16.384 -26.591 23.988 1.00 94.06 371 SER A O 1
ATOM 2898 N N . ALA A 1 372 ? -15.826 -27.656 22.081 1.00 93.44 372 ALA A N 1
ATOM 2899 C CA . ALA A 1 372 ? -14.496 -27.062 21.971 1.00 93.44 372 ALA A CA 1
ATOM 2900 C C . ALA A 1 372 ? -14.557 -25.526 21.916 1.00 93.44 372 ALA A C 1
ATOM 2902 O O . ALA A 1 372 ? -13.716 -24.859 22.520 1.00 93.44 372 ALA A O 1
ATOM 2903 N N . LEU A 1 373 ? -15.603 -24.961 21.298 1.00 93.56 373 LEU A N 1
ATOM 2904 C CA . LEU A 1 373 ? -15.848 -23.514 21.268 1.00 93.56 373 LEU A CA 1
ATOM 2905 C C . LEU A 1 373 ? -15.957 -22.870 22.653 1.00 93.56 373 LEU A C 1
ATOM 2907 O O . LEU A 1 373 ? -15.548 -21.722 22.816 1.00 93.56 373 LEU A O 1
ATOM 2911 N N . LEU A 1 374 ? -16.478 -23.584 23.652 1.00 95.94 374 LEU A N 1
ATOM 2912 C CA . LEU A 1 374 ? -16.666 -23.061 25.010 1.00 95.94 374 LEU A CA 1
ATOM 2913 C C . LEU A 1 374 ? -15.540 -23.460 25.974 1.00 95.94 374 LEU A C 1
ATOM 2915 O O . LEU A 1 374 ? -15.569 -23.075 27.145 1.00 95.94 374 LEU A O 1
ATOM 2919 N N . LYS A 1 375 ? -14.545 -24.217 25.500 1.00 95.69 375 LYS A N 1
ATOM 2920 C CA . LYS A 1 375 ? -13.447 -24.720 26.324 1.00 95.69 375 LYS A CA 1
ATOM 2921 C C . LYS A 1 375 ? -12.368 -23.653 26.515 1.00 95.69 375 LYS A C 1
ATOM 2923 O O . LYS A 1 375 ? -11.730 -23.216 25.560 1.00 95.69 375 LYS A O 1
ATOM 2928 N N . VAL A 1 376 ? -12.137 -23.273 27.769 1.00 96.31 376 VAL A N 1
ATOM 2929 C CA . VAL A 1 376 ? -11.020 -22.404 28.162 1.00 96.31 376 VAL A CA 1
ATOM 2930 C C . VAL A 1 376 ? -9.709 -23.188 28.115 1.00 96.31 376 VAL A C 1
ATOM 2932 O O . VAL A 1 376 ? -9.671 -24.362 28.491 1.00 96.31 376 VAL A O 1
ATOM 2935 N N . ASP A 1 377 ? -8.645 -22.549 27.629 1.00 94.38 377 ASP A N 1
ATOM 2936 C CA . ASP A 1 377 ? -7.313 -23.148 27.575 1.00 94.38 377 ASP A CA 1
ATOM 2937 C C . ASP A 1 377 ? -6.811 -23.499 28.996 1.00 94.38 377 ASP A C 1
ATOM 2939 O O . ASP A 1 377 ? -6.914 -22.663 29.900 1.00 94.38 377 ASP A O 1
ATOM 2943 N N . PRO A 1 378 ? -6.269 -24.712 29.229 1.00 92.00 378 PRO A N 1
ATOM 2944 C CA . PRO A 1 378 ? -5.822 -25.144 30.556 1.00 92.00 378 PRO A CA 1
ATOM 2945 C C . PRO A 1 378 ? -4.721 -24.281 31.186 1.00 92.00 378 PRO A C 1
ATOM 2947 O O . PRO A 1 378 ? -4.556 -24.320 32.404 1.00 92.00 378 PRO A O 1
ATOM 2950 N N . LEU A 1 379 ? -3.958 -23.527 30.385 1.00 91.50 379 LEU A N 1
ATOM 2951 C CA . LEU A 1 379 ? -2.889 -22.649 30.875 1.00 91.50 379 LEU A CA 1
ATOM 2952 C C . LEU A 1 379 ? -3.399 -21.279 31.344 1.00 91.50 379 LEU A C 1
ATOM 2954 O O . LEU A 1 379 ? -2.624 -20.479 31.872 1.00 91.50 379 LEU A O 1
ATOM 2958 N N . PHE A 1 380 ? -4.690 -20.983 31.170 1.00 94.06 380 PHE A N 1
ATOM 2959 C CA . PHE A 1 380 ? -5.283 -19.768 31.712 1.00 94.06 380 PHE A CA 1
ATOM 2960 C C . PHE A 1 380 ? -5.286 -19.815 33.247 1.00 94.06 380 PHE A C 1
ATOM 2962 O O . PHE A 1 380 ? -5.843 -20.722 33.865 1.00 94.06 380 PHE A O 1
ATOM 2969 N N . SER A 1 381 ? -4.662 -18.820 33.879 1.00 90.31 381 SER A N 1
ATOM 2970 C CA . SER A 1 381 ? -4.313 -18.891 35.305 1.00 90.31 381 SER A CA 1
ATOM 2971 C C . SER A 1 381 ? -5.482 -18.634 36.261 1.00 90.31 381 SER A C 1
ATOM 2973 O O . SER A 1 381 ? -5.406 -18.985 37.441 1.00 90.31 381 SER A O 1
ATOM 2975 N N . VAL A 1 382 ? -6.573 -18.028 35.783 1.00 89.50 382 VAL A N 1
ATOM 2976 C CA . VAL A 1 382 ? -7.706 -17.632 36.631 1.00 89.50 382 VAL A CA 1
ATOM 2977 C C . VAL A 1 382 ? -8.799 -18.700 36.595 1.00 89.50 382 VAL A C 1
ATOM 2979 O O . VAL A 1 382 ? -9.394 -18.988 35.556 1.00 89.50 382 VAL A O 1
ATOM 2982 N N . LYS A 1 383 ? -9.105 -19.274 37.764 1.00 89.12 383 LYS A N 1
ATOM 2983 C CA . LYS A 1 383 ? -10.175 -20.271 37.912 1.00 89.12 383 LYS A CA 1
ATOM 2984 C C . LYS A 1 383 ? -11.547 -19.674 37.579 1.00 89.12 383 LYS A C 1
ATOM 2986 O O . LYS A 1 383 ? -11.814 -18.508 37.853 1.00 89.12 383 LYS A O 1
ATOM 2991 N N . GLY A 1 384 ? -12.438 -20.503 37.033 1.00 89.69 384 GLY A N 1
ATOM 2992 C CA . GLY A 1 384 ? -13.825 -20.118 36.744 1.00 89.69 384 GLY A CA 1
ATOM 2993 C C . GLY A 1 384 ? -14.009 -19.236 35.505 1.00 89.69 384 GLY A C 1
ATOM 2994 O O . GLY A 1 384 ? -15.098 -18.698 35.307 1.00 89.69 384 GLY A O 1
ATOM 2995 N N . GLY A 1 385 ? -12.973 -19.086 34.673 1.00 93.88 385 GLY A N 1
ATOM 2996 C CA . GLY A 1 385 ? -13.085 -18.410 33.384 1.00 93.88 385 GLY A CA 1
ATOM 2997 C C . GLY A 1 385 ? -14.084 -19.096 32.452 1.00 93.88 385 GLY A C 1
ATOM 2998 O O . GLY A 1 385 ? -14.197 -20.322 32.432 1.00 93.88 385 GLY A O 1
ATOM 2999 N N . LYS A 1 386 ? -14.805 -18.297 31.665 1.00 96.50 386 LYS A N 1
ATOM 3000 C CA . LYS A 1 386 ? -15.718 -18.759 30.611 1.00 96.50 386 LYS A CA 1
ATOM 3001 C C . LYS A 1 386 ? -15.404 -18.032 29.312 1.00 96.50 386 LYS A C 1
ATOM 3003 O O . LYS A 1 386 ? -15.123 -16.836 29.340 1.00 96.50 386 LYS A O 1
ATOM 3008 N N . ILE A 1 387 ? -15.475 -18.729 28.181 1.00 97.62 387 ILE A N 1
ATOM 3009 C CA . ILE A 1 387 ? -15.360 -18.082 26.869 1.00 97.62 387 ILE A CA 1
ATOM 3010 C C . ILE A 1 387 ? -16.482 -17.053 26.716 1.00 97.62 387 ILE A C 1
ATOM 3012 O O . ILE A 1 387 ? -17.647 -17.347 26.989 1.00 97.62 387 ILE A O 1
ATOM 3016 N N . TYR A 1 388 ? -16.125 -15.846 26.285 1.00 97.12 388 TYR A N 1
ATOM 3017 C CA . TYR A 1 388 ? -17.098 -14.806 25.993 1.00 97.12 388 TYR A CA 1
ATOM 3018 C C . TYR A 1 388 ? -17.874 -15.143 24.710 1.00 97.12 388 TYR A C 1
ATOM 3020 O O . TYR A 1 388 ? -17.283 -15.424 23.663 1.00 97.12 388 TYR A O 1
ATOM 3028 N N . VAL A 1 389 ? -19.204 -15.090 24.802 1.00 95.75 389 VAL A N 1
ATOM 3029 C CA . VAL A 1 389 ? -20.134 -15.282 23.685 1.00 95.75 389 VAL A CA 1
ATOM 3030 C C . VAL A 1 389 ? -21.028 -14.050 23.590 1.00 95.75 389 VAL A C 1
ATOM 3032 O O . VAL A 1 389 ? -21.624 -13.637 24.587 1.00 95.75 389 VAL A O 1
ATOM 3035 N N . ASP A 1 390 ? -21.115 -13.449 22.404 1.00 93.56 390 ASP A N 1
ATOM 3036 C CA . ASP A 1 390 ? -21.959 -12.271 22.186 1.00 93.56 390 ASP A CA 1
ATOM 3037 C C . ASP A 1 390 ? -23.453 -12.623 22.004 1.00 93.56 390 ASP A C 1
ATOM 3039 O O . ASP A 1 390 ? -23.879 -13.781 22.016 1.00 93.56 390 ASP A O 1
ATOM 3043 N N . LYS A 1 391 ? -24.286 -11.595 21.795 1.00 92.25 391 LYS A N 1
ATOM 3044 C CA . LYS A 1 391 ? -25.736 -11.756 21.567 1.00 92.25 391 LYS A CA 1
ATOM 3045 C C . LYS A 1 391 ? -26.064 -12.457 20.242 1.00 92.25 391 LYS A C 1
ATOM 3047 O O . LYS A 1 391 ? -27.166 -12.983 20.080 1.00 92.25 391 LYS A O 1
ATOM 3052 N N . GLN A 1 392 ? -25.130 -12.449 19.299 1.00 92.12 392 GLN A N 1
ATOM 3053 C CA . GLN A 1 392 ? -25.217 -13.088 17.991 1.00 92.12 392 GLN A CA 1
ATOM 3054 C C . GLN A 1 392 ? -24.704 -14.536 18.020 1.00 92.12 392 GLN A C 1
ATOM 3056 O O . GLN A 1 392 ? -24.688 -15.186 16.977 1.00 92.12 392 GLN A O 1
ATOM 3061 N N . ARG A 1 393 ? -24.362 -15.067 19.204 1.00 92.88 393 ARG A N 1
ATOM 3062 C CA . ARG A 1 393 ? -23.782 -16.402 19.410 1.00 92.88 393 ARG A CA 1
ATOM 3063 C C . ARG A 1 393 ? -22.387 -16.554 18.792 1.00 92.88 393 ARG A C 1
ATOM 3065 O O . ARG A 1 393 ? -21.981 -17.667 18.501 1.00 92.88 393 ARG A O 1
ATOM 3072 N N . ASN A 1 394 ? -21.619 -15.478 18.620 1.00 91.94 394 ASN A N 1
ATOM 3073 C CA . ASN A 1 394 ? -20.199 -15.602 18.299 1.00 91.94 394 ASN A CA 1
ATOM 3074 C C . ASN A 1 394 ? -19.411 -15.928 19.567 1.00 91.94 394 ASN A C 1
ATOM 3076 O O . ASN A 1 394 ? -19.268 -15.081 20.449 1.00 91.94 394 ASN A O 1
ATOM 3080 N N . ALA A 1 395 ? -18.872 -17.143 19.639 1.00 95.06 395 ALA A N 1
ATOM 3081 C CA . ALA A 1 395 ? -17.852 -17.484 20.624 1.00 95.06 395 ALA A CA 1
ATOM 3082 C C . ALA A 1 395 ? -16.503 -16.879 20.223 1.00 95.06 395 ALA A C 1
ATOM 3084 O O . ALA A 1 395 ? -15.984 -17.167 19.144 1.00 95.06 395 ALA A O 1
ATOM 3085 N N . TYR A 1 396 ? -15.918 -16.070 21.106 1.00 96.88 396 TYR A N 1
ATOM 3086 C CA . TYR A 1 396 ? -14.595 -15.474 20.919 1.00 96.88 396 TYR A CA 1
ATOM 3087 C C . TYR A 1 396 ? -13.492 -16.463 21.323 1.00 96.88 396 TYR A C 1
ATOM 3089 O O . TYR A 1 396 ? -12.755 -16.260 22.289 1.00 96.88 396 TYR A O 1
ATOM 3097 N N . ASN A 1 397 ? -13.416 -17.561 20.573 1.00 97.06 397 ASN A N 1
ATOM 3098 C CA . ASN A 1 397 ? -12.441 -18.638 20.705 1.00 97.06 397 ASN A CA 1
ATOM 3099 C C . ASN A 1 397 ? -12.086 -19.128 19.298 1.00 97.06 397 ASN A C 1
ATOM 3101 O O . ASN A 1 397 ? -12.972 -19.541 18.551 1.00 97.06 397 ASN A O 1
ATOM 3105 N N . ALA A 1 398 ? -10.817 -19.017 18.913 1.00 96.75 398 ALA A N 1
ATOM 3106 C CA . ALA A 1 398 ? -10.364 -19.343 17.568 1.00 96.75 398 ALA A CA 1
ATOM 3107 C C . ALA A 1 398 ? -9.008 -20.044 17.595 1.00 96.75 398 ALA A C 1
ATOM 3109 O O . ALA A 1 398 ? -8.097 -19.619 18.308 1.00 96.75 398 ALA A O 1
ATOM 3110 N N . SER A 1 399 ? -8.865 -21.059 16.748 1.00 95.38 399 SER A N 1
ATOM 3111 C CA . SER A 1 399 ? -7.602 -21.736 16.474 1.00 95.38 399 SER A CA 1
ATOM 3112 C C . SER A 1 399 ? -7.186 -21.474 15.034 1.00 95.38 399 SER A C 1
ATOM 3114 O O . SER A 1 399 ? -8.013 -21.390 14.130 1.00 95.38 399 SER A O 1
ATOM 3116 N N . THR A 1 400 ? -5.891 -21.290 14.814 1.00 95.44 400 THR A N 1
ATOM 3117 C CA . THR A 1 400 ? -5.333 -21.010 13.491 1.00 95.44 400 THR A CA 1
ATOM 3118 C C . THR A 1 400 ? -4.021 -21.757 13.305 1.00 95.44 400 THR A C 1
ATOM 3120 O O . THR A 1 400 ? -3.282 -21.947 14.273 1.00 95.44 400 THR A O 1
ATOM 3123 N N . GLN A 1 401 ? -3.705 -22.151 12.073 1.00 92.81 401 GLN A N 1
ATOM 3124 C CA . GLN A 1 401 ? -2.501 -22.916 11.745 1.00 92.81 401 GLN A CA 1
ATOM 3125 C C . GLN A 1 401 ? -1.773 -22.368 10.521 1.00 92.81 401 GLN A C 1
ATOM 3127 O O . GLN A 1 401 ? -2.384 -21.838 9.601 1.00 92.81 401 GLN A O 1
ATOM 3132 N N . PHE A 1 402 ? -0.454 -22.501 10.498 1.00 91.00 402 PHE A N 1
ATOM 3133 C CA . PHE A 1 402 ? 0.392 -22.126 9.376 1.00 91.00 402 PHE A CA 1
ATOM 3134 C C . PHE A 1 402 ? 1.419 -23.224 9.133 1.00 91.00 402 PHE A C 1
ATOM 3136 O O . PHE A 1 402 ? 2.305 -23.444 9.963 1.00 91.00 402 PHE A O 1
ATOM 3143 N N . THR A 1 403 ? 1.325 -23.860 7.971 1.00 86.62 403 THR A N 1
ATOM 3144 C CA . THR A 1 403 ? 2.234 -24.923 7.552 1.00 86.62 403 THR A CA 1
ATOM 3145 C C . THR A 1 403 ? 2.836 -24.564 6.199 1.00 86.62 403 THR A C 1
ATOM 3147 O O . THR A 1 403 ? 2.120 -24.334 5.229 1.00 86.62 403 THR A O 1
ATOM 3150 N N . ASP A 1 404 ? 4.161 -24.505 6.140 1.00 81.69 404 ASP A N 1
ATOM 3151 C CA . ASP A 1 404 ? 4.942 -24.281 4.929 1.00 81.69 404 ASP A CA 1
ATOM 3152 C C . ASP A 1 404 ? 5.966 -25.410 4.799 1.00 81.69 404 ASP A C 1
ATOM 3154 O O . ASP A 1 404 ? 7.017 -25.401 5.444 1.00 81.69 404 ASP A O 1
ATOM 3158 N N . ILE A 1 405 ? 5.629 -26.387 3.955 1.00 78.44 405 ILE A N 1
ATOM 3159 C CA . ILE A 1 405 ? 6.431 -27.594 3.723 1.00 78.44 405 ILE A CA 1
ATOM 3160 C C . ILE A 1 405 ? 7.812 -27.227 3.168 1.00 78.44 405 ILE A C 1
ATOM 3162 O O . ILE A 1 405 ? 8.810 -27.799 3.590 1.00 78.44 405 ILE A O 1
ATOM 3166 N N . SER A 1 406 ? 7.890 -26.209 2.301 1.00 67.75 406 SER A N 1
ATOM 3167 C CA . SER A 1 406 ? 9.145 -25.797 1.656 1.00 67.75 406 SER A CA 1
ATOM 3168 C C . SER A 1 406 ? 10.207 -25.300 2.641 1.00 67.75 406 SER A C 1
ATOM 3170 O O . SER A 1 406 ? 11.397 -25.381 2.361 1.00 67.75 406 SER A O 1
ATOM 3172 N N . THR A 1 407 ? 9.783 -24.783 3.798 1.00 74.75 407 THR A N 1
ATOM 3173 C CA . THR A 1 407 ? 10.680 -24.273 4.847 1.00 74.75 407 THR A CA 1
ATOM 3174 C C . THR A 1 407 ? 10.641 -25.110 6.125 1.00 74.75 407 THR A C 1
ATOM 3176 O O . THR A 1 407 ? 11.283 -24.748 7.111 1.00 74.75 407 THR A O 1
ATOM 3179 N N . GLY A 1 408 ? 9.860 -26.196 6.149 1.00 80.81 408 GLY A N 1
ATOM 3180 C CA . GLY A 1 408 ? 9.625 -27.002 7.349 1.00 80.81 408 GLY A CA 1
ATOM 3181 C C . GLY A 1 408 ? 8.950 -26.230 8.492 1.00 80.81 408 GLY A C 1
ATOM 3182 O O . GLY A 1 408 ? 9.062 -26.615 9.660 1.00 80.81 408 GLY A O 1
ATOM 3183 N N . ILE A 1 409 ? 8.281 -25.108 8.207 1.00 82.94 409 ILE A N 1
ATOM 3184 C CA . ILE A 1 409 ? 7.600 -24.311 9.231 1.00 82.94 409 ILE A CA 1
ATOM 3185 C C . ILE A 1 409 ? 6.225 -24.917 9.493 1.00 82.94 409 ILE A C 1
ATOM 3187 O O . ILE A 1 409 ? 5.412 -25.034 8.586 1.00 82.94 409 ILE A O 1
ATOM 3191 N N . ASN A 1 410 ? 5.935 -25.215 10.757 1.00 88.31 410 ASN A N 1
ATOM 3192 C CA . ASN A 1 410 ? 4.616 -25.643 11.200 1.00 88.31 410 ASN A CA 1
ATOM 3193 C C . ASN A 1 410 ? 4.272 -24.945 12.522 1.00 88.31 410 ASN A C 1
ATOM 3195 O O . ASN A 1 410 ? 4.996 -25.112 13.506 1.00 88.31 410 ASN A O 1
ATOM 3199 N N . LYS A 1 411 ? 3.242 -24.095 12.531 1.00 91.00 411 LYS A N 1
ATOM 3200 C CA . LYS A 1 411 ? 2.901 -23.204 13.651 1.00 91.00 411 LYS A CA 1
ATOM 3201 C C . LYS A 1 411 ? 1.398 -23.152 13.888 1.00 91.00 411 LYS A C 1
ATOM 3203 O O . LYS A 1 411 ? 0.633 -23.237 12.935 1.00 91.00 411 LYS A O 1
ATOM 3208 N N . TYR A 1 412 ? 0.982 -22.905 15.126 1.00 93.38 412 TYR A N 1
ATOM 3209 C CA . TYR A 1 412 ? -0.414 -22.605 15.455 1.00 93.38 412 TYR A CA 1
ATOM 3210 C C . TYR A 1 412 ? -0.550 -21.412 16.401 1.00 93.38 412 TYR A C 1
ATOM 3212 O O . TYR A 1 412 ? 0.402 -21.033 17.084 1.00 93.38 412 TYR A O 1
ATOM 3220 N N . TYR A 1 413 ? -1.756 -20.846 16.437 1.00 95.75 413 TYR A N 1
ATOM 3221 C CA . TYR A 1 413 ? -2.209 -19.886 17.439 1.00 95.75 413 TYR A CA 1
ATOM 3222 C C . TYR A 1 413 ? -3.622 -20.239 17.901 1.00 95.75 413 TYR A C 1
ATOM 3224 O O . TYR A 1 413 ? -4.517 -20.372 17.070 1.00 95.75 413 TYR A O 1
ATOM 3232 N N . ASN A 1 414 ? -3.828 -20.274 19.215 1.00 95.94 414 ASN A N 1
ATOM 3233 C CA . ASN A 1 414 ? -5.135 -20.239 19.860 1.00 95.94 414 ASN A CA 1
ATOM 3234 C C . ASN A 1 414 ? -5.356 -18.849 20.457 1.00 95.94 414 ASN A C 1
ATOM 3236 O O . ASN A 1 414 ? -4.461 -18.303 21.107 1.00 95.94 414 ASN A O 1
ATOM 3240 N N . LEU A 1 415 ? -6.538 -18.282 20.242 1.00 98.06 415 LEU A N 1
ATOM 3241 C CA . LEU A 1 415 ? -6.948 -16.960 20.706 1.00 98.06 415 LEU A CA 1
ATOM 3242 C C . LEU A 1 415 ? -8.262 -17.097 21.477 1.00 98.06 415 LEU A C 1
ATOM 3244 O O . LEU A 1 415 ? -9.195 -17.714 20.966 1.00 98.06 415 LEU A O 1
ATOM 3248 N N . GLN A 1 416 ? -8.363 -16.505 22.668 1.00 98.12 416 GLN A N 1
ATOM 3249 C CA . GLN A 1 416 ? -9.566 -16.579 23.503 1.00 98.12 416 GLN A CA 1
ATOM 3250 C C . GLN A 1 416 ? -9.859 -15.246 24.192 1.00 98.12 416 GLN A C 1
ATOM 3252 O O . GLN A 1 416 ? -8.968 -14.647 24.796 1.00 98.12 416 GLN A O 1
ATOM 3257 N N . VAL A 1 417 ? -11.115 -14.800 24.152 1.00 98.19 417 VAL A N 1
ATOM 3258 C CA . VAL A 1 417 ? -11.630 -13.798 25.097 1.00 98.19 417 VAL A CA 1
ATOM 3259 C C . VAL A 1 417 ? -12.324 -14.544 26.227 1.00 98.19 417 VAL A C 1
ATOM 3261 O O . VAL A 1 417 ? -13.310 -15.248 26.007 1.00 98.19 417 VAL A O 1
ATOM 3264 N N . ILE A 1 418 ? -11.800 -14.396 27.440 1.00 98.00 418 ILE A N 1
ATOM 3265 C CA . ILE A 1 418 ? -12.256 -15.123 28.625 1.00 98.00 418 ILE A CA 1
ATOM 3266 C C . ILE A 1 418 ? -12.830 -14.120 29.622 1.00 98.00 418 ILE A C 1
ATOM 3268 O O . ILE A 1 418 ? -12.170 -13.152 29.998 1.00 98.00 418 ILE A O 1
ATOM 3272 N N . GLN A 1 419 ? -14.061 -14.356 30.060 1.00 96.44 419 GLN A N 1
ATOM 3273 C CA . GLN A 1 419 ? -14.715 -13.608 31.124 1.00 96.44 419 GLN A CA 1
ATOM 3274 C C . GLN A 1 419 ? -14.517 -14.324 32.464 1.00 96.44 419 GLN A C 1
ATOM 3276 O O . GLN A 1 419 ? -14.790 -15.519 32.588 1.00 96.44 419 GLN A O 1
ATOM 3281 N N . THR A 1 420 ? -14.091 -13.581 33.481 1.00 94.38 420 THR A N 1
ATOM 3282 C CA . THR A 1 420 ? -13.949 -14.044 34.868 1.00 94.38 420 THR A CA 1
ATOM 3283 C C . THR A 1 420 ? -14.649 -13.056 35.787 1.00 94.38 420 THR A C 1
ATOM 3285 O O . THR A 1 420 ? -14.214 -11.913 35.903 1.00 94.38 420 THR A O 1
ATOM 3288 N N . ASN A 1 421 ? -15.724 -13.469 36.460 1.00 89.00 421 ASN A N 1
ATOM 3289 C CA . ASN A 1 421 ? -16.553 -12.573 37.273 1.00 89.00 421 ASN A CA 1
ATOM 3290 C C . ASN A 1 421 ? -16.956 -11.303 36.485 1.00 89.00 421 ASN A C 1
ATOM 3292 O O . ASN A 1 421 ? -17.790 -11.371 35.580 1.00 89.00 421 ASN A O 1
ATOM 3296 N N . THR A 1 422 ? -16.338 -10.162 36.805 1.00 88.69 422 THR A N 1
ATOM 3297 C CA . THR A 1 422 ? -16.573 -8.844 36.194 1.00 88.69 422 THR A CA 1
ATOM 3298 C C . THR A 1 422 ? -15.453 -8.384 35.256 1.00 88.69 422 THR A C 1
ATOM 3300 O O . THR A 1 422 ? -15.556 -7.299 34.684 1.00 88.69 422 THR A O 1
ATOM 3303 N N . THR A 1 423 ? -14.389 -9.173 35.083 1.00 94.81 423 THR A N 1
ATOM 3304 C CA . THR A 1 423 ? -13.242 -8.826 34.239 1.00 94.81 423 THR A CA 1
ATOM 3305 C C . THR A 1 423 ? -13.175 -9.655 32.964 1.00 94.81 423 THR A C 1
ATOM 3307 O O . THR A 1 423 ? -13.674 -10.779 32.889 1.00 94.81 423 THR A O 1
ATOM 3310 N N . PHE A 1 424 ? -12.530 -9.084 31.950 1.00 97.19 424 PHE A N 1
ATOM 3311 C CA . PHE A 1 424 ? -12.294 -9.700 30.654 1.00 97.19 424 PHE A CA 1
ATOM 3312 C C . PHE A 1 424 ? -10.797 -9.821 30.397 1.00 97.19 424 PHE A C 1
ATOM 3314 O O . PHE A 1 424 ? -10.017 -8.902 30.663 1.00 97.19 424 PHE A O 1
ATOM 3321 N N . HIS A 1 425 ? -10.408 -10.962 29.848 1.00 97.50 425 HIS A N 1
ATOM 3322 C CA . HIS A 1 425 ? -9.033 -11.305 29.538 1.00 97.50 425 HIS A CA 1
ATOM 3323 C C . HIS A 1 425 ? -8.913 -11.678 28.067 1.00 97.50 425 HIS A C 1
ATOM 3325 O O . HIS A 1 425 ? -9.788 -12.346 27.519 1.00 97.50 425 HIS A O 1
ATOM 3331 N N . PHE A 1 426 ? -7.811 -11.277 27.445 1.00 97.88 426 PHE A N 1
ATOM 3332 C CA . PHE A 1 426 ? -7.405 -11.788 26.146 1.00 97.88 426 PHE A CA 1
ATOM 3333 C C . PHE A 1 426 ? -6.245 -12.763 26.347 1.00 97.88 426 PHE A C 1
ATOM 3335 O O . PHE A 1 426 ? -5.170 -12.380 26.813 1.00 97.88 426 PHE A O 1
ATOM 3342 N N . PHE A 1 427 ? -6.486 -14.031 26.034 1.00 97.81 427 PHE A N 1
ATOM 3343 C CA . PHE A 1 427 ? -5.519 -15.112 26.155 1.00 97.81 427 PHE A CA 1
ATOM 3344 C C . PHE A 1 427 ? -5.075 -15.581 24.771 1.00 97.81 427 PHE A C 1
ATOM 3346 O O . PHE A 1 427 ? -5.881 -15.716 23.848 1.00 97.81 427 PHE A O 1
ATOM 3353 N N . THR A 1 428 ? -3.778 -15.836 24.628 1.00 97.00 428 THR A N 1
ATOM 3354 C CA . THR A 1 428 ? -3.178 -16.361 23.402 1.00 97.00 428 THR A CA 1
ATOM 3355 C C . THR A 1 428 ? -2.193 -17.467 23.735 1.00 97.00 428 THR A C 1
ATOM 3357 O O . THR A 1 428 ? -1.388 -17.292 24.642 1.00 97.00 428 THR A O 1
ATOM 3360 N N . ARG A 1 429 ? -2.214 -18.560 22.973 1.00 94.38 429 ARG A N 1
ATOM 3361 C CA . ARG A 1 429 ? -1.232 -19.651 23.040 1.00 94.38 429 ARG A CA 1
ATOM 3362 C C . ARG A 1 429 ? -0.718 -19.949 21.643 1.00 94.38 429 ARG A C 1
ATOM 3364 O O . ARG A 1 429 ? -1.498 -19.898 20.696 1.00 94.38 429 ARG A O 1
ATOM 3371 N N . TRP A 1 430 ? 0.569 -20.216 21.487 1.00 93.88 430 TRP A N 1
ATOM 3372 C CA . TRP A 1 430 ? 1.165 -20.508 20.184 1.00 93.88 430 TRP A CA 1
ATOM 3373 C C . TRP A 1 430 ? 2.350 -21.446 20.306 1.00 93.88 430 TRP A C 1
ATOM 3375 O O . TRP A 1 430 ? 2.958 -21.556 21.364 1.00 93.88 430 TRP A O 1
ATOM 3385 N N . GLY A 1 431 ? 2.727 -22.053 19.188 1.00 91.75 431 GLY A N 1
ATOM 3386 C CA . GLY A 1 431 ? 3.966 -22.811 19.090 1.00 91.75 431 GLY A CA 1
ATOM 3387 C C . GLY A 1 431 ? 3.979 -23.730 17.881 1.00 91.75 431 GLY A C 1
ATOM 3388 O O . GLY A 1 431 ? 3.383 -23.379 16.856 1.00 91.75 431 GLY A O 1
ATOM 3389 N N . ARG A 1 432 ? 4.688 -24.862 17.958 1.00 88.69 432 ARG A N 1
ATOM 3390 C CA . ARG A 1 432 ? 4.788 -25.816 16.841 1.00 88.69 432 ARG A CA 1
ATOM 3391 C C . ARG A 1 432 ? 3.708 -26.889 16.952 1.00 88.69 432 ARG A C 1
ATOM 3393 O O . ARG A 1 432 ? 3.494 -27.464 18.014 1.00 88.69 432 ARG A O 1
ATOM 3400 N N . LEU A 1 433 ? 3.026 -27.160 15.843 1.00 83.00 433 LEU A N 1
ATOM 3401 C CA . LEU A 1 433 ? 2.040 -28.242 15.772 1.00 83.00 433 LEU A CA 1
ATOM 3402 C C . LEU A 1 433 ? 2.741 -29.599 15.928 1.00 83.00 433 LEU A C 1
ATOM 3404 O O . LEU A 1 433 ? 3.728 -29.857 15.240 1.00 83.00 433 LEU A O 1
ATOM 3408 N N . GLY A 1 434 ? 2.228 -30.443 16.827 1.00 76.94 434 GLY A N 1
ATOM 3409 C CA . GLY A 1 434 ? 2.762 -31.783 17.102 1.00 76.94 434 GLY A CA 1
ATOM 3410 C C . GLY A 1 434 ? 3.997 -31.831 18.010 1.00 76.94 434 GLY A C 1
ATOM 3411 O O . GLY A 1 434 ? 4.549 -32.906 18.203 1.00 76.94 434 GLY A O 1
ATOM 3412 N N . ALA A 1 435 ? 4.437 -30.696 18.561 1.00 74.81 435 ALA A N 1
ATOM 3413 C CA . ALA A 1 435 ? 5.552 -30.640 19.503 1.00 74.81 435 ALA A CA 1
ATOM 3414 C C . ALA A 1 435 ? 5.062 -30.543 20.956 1.00 74.81 435 ALA A C 1
ATOM 3416 O O . ALA A 1 435 ? 3.980 -30.012 21.219 1.00 74.81 435 ALA A O 1
ATOM 3417 N N . ASP A 1 436 ? 5.885 -31.011 21.898 1.00 68.69 436 ASP A N 1
ATOM 3418 C CA . ASP A 1 436 ? 5.556 -30.985 23.322 1.00 68.69 436 ASP A CA 1
ATOM 3419 C C . ASP A 1 436 ? 5.312 -29.559 23.836 1.00 68.69 436 ASP A C 1
ATOM 3421 O O . ASP A 1 436 ? 6.142 -28.649 23.684 1.00 68.69 436 ASP A O 1
ATOM 3425 N N . ASP A 1 437 ? 4.179 -29.399 24.528 1.00 64.19 437 ASP A N 1
ATOM 3426 C CA . ASP A 1 437 ? 3.691 -28.128 25.074 1.00 64.19 437 ASP A CA 1
ATOM 3427 C C . ASP A 1 437 ? 4.687 -27.444 26.020 1.00 64.19 437 ASP A C 1
ATOM 3429 O O . ASP A 1 437 ? 4.658 -26.227 26.165 1.00 64.19 437 ASP A O 1
ATOM 3433 N N . LYS A 1 438 ? 5.582 -28.208 26.657 1.00 63.84 438 LYS A N 1
ATOM 3434 C CA . LYS A 1 438 ? 6.538 -27.696 27.651 1.00 63.84 438 LYS A CA 1
ATOM 3435 C C . LYS A 1 438 ? 7.814 -27.102 27.050 1.00 63.84 438 LYS A C 1
ATOM 3437 O O . LYS A 1 438 ? 8.550 -26.441 27.774 1.00 63.84 438 LYS A O 1
ATOM 3442 N N . VAL A 1 439 ? 8.104 -27.365 25.772 1.00 62.78 439 VAL A N 1
ATOM 3443 C CA . VAL A 1 439 ? 9.405 -27.029 25.159 1.00 62.78 439 VAL A CA 1
ATOM 3444 C C . VAL A 1 439 ? 9.273 -25.952 24.087 1.00 62.78 439 VAL A C 1
ATOM 3446 O O . VAL A 1 439 ? 10.135 -25.086 23.975 1.00 62.78 439 VAL A O 1
ATOM 3449 N N . THR A 1 440 ? 8.205 -25.992 23.285 1.00 65.75 440 THR A N 1
ATOM 3450 C CA . THR A 1 440 ? 8.097 -25.147 22.076 1.00 65.75 440 THR A CA 1
ATOM 3451 C C . THR A 1 440 ? 6.874 -24.238 22.041 1.00 65.75 440 THR A C 1
ATOM 3453 O O . THR A 1 440 ? 6.773 -23.394 21.143 1.00 65.75 440 THR A O 1
ATOM 3456 N N . ASN A 1 441 ? 5.965 -24.393 23.006 1.00 81.12 441 ASN A N 1
ATOM 3457 C CA . ASN A 1 441 ? 4.714 -23.654 23.058 1.00 81.12 441 ASN A CA 1
ATOM 3458 C C . ASN A 1 441 ? 4.770 -22.622 24.190 1.00 81.12 441 ASN A C 1
ATOM 3460 O O . ASN A 1 441 ? 5.285 -22.888 25.271 1.00 81.12 441 ASN A O 1
ATOM 3464 N N . ASP A 1 442 ? 4.256 -21.430 23.919 1.00 89.81 442 ASP A N 1
ATOM 3465 C CA . ASP A 1 442 ? 4.249 -20.294 24.839 1.00 89.81 442 ASP A CA 1
ATOM 3466 C C . ASP A 1 442 ? 2.849 -19.667 24.856 1.00 89.81 442 ASP A C 1
ATOM 3468 O O . ASP A 1 442 ? 2.023 -19.906 23.964 1.00 89.81 442 ASP A O 1
ATOM 3472 N N . TYR A 1 443 ? 2.552 -18.888 25.890 1.00 93.44 443 TYR A N 1
ATOM 3473 C CA . TYR A 1 443 ? 1.260 -18.249 26.066 1.00 93.44 443 TYR A CA 1
ATOM 3474 C C . TYR A 1 443 ? 1.382 -16.853 26.671 1.00 93.44 443 TYR A C 1
ATOM 3476 O O . TYR A 1 443 ? 2.326 -16.504 27.373 1.00 93.44 443 TYR A O 1
ATOM 3484 N N . ARG A 1 444 ? 0.371 -16.026 26.414 1.00 95.38 444 ARG A N 1
ATOM 3485 C CA . ARG A 1 444 ? 0.199 -14.722 27.053 1.00 95.38 444 ARG A CA 1
ATOM 3486 C C . ARG A 1 444 ? -1.239 -14.508 27.461 1.00 95.38 444 ARG A C 1
ATOM 3488 O O . ARG A 1 444 ? -2.161 -14.825 26.714 1.00 95.38 444 ARG A O 1
ATOM 3495 N N . GLN A 1 445 ? -1.393 -13.881 28.619 1.00 94.75 445 GLN A N 1
ATOM 3496 C CA . GLN A 1 445 ? -2.666 -13.482 29.191 1.00 94.75 445 GLN A CA 1
ATOM 3497 C C . GLN A 1 445 ? -2.633 -11.984 29.483 1.00 94.75 445 GLN A C 1
ATOM 3499 O O . GLN A 1 445 ? -1.823 -11.517 30.280 1.00 94.75 445 GLN A O 1
ATOM 3504 N N . TYR A 1 446 ? -3.539 -11.236 28.863 1.00 94.44 446 TYR A N 1
ATOM 3505 C CA . TYR A 1 446 ? -3.699 -9.803 29.079 1.00 94.44 446 TYR A CA 1
ATOM 3506 C C . TYR A 1 446 ? -5.022 -9.538 29.792 1.00 94.44 446 TYR A C 1
ATOM 3508 O O . TYR A 1 446 ? -6.081 -9.939 29.312 1.00 94.44 446 TYR A O 1
ATOM 3516 N N . SER A 1 447 ? -4.976 -8.879 30.951 1.00 93.88 447 SER A N 1
ATOM 3517 C CA . SER A 1 447 ? -6.185 -8.385 31.617 1.00 93.88 447 SER A CA 1
ATOM 3518 C C . SER A 1 447 ? -6.613 -7.060 30.995 1.00 93.88 447 SER A C 1
ATOM 3520 O O . SER A 1 447 ? -5.796 -6.154 30.853 1.00 93.88 447 SER A O 1
ATOM 3522 N N . HIS A 1 448 ? -7.897 -6.936 30.668 1.00 95.38 448 HIS A N 1
ATOM 3523 C CA . HIS A 1 448 ? -8.514 -5.695 30.192 1.00 95.38 448 HIS A CA 1
ATOM 3524 C C . HIS A 1 448 ? -9.463 -5.086 31.239 1.00 95.38 448 HIS A C 1
ATOM 3526 O O . HIS A 1 448 ? -10.270 -4.203 30.926 1.00 95.38 448 HIS A O 1
ATOM 3532 N N . GLY A 1 449 ? -9.385 -5.554 32.492 1.00 94.06 449 GLY A N 1
ATOM 3533 C CA . GLY A 1 449 ? -10.284 -5.133 33.563 1.00 94.06 449 GLY A CA 1
ATOM 3534 C C . GLY A 1 449 ? -11.743 -5.344 33.160 1.00 94.06 449 GLY A C 1
ATOM 3535 O O . GLY A 1 449 ? -12.089 -6.374 32.593 1.00 94.06 449 GLY A O 1
ATOM 3536 N N . GLN A 1 450 ? -12.594 -4.352 33.402 1.00 94.88 450 GLN A N 1
ATOM 3537 C CA . GLN A 1 450 ? -14.025 -4.407 33.068 1.00 94.88 450 GLN A CA 1
ATOM 3538 C C . GLN A 1 450 ? -14.331 -4.063 31.593 1.00 94.88 450 GLN A C 1
ATOM 3540 O O . GLN A 1 450 ? -15.491 -4.052 31.182 1.00 94.88 450 GLN A O 1
ATOM 3545 N N . SER A 1 451 ? -13.316 -3.771 30.770 1.00 95.69 451 SER A N 1
ATOM 3546 C CA . SER A 1 451 ? -13.512 -3.308 29.392 1.00 95.69 451 SER A CA 1
ATOM 3547 C C . SER A 1 451 ? -13.592 -4.464 28.394 1.00 95.69 451 SER A C 1
ATOM 3549 O O . SER A 1 451 ? -12.606 -4.829 27.748 1.00 95.69 451 SER A O 1
ATOM 3551 N N . LEU A 1 452 ? -14.802 -4.994 28.196 1.00 95.50 452 LEU A N 1
ATOM 3552 C CA . LEU A 1 452 ? -15.082 -5.987 27.152 1.00 95.50 452 LEU A CA 1
ATOM 3553 C C . LEU A 1 452 ? -14.657 -5.497 25.759 1.00 95.50 452 LEU A C 1
ATOM 3555 O O . LEU A 1 452 ? -14.044 -6.236 24.992 1.00 95.50 452 LEU A O 1
ATOM 3559 N N . LYS A 1 453 ? -14.950 -4.228 25.441 1.00 95.75 453 LYS A N 1
ATOM 3560 C CA . LYS A 1 453 ? -14.617 -3.624 24.144 1.00 95.75 453 LYS A CA 1
ATOM 3561 C C . LYS A 1 453 ? -13.116 -3.698 23.856 1.00 95.75 453 LYS A C 1
ATOM 3563 O O . LYS A 1 453 ? -12.726 -3.998 22.733 1.00 95.75 453 LYS A O 1
ATOM 3568 N N . SER A 1 454 ? -12.285 -3.442 24.868 1.00 95.75 454 SER A N 1
ATOM 3569 C CA . SER A 1 454 ? -10.830 -3.500 24.725 1.00 95.75 454 SER A CA 1
ATOM 3570 C C . SER A 1 454 ? -10.335 -4.931 24.481 1.00 95.75 454 SER A C 1
ATOM 3572 O O . SER A 1 454 ? -9.497 -5.131 23.604 1.00 95.75 454 SER A O 1
ATOM 3574 N N . ALA A 1 455 ? -10.895 -5.923 25.183 1.00 96.75 455 ALA A N 1
ATOM 3575 C CA . ALA A 1 455 ? -10.545 -7.332 24.991 1.00 96.75 455 ALA A CA 1
ATOM 3576 C C . ALA A 1 455 ? -10.939 -7.851 23.594 1.00 96.75 455 ALA A C 1
ATOM 3578 O O . ALA A 1 455 ? -10.122 -8.475 22.918 1.00 96.75 455 ALA A O 1
ATOM 3579 N N . ILE A 1 456 ? -12.157 -7.535 23.131 1.00 96.50 456 ILE A N 1
ATOM 3580 C CA . ILE A 1 456 ? -12.630 -7.873 21.776 1.00 96.50 456 ILE A CA 1
ATOM 3581 C C . ILE A 1 456 ? -11.723 -7.242 20.715 1.00 96.50 456 ILE A C 1
ATOM 3583 O O . ILE A 1 456 ? -11.271 -7.932 19.804 1.00 96.50 456 ILE A O 1
ATOM 3587 N N . GLN A 1 457 ? -11.393 -5.954 20.853 1.00 95.81 457 GLN A N 1
ATOM 3588 C CA . GLN A 1 457 ? -10.539 -5.260 19.889 1.00 95.81 457 GLN A CA 1
ATOM 3589 C C . GLN A 1 457 ? -9.144 -5.899 19.792 1.00 95.81 457 GLN A C 1
ATOM 3591 O O . GLN A 1 457 ? -8.610 -6.043 18.690 1.00 95.81 457 GLN A O 1
ATOM 3596 N N . ALA A 1 458 ? -8.553 -6.297 20.924 1.00 95.81 458 ALA A N 1
ATOM 3597 C CA . ALA A 1 458 ? -7.260 -6.978 20.946 1.00 95.81 458 ALA A CA 1
ATOM 3598 C C . ALA A 1 458 ? -7.322 -8.350 20.249 1.00 95.81 458 ALA A C 1
ATOM 3600 O O . ALA A 1 458 ? -6.447 -8.670 19.438 1.00 95.81 458 ALA A O 1
ATOM 3601 N N . PHE A 1 459 ? -8.385 -9.118 20.507 1.00 97.69 459 PHE A N 1
ATOM 3602 C CA . PHE A 1 459 ? -8.647 -10.398 19.854 1.00 97.69 459 PHE A CA 1
ATOM 3603 C C . PHE A 1 459 ? -8.794 -10.250 18.335 1.00 97.69 459 PHE A C 1
ATOM 3605 O O . PHE A 1 459 ? -8.064 -10.897 17.584 1.00 97.69 459 PHE A O 1
ATOM 3612 N N . GLU A 1 460 ? -9.683 -9.369 17.874 1.00 95.69 460 GLU A N 1
ATOM 3613 C CA . GLU A 1 460 ? -9.978 -9.190 16.447 1.00 95.69 460 GLU A CA 1
ATOM 3614 C C . GLU A 1 460 ? -8.756 -8.672 15.684 1.00 95.69 460 GLU A C 1
ATOM 3616 O O . GLU A 1 460 ? -8.457 -9.154 14.591 1.00 95.69 460 GLU A O 1
ATOM 3621 N N . SER A 1 461 ? -7.986 -7.764 16.293 1.00 93.00 461 SER A N 1
ATOM 3622 C CA . SER A 1 461 ? -6.737 -7.261 15.712 1.00 93.00 461 SER A CA 1
ATOM 3623 C C . SER A 1 461 ? -5.700 -8.376 15.541 1.00 93.00 461 SER A C 1
ATOM 3625 O O . SER A 1 461 ? -5.034 -8.458 14.505 1.00 93.00 461 SER A O 1
ATOM 3627 N N . LYS A 1 462 ? -5.554 -9.261 16.539 1.00 95.50 462 LYS A N 1
ATOM 3628 C CA . LYS A 1 462 ? -4.626 -10.398 16.461 1.00 95.50 462 LYS A CA 1
ATOM 3629 C C . LYS A 1 462 ? -5.094 -11.430 15.436 1.00 95.50 462 LYS A C 1
ATOM 3631 O O . LYS A 1 462 ? -4.265 -11.889 14.652 1.00 95.50 462 LYS A O 1
ATOM 3636 N N . PHE A 1 463 ? -6.388 -11.752 15.421 1.00 95.69 463 PHE A N 1
ATOM 3637 C CA . PHE A 1 463 ? -7.001 -12.666 14.456 1.00 95.69 463 PHE A CA 1
ATOM 3638 C C . PHE A 1 463 ? -6.777 -12.176 13.022 1.00 95.69 463 PHE A C 1
ATOM 3640 O O . PHE A 1 463 ? -6.134 -12.870 12.236 1.00 95.69 463 PHE A O 1
ATOM 3647 N N . PHE A 1 464 ? -7.174 -10.935 12.720 1.00 93.88 464 PHE A N 1
ATOM 3648 C CA . PHE A 1 464 ? -6.968 -10.319 11.408 1.00 93.88 464 PHE A CA 1
ATOM 3649 C C . PHE A 1 464 ? -5.483 -10.282 11.019 1.00 93.88 464 PHE A C 1
ATOM 3651 O O . PHE A 1 464 ? -5.114 -10.570 9.883 1.00 93.88 464 PHE A O 1
ATOM 3658 N N . GLY A 1 465 ? -4.588 -9.995 11.968 1.00 89.12 465 GLY A N 1
ATOM 3659 C CA . GLY A 1 465 ? -3.147 -9.999 11.719 1.00 89.12 465 GLY A CA 1
ATOM 3660 C C . GLY A 1 465 ? -2.578 -11.359 11.283 1.00 89.12 465 GLY A C 1
ATOM 3661 O O . GLY A 1 465 ? -1.590 -11.382 10.535 1.00 89.12 465 GLY A O 1
ATOM 3662 N N . LEU A 1 466 ? -3.177 -12.465 11.741 1.00 91.12 466 LEU A N 1
ATOM 3663 C CA . LEU A 1 466 ? -2.786 -13.842 11.415 1.00 91.12 466 LEU A CA 1
ATOM 3664 C C . LEU A 1 466 ? -3.422 -14.330 10.109 1.00 91.12 466 LEU A C 1
ATOM 3666 O O . LEU A 1 466 ? -2.706 -14.861 9.257 1.00 91.12 466 LEU A O 1
ATOM 3670 N N . THR A 1 467 ? -4.731 -14.129 9.951 1.00 92.31 467 THR A N 1
ATOM 3671 C CA . THR A 1 467 ? -5.542 -14.722 8.873 1.00 92.31 467 THR A CA 1
ATOM 3672 C C . THR A 1 467 ? -5.738 -13.783 7.684 1.00 92.31 467 THR A C 1
ATOM 3674 O O . THR A 1 467 ? -5.927 -14.244 6.566 1.00 92.31 467 THR A O 1
ATOM 3677 N N . GLY A 1 468 ? -5.669 -12.466 7.899 1.00 88.12 468 GLY A N 1
ATOM 3678 C CA . GLY A 1 468 ? -6.077 -11.455 6.918 1.00 88.12 468 GLY A CA 1
ATOM 3679 C C . GLY A 1 468 ? -7.596 -11.311 6.769 1.00 88.12 468 GLY A C 1
ATOM 3680 O O . GLY A 1 468 ? -8.043 -10.598 5.879 1.00 88.12 468 GLY A O 1
ATOM 3681 N N . ILE A 1 469 ? -8.383 -11.976 7.619 1.00 90.50 469 ILE A N 1
ATOM 3682 C CA . ILE A 1 469 ? -9.846 -12.051 7.534 1.00 90.50 469 ILE A CA 1
ATOM 3683 C C . ILE A 1 469 ? -10.437 -11.392 8.781 1.00 90.50 469 ILE A C 1
ATOM 3685 O O . ILE A 1 469 ? -9.950 -11.607 9.895 1.00 90.50 469 ILE A O 1
ATOM 3689 N N . ALA A 1 470 ? -11.472 -10.564 8.620 1.00 91.88 470 ALA A N 1
ATOM 3690 C CA . ALA A 1 470 ? -12.192 -10.008 9.762 1.00 91.88 470 ALA A CA 1
ATOM 3691 C C . ALA A 1 470 ? -12.895 -11.139 10.525 1.00 91.88 470 ALA A C 1
ATOM 3693 O O . ALA A 1 470 ? -13.462 -12.040 9.917 1.00 91.88 470 ALA A O 1
ATOM 3694 N N . PHE A 1 471 ? -12.908 -11.101 11.860 1.00 92.44 471 PHE A N 1
ATOM 3695 C CA . PHE A 1 471 ? -13.472 -12.209 12.642 1.00 92.44 471 PHE A CA 1
ATOM 3696 C C . PHE A 1 471 ? -14.942 -12.505 12.301 1.00 92.44 471 PHE A C 1
ATOM 3698 O O . PHE A 1 471 ? -15.357 -13.662 12.304 1.00 92.44 471 PHE A O 1
ATOM 3705 N N . ALA A 1 472 ? -15.724 -11.482 11.948 1.00 88.88 472 ALA A N 1
ATOM 3706 C CA . ALA A 1 472 ? -17.108 -11.641 11.508 1.00 88.88 472 ALA A CA 1
ATOM 3707 C C . ALA A 1 472 ? -17.251 -12.450 10.202 1.00 88.88 472 ALA A C 1
ATOM 3709 O O . ALA A 1 472 ? -18.234 -13.173 10.066 1.00 88.88 472 ALA A O 1
ATOM 3710 N N . ASP A 1 473 ? -16.259 -12.378 9.309 1.00 89.06 473 ASP A N 1
ATOM 3711 C CA . ASP A 1 473 ? -16.250 -12.981 7.967 1.00 89.06 473 ASP A CA 1
ATOM 3712 C C . ASP A 1 473 ? -15.600 -14.379 7.936 1.00 89.06 473 ASP A C 1
ATOM 3714 O O . ASP A 1 473 ? -15.419 -14.967 6.871 1.00 89.06 473 ASP A O 1
ATOM 3718 N N . ARG A 1 474 ? -15.219 -14.918 9.102 1.00 91.00 474 ARG A N 1
ATOM 3719 C CA . ARG A 1 474 ? -14.383 -16.126 9.237 1.00 91.00 474 ARG A CA 1
ATOM 3720 C C . ARG A 1 474 ? -14.960 -17.413 8.637 1.00 91.00 474 ARG A C 1
ATOM 3722 O O . ARG A 1 474 ? -14.183 -18.313 8.368 1.00 91.00 474 ARG A O 1
ATOM 3729 N N . PHE A 1 475 ? -16.279 -17.501 8.479 1.00 86.88 475 PHE A N 1
ATOM 3730 C CA . PHE A 1 475 ? -16.956 -18.678 7.913 1.00 86.88 475 PHE A CA 1
ATOM 3731 C C . PHE A 1 475 ? -17.244 -18.530 6.419 1.00 86.88 475 PHE A C 1
ATOM 3733 O O . PHE A 1 475 ? -17.445 -19.516 5.726 1.00 86.88 475 PHE A O 1
ATOM 3740 N N . ASP A 1 476 ? -17.259 -17.292 5.930 1.00 85.81 476 ASP A N 1
ATOM 3741 C 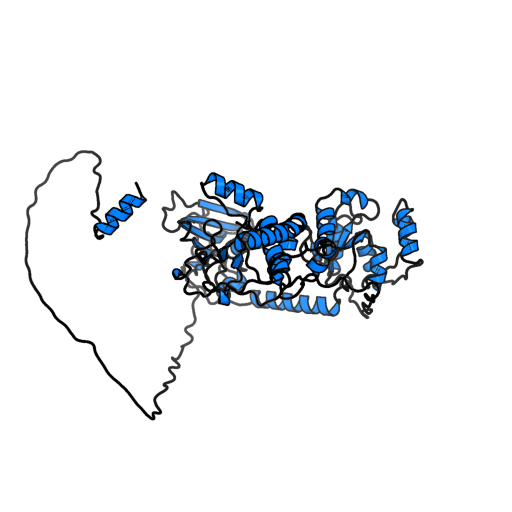CA . ASP A 1 476 ? -17.623 -16.968 4.550 1.00 85.81 476 ASP A CA 1
ATOM 3742 C C . ASP A 1 476 ? -16.370 -16.742 3.682 1.00 85.81 476 ASP A C 1
ATOM 3744 O O . ASP A 1 476 ? -16.460 -16.494 2.482 1.00 85.81 476 ASP A O 1
ATOM 3748 N N . SER A 1 477 ? -15.185 -16.787 4.300 1.00 84.44 477 SER A N 1
ATOM 3749 C CA . SER A 1 477 ? -13.906 -16.469 3.671 1.00 84.44 477 SER A CA 1
ATOM 3750 C C . SER A 1 477 ? -13.008 -17.694 3.623 1.00 84.44 477 SER A C 1
ATOM 3752 O O . SER A 1 477 ? -12.753 -18.328 4.646 1.00 84.44 477 SER A O 1
ATOM 3754 N N . SER A 1 478 ? -12.448 -17.979 2.450 1.00 86.12 478 SER A N 1
ATOM 3755 C CA . SER A 1 478 ? -11.420 -19.004 2.320 1.00 86.12 478 SER A CA 1
ATOM 3756 C C . SER A 1 478 ? -10.080 -18.541 2.903 1.00 86.12 478 SER A C 1
ATOM 3758 O O . SER A 1 478 ? -9.829 -17.344 3.100 1.00 86.12 478 SER A O 1
ATOM 3760 N N . GLN A 1 479 ? -9.195 -19.501 3.185 1.00 86.56 479 GLN A N 1
ATOM 3761 C CA . GLN A 1 479 ? -7.846 -19.210 3.662 1.00 86.56 479 GLN A CA 1
ATOM 3762 C C . GLN A 1 479 ? -7.120 -18.256 2.703 1.00 86.56 479 GLN A C 1
ATOM 3764 O O . GLN A 1 479 ? -6.978 -18.531 1.512 1.00 86.56 479 GLN A O 1
ATOM 3769 N N . GLN A 1 480 ? -6.569 -17.171 3.251 1.00 84.75 480 GLN A N 1
ATOM 3770 C CA . GLN A 1 480 ? -5.757 -16.243 2.473 1.00 84.75 480 GLN A CA 1
ATOM 3771 C C . GLN A 1 480 ? -4.372 -16.851 2.163 1.00 84.75 480 GLN A C 1
ATOM 3773 O O . GLN A 1 480 ? -3.693 -17.325 3.084 1.00 84.75 480 GLN A O 1
ATOM 3778 N N . PRO A 1 481 ? -3.913 -16.803 0.897 1.00 83.62 481 PRO A N 1
ATOM 3779 C CA . PRO A 1 481 ? -2.577 -17.222 0.472 1.00 83.62 481 PRO A CA 1
ATOM 3780 C C . PRO A 1 481 ? -1.458 -16.747 1.416 1.00 83.62 481 PRO A C 1
ATOM 3782 O O . PRO A 1 481 ? -1.284 -15.549 1.661 1.00 83.62 481 PRO A O 1
ATOM 3785 N N . GLY A 1 482 ? -0.685 -17.687 1.969 1.00 84.81 482 GLY A N 1
ATOM 3786 C CA . GLY A 1 482 ? 0.458 -17.374 2.841 1.00 84.81 482 GLY A CA 1
ATOM 3787 C C . GLY A 1 482 ? 0.104 -16.788 4.214 1.00 84.81 482 GLY A C 1
ATOM 3788 O O . GLY A 1 482 ? 0.971 -16.213 4.885 1.00 84.81 482 GLY A O 1
ATOM 3789 N N . ARG A 1 483 ? -1.155 -16.913 4.642 1.00 87.94 483 ARG A N 1
ATOM 3790 C CA . ARG A 1 483 ? -1.640 -16.568 5.985 1.00 87.94 483 ARG A CA 1
ATOM 3791 C C . ARG A 1 483 ? -2.025 -17.825 6.759 1.00 87.94 483 ARG A C 1
ATOM 3793 O O . ARG A 1 483 ? -2.056 -18.926 6.208 1.00 87.94 483 ARG A O 1
ATOM 3800 N N . TYR A 1 484 ? -2.277 -17.653 8.055 1.00 92.19 484 TYR A N 1
ATOM 3801 C CA . TYR A 1 484 ? -2.757 -18.754 8.880 1.00 92.19 484 TYR A CA 1
ATOM 3802 C C . TYR A 1 484 ? -4.150 -19.183 8.402 1.00 92.19 484 TYR A C 1
ATOM 3804 O O . TYR A 1 484 ? -5.033 -18.339 8.238 1.00 92.19 484 TYR A O 1
ATOM 3812 N N . ALA A 1 485 ? -4.335 -20.485 8.205 1.00 92.19 485 ALA A N 1
ATOM 3813 C CA . ALA A 1 485 ? -5.639 -21.102 8.028 1.00 92.19 485 ALA A CA 1
ATOM 3814 C C . ALA A 1 485 ? -6.426 -21.009 9.337 1.00 92.19 485 ALA A C 1
ATOM 3816 O O . ALA A 1 485 ? -5.848 -21.150 10.419 1.00 92.19 485 ALA A O 1
ATOM 3817 N N . ILE A 1 486 ? -7.733 -20.793 9.239 1.00 94.00 486 ILE A N 1
ATOM 3818 C CA . ILE A 1 486 ? -8.637 -20.892 10.383 1.00 94.00 486 ILE A CA 1
ATOM 3819 C C . ILE A 1 486 ? -8.934 -22.377 10.589 1.00 94.00 486 ILE A C 1
ATOM 3821 O O . ILE A 1 486 ? -9.272 -23.073 9.637 1.00 94.00 486 ILE A O 1
ATOM 3825 N N . VAL A 1 487 ? -8.765 -22.860 11.817 1.00 91.69 487 VAL A N 1
ATOM 3826 C CA . VAL A 1 487 ? -9.171 -24.210 12.211 1.00 91.69 487 VAL A CA 1
ATOM 3827 C C . VAL A 1 487 ? -10.532 -24.078 12.871 1.00 91.69 487 VAL A C 1
ATOM 3829 O O . VAL A 1 487 ? -10.663 -23.413 13.904 1.00 91.69 487 VAL A O 1
ATOM 3832 N N . GLU A 1 488 ? -11.545 -24.668 12.248 1.00 87.62 488 GLU A N 1
ATOM 3833 C CA . GLU A 1 488 ? -12.890 -24.670 12.802 1.00 87.62 488 GLU A CA 1
ATOM 3834 C C . GLU A 1 488 ? -12.916 -25.497 14.087 1.00 87.62 488 GLU A C 1
ATOM 3836 O O . GLU A 1 488 ? -12.433 -26.626 14.147 1.00 87.62 488 GLU A O 1
ATOM 3841 N N . LEU A 1 489 ? -13.427 -24.881 15.151 1.00 90.62 489 LEU A N 1
ATOM 3842 C CA . LEU A 1 489 ? -13.644 -25.546 16.425 1.00 90.62 489 LEU A CA 1
ATOM 3843 C C . LEU A 1 489 ? -15.088 -26.029 16.459 1.00 90.62 489 LEU A C 1
ATOM 3845 O O . LEU A 1 489 ? -16.012 -25.217 16.362 1.00 90.62 489 LEU A O 1
ATOM 3849 N N . ASP A 1 490 ? -15.272 -27.329 16.665 1.00 88.31 490 ASP A N 1
ATOM 3850 C CA . ASP A 1 490 ? -16.602 -27.912 16.782 1.00 88.31 490 ASP A CA 1
ATOM 3851 C C . ASP A 1 490 ? -17.386 -27.288 17.937 1.00 88.31 490 ASP A C 1
ATOM 3853 O O . ASP A 1 490 ? -16.886 -27.104 19.059 1.00 88.31 490 ASP A O 1
ATOM 3857 N N . GLY A 1 491 ? -18.663 -27.013 17.678 1.00 86.75 491 GLY A N 1
ATOM 3858 C CA . GLY A 1 491 ? -19.590 -26.632 18.732 1.00 86.75 491 GLY A CA 1
ATOM 3859 C C . GLY A 1 491 ? -20.846 -25.903 18.295 1.00 86.75 491 GLY A C 1
ATOM 3860 O O . GLY A 1 491 ? -21.761 -25.831 19.108 1.00 86.75 491 GLY A O 1
ATOM 3861 N N . TYR A 1 492 ? -20.940 -25.389 17.069 1.00 90.12 492 TYR A N 1
ATOM 3862 C CA . TYR A 1 492 ? -22.227 -24.918 16.556 1.00 90.12 492 TYR A CA 1
ATOM 3863 C C . TYR A 1 492 ? -23.118 -26.120 16.224 1.00 90.12 492 TYR A C 1
ATOM 3865 O O . TYR A 1 492 ? -22.672 -27.099 15.636 1.00 90.12 492 TYR A O 1
ATOM 3873 N N . LEU A 1 493 ? -24.374 -26.059 16.649 1.00 86.44 493 LEU A N 1
ATOM 3874 C CA . LEU A 1 493 ? -25.410 -27.002 16.263 1.00 86.44 493 LEU A CA 1
ATOM 3875 C C . LEU A 1 493 ? -25.847 -26.633 14.853 1.00 86.44 493 LEU A C 1
ATOM 3877 O O . LEU A 1 493 ? -26.424 -25.566 14.653 1.00 86.44 493 LEU A O 1
ATOM 3881 N N . HIS A 1 494 ? -25.545 -27.491 13.891 1.00 78.31 494 HIS A N 1
ATOM 3882 C CA . HIS A 1 494 ? -26.169 -27.413 12.583 1.00 78.31 494 HIS A CA 1
ATOM 3883 C C . HIS A 1 494 ? -27.580 -27.977 12.748 1.00 78.31 494 HIS A C 1
ATOM 3885 O O . HIS A 1 494 ? -27.741 -29.092 13.242 1.00 78.31 494 HIS A O 1
ATOM 3891 N N . GLU A 1 495 ? -28.601 -27.173 12.451 1.00 52.84 495 GLU A N 1
ATOM 3892 C CA . GLU A 1 495 ? -29.931 -27.738 12.234 1.00 52.84 495 GLU A CA 1
ATOM 3893 C C . GLU A 1 495 ? -29.784 -28.648 11.015 1.00 52.84 495 GLU A C 1
ATOM 3895 O O . GLU A 1 495 ? -29.292 -28.195 9.980 1.00 52.84 495 GLU A O 1
ATOM 3900 N N . GLU A 1 496 ? -30.113 -29.931 11.166 1.00 40.59 496 GLU A N 1
ATOM 3901 C CA . GLU A 1 496 ? -30.316 -30.825 10.032 1.00 40.59 496 GLU A CA 1
ATOM 3902 C C . GLU A 1 496 ? -31.465 -30.224 9.216 1.00 40.59 496 GLU A C 1
ATOM 3904 O O . GLU A 1 496 ? -32.640 -30.475 9.462 1.00 40.59 496 GLU A O 1
ATOM 3909 N N . THR A 1 497 ? -31.148 -29.336 8.278 1.00 34.53 497 THR A N 1
ATOM 3910 C CA . THR A 1 497 ? -31.964 -29.249 7.080 1.00 34.53 497 THR A CA 1
ATOM 3911 C C . THR A 1 497 ? -31.746 -30.573 6.389 1.00 34.53 497 THR A C 1
ATOM 3913 O O . THR A 1 497 ? -30.631 -30.827 5.937 1.00 34.53 497 THR A O 1
ATOM 3916 N N . ASP A 1 498 ? -32.779 -31.414 6.378 1.00 31.81 498 ASP A N 1
ATOM 3917 C CA . ASP A 1 498 ? -32.874 -32.571 5.502 1.00 31.81 498 ASP A CA 1
ATOM 3918 C C . ASP A 1 498 ? -32.475 -32.126 4.089 1.00 31.81 498 ASP A C 1
ATOM 3920 O O . ASP A 1 498 ? -33.279 -31.579 3.330 1.00 31.81 498 ASP A O 1
ATOM 3924 N N . GLU A 1 499 ? -31.207 -32.325 3.730 1.00 30.72 499 GLU A N 1
ATOM 3925 C CA . GLU A 1 499 ? -30.794 -32.401 2.343 1.00 30.72 499 GLU A CA 1
ATOM 3926 C C . GLU A 1 499 ? -31.395 -33.705 1.833 1.00 30.72 499 GLU A C 1
ATOM 3928 O O . GLU A 1 499 ? -30.760 -34.759 1.810 1.00 30.72 499 GLU A O 1
ATOM 3933 N N . SER A 1 500 ? -32.676 -33.639 1.464 1.00 29.58 500 SER A N 1
ATOM 3934 C CA . SER A 1 500 ? -33.261 -34.590 0.541 1.00 29.58 500 SER A CA 1
ATOM 3935 C C . SER A 1 500 ? -32.326 -34.638 -0.660 1.00 29.58 500 SER A C 1
ATOM 3937 O O . SER A 1 500 ? -32.232 -33.664 -1.414 1.00 29.58 500 SER A O 1
ATOM 3939 N N . GLU A 1 501 ? -31.594 -35.744 -0.770 1.00 32.00 501 GLU A N 1
ATOM 3940 C CA . GLU A 1 501 ? -30.762 -36.091 -1.907 1.00 32.00 501 GLU A CA 1
ATOM 3941 C C . GLU A 1 501 ? -31.567 -35.848 -3.185 1.00 32.00 501 GLU A C 1
ATOM 3943 O O . GLU A 1 501 ? -32.379 -36.675 -3.597 1.00 32.00 501 GLU A O 1
ATOM 3948 N N . ASN A 1 502 ? -31.328 -34.720 -3.850 1.00 26.47 502 ASN A N 1
ATOM 3949 C CA . ASN A 1 502 ? -31.770 -34.532 -5.219 1.00 26.47 502 ASN A CA 1
ATOM 3950 C C . ASN A 1 502 ? -30.759 -35.266 -6.110 1.00 26.47 502 ASN A C 1
ATOM 3952 O O . ASN A 1 502 ? -29.962 -34.669 -6.832 1.00 26.47 502 ASN A O 1
ATOM 3956 N N . LYS A 1 503 ? -30.767 -36.602 -6.013 1.00 28.02 503 LYS A N 1
ATOM 3957 C CA . LYS A 1 503 ? -30.291 -37.475 -7.082 1.00 28.02 503 LYS A CA 1
ATOM 3958 C C . LYS A 1 503 ? -31.284 -37.313 -8.225 1.00 28.02 503 LYS A C 1
ATOM 3960 O O . LYS A 1 503 ? -32.259 -38.048 -8.330 1.00 28.02 503 LYS A O 1
ATOM 3965 N N . THR A 1 504 ? -31.061 -36.318 -9.075 1.00 25.97 504 THR A N 1
ATOM 3966 C CA . THR A 1 504 ? -31.630 -36.353 -10.419 1.00 25.97 504 THR A CA 1
ATOM 3967 C C . THR A 1 504 ? -30.955 -37.489 -11.169 1.00 25.97 504 THR A C 1
ATOM 3969 O O . THR A 1 504 ? -29.835 -37.354 -11.664 1.00 25.97 504 THR A O 1
ATOM 3972 N N . ASP A 1 505 ? -31.661 -38.615 -11.210 1.00 25.67 505 ASP A N 1
ATOM 3973 C CA . ASP A 1 505 ? -31.536 -39.640 -12.231 1.00 25.67 505 ASP A CA 1
ATOM 3974 C C . ASP A 1 505 ? -31.543 -38.981 -13.618 1.00 25.67 505 ASP A C 1
ATOM 3976 O O . ASP A 1 505 ? -32.558 -38.452 -14.071 1.00 25.67 505 ASP A O 1
ATOM 3980 N N . MET A 1 506 ? -30.414 -39.042 -14.321 1.00 26.39 506 MET A N 1
ATOM 3981 C CA . MET A 1 506 ? -30.403 -38.971 -15.779 1.00 26.39 506 MET A CA 1
ATOM 3982 C C . MET A 1 506 ? -30.162 -40.380 -16.301 1.00 26.39 506 MET A C 1
ATOM 3984 O O . MET A 1 506 ? -29.026 -40.829 -16.444 1.00 26.39 506 MET A O 1
ATOM 3988 N N . ASN A 1 507 ? -31.256 -41.088 -16.571 1.00 28.45 507 ASN A N 1
ATOM 3989 C CA . ASN A 1 507 ? -31.230 -42.313 -17.351 1.00 28.45 507 ASN A CA 1
ATOM 3990 C C . ASN A 1 507 ? -31.633 -41.979 -18.793 1.00 28.45 507 ASN A C 1
ATOM 3992 O O . ASN A 1 507 ? -32.731 -41.489 -19.026 1.00 28.45 507 ASN A O 1
ATOM 3996 N N . LYS A 1 508 ? -30.716 -42.306 -19.709 1.00 25.53 508 LYS A N 1
ATOM 3997 C CA . LYS A 1 508 ? -30.932 -42.793 -21.080 1.00 25.53 508 LYS A CA 1
ATOM 3998 C C . LYS A 1 508 ? -31.854 -41.987 -22.002 1.00 25.53 508 LYS A C 1
ATOM 4000 O O . LYS A 1 508 ? -33.066 -42.118 -21.945 1.00 25.53 508 LYS A O 1
ATOM 4005 N N . ASP A 1 509 ? -31.229 -41.414 -23.027 1.00 24.47 509 ASP A N 1
ATOM 4006 C CA . ASP A 1 509 ? -31.563 -41.835 -24.387 1.00 24.47 509 ASP A CA 1
ATOM 4007 C C . ASP A 1 509 ? -30.289 -42.073 -25.202 1.00 24.47 509 ASP A C 1
ATOM 4009 O O . ASP A 1 509 ? -29.296 -41.354 -25.090 1.00 24.47 509 ASP A O 1
ATOM 4013 N N . ALA A 1 510 ? -30.310 -43.167 -25.955 1.00 25.98 510 ALA A N 1
ATOM 4014 C CA . ALA A 1 510 ? -29.203 -43.717 -26.717 1.00 25.98 510 ALA A CA 1
ATOM 4015 C C . ALA A 1 510 ? -29.461 -43.545 -28.213 1.00 25.98 510 ALA A C 1
ATOM 4017 O O . ALA A 1 510 ? -30.567 -43.839 -28.658 1.00 25.98 510 ALA A O 1
ATOM 4018 N N . THR A 1 511 ? -28.430 -43.222 -29.007 1.00 24.80 511 THR A N 1
ATOM 4019 C CA . THR A 1 511 ? -28.234 -43.835 -30.341 1.00 24.80 511 THR A CA 1
ATOM 4020 C C . THR A 1 511 ? -26.806 -43.627 -30.892 1.00 24.80 511 THR A C 1
ATOM 4022 O O . THR A 1 511 ? -26.420 -42.509 -31.203 1.00 24.80 511 THR A O 1
ATOM 4025 N N . THR A 1 512 ? -26.084 -44.760 -31.031 1.00 24.95 512 THR A N 1
ATOM 4026 C CA . THR A 1 512 ? -25.166 -45.211 -32.127 1.00 24.95 512 THR A CA 1
ATOM 4027 C C . THR A 1 512 ? -23.925 -44.391 -32.541 1.00 24.95 512 THR A C 1
ATOM 4029 O O . THR A 1 512 ? -24.032 -43.192 -32.723 1.00 24.95 512 THR A O 1
ATOM 4032 N N . ALA A 1 513 ? -22.746 -44.945 -32.884 1.00 24.06 513 ALA A N 1
ATOM 4033 C CA . ALA A 1 513 ? -22.137 -46.291 -32.853 1.00 24.06 513 ALA A CA 1
ATOM 4034 C C . ALA A 1 513 ? -20.625 -46.196 -33.253 1.00 24.06 513 ALA A C 1
ATOM 4036 O O . ALA A 1 513 ? -20.228 -45.182 -33.822 1.00 24.06 513 ALA A O 1
ATOM 4037 N N . ALA A 1 514 ? -19.873 -47.298 -33.036 1.00 23.75 514 ALA A N 1
ATOM 4038 C CA . ALA A 1 514 ? -18.514 -47.667 -33.525 1.00 23.75 514 ALA A CA 1
ATOM 4039 C C . ALA A 1 514 ? -17.292 -46.991 -32.840 1.00 23.75 514 ALA A C 1
ATOM 4041 O O . ALA A 1 514 ? -17.299 -45.789 -32.625 1.00 23.75 514 ALA A O 1
ATOM 4042 N N . ASP A 1 515 ? -16.185 -47.642 -32.445 1.00 23.33 515 ASP A N 1
ATOM 4043 C CA . ASP A 1 515 ? -15.682 -49.025 -32.548 1.00 23.33 515 ASP A CA 1
ATOM 4044 C C . ASP A 1 515 ? -14.701 -49.337 -31.377 1.00 23.33 515 ASP A C 1
ATOM 4046 O O . ASP A 1 515 ? -14.006 -48.457 -30.870 1.00 23.33 515 ASP A O 1
ATOM 4050 N N . LEU A 1 516 ? -14.644 -50.609 -30.959 1.00 20.62 516 LEU A N 1
ATOM 4051 C CA . LEU A 1 516 ? -13.646 -51.263 -30.068 1.00 20.62 516 LEU A CA 1
ATOM 4052 C C . LEU A 1 516 ? -12.475 -51.831 -30.932 1.00 20.62 516 LEU A C 1
ATOM 4054 O O . LEU A 1 516 ? -12.693 -51.877 -32.143 1.00 20.62 516 LEU A O 1
ATOM 4058 N N . PRO A 1 517 ? -11.305 -52.353 -30.431 1.00 30.89 517 PRO A N 1
ATOM 4059 C CA . PRO A 1 517 ? -11.166 -53.164 -29.197 1.00 30.89 517 PRO A CA 1
ATOM 4060 C C . PRO A 1 517 ? -9.791 -53.240 -28.427 1.00 30.89 517 PRO A C 1
ATOM 4062 O O . PRO A 1 517 ? -8.719 -53.130 -29.003 1.00 30.89 517 PRO A O 1
ATOM 4065 N N . VAL A 1 518 ? -9.873 -53.597 -27.119 1.00 25.53 518 VAL A N 1
ATOM 4066 C CA . VAL A 1 518 ? -9.148 -54.701 -26.390 1.00 25.53 518 VAL A CA 1
ATOM 4067 C C . VAL A 1 518 ? -7.609 -54.561 -26.145 1.00 25.53 518 VAL A C 1
ATOM 4069 O O . VAL A 1 518 ? -6.863 -54.246 -27.054 1.00 25.53 518 VAL A O 1
ATOM 4072 N N . LYS A 1 519 ? -7.005 -54.783 -24.949 1.00 23.47 519 LYS A N 1
ATOM 4073 C CA . LYS A 1 519 ? -6.905 -56.037 -24.148 1.00 23.47 519 LYS A CA 1
ATOM 4074 C C . LYS A 1 519 ? -6.214 -55.811 -22.774 1.00 23.47 519 LYS A C 1
ATOM 4076 O O . LYS A 1 519 ? -5.232 -55.080 -22.690 1.00 23.47 519 LYS A O 1
ATOM 4081 N N . ARG A 1 520 ? -6.667 -56.516 -21.727 1.00 24.39 520 ARG A N 1
ATOM 4082 C CA . ARG A 1 520 ? -5.967 -56.800 -20.449 1.00 24.39 520 ARG A CA 1
ATOM 4083 C C . ARG A 1 520 ? -6.136 -58.305 -20.160 1.00 24.39 520 ARG A C 1
ATOM 4085 O O . ARG A 1 520 ? -7.252 -58.799 -20.285 1.00 24.39 520 ARG A O 1
ATOM 4092 N N . GLU A 1 521 ? -5.076 -58.993 -19.736 1.00 23.84 521 GLU A N 1
ATOM 4093 C CA . GLU A 1 521 ? -5.055 -60.378 -19.201 1.00 23.84 521 GLU A CA 1
ATOM 4094 C C . GLU A 1 521 ? -4.248 -60.354 -17.878 1.00 23.84 521 GLU A C 1
ATOM 4096 O O . GLU A 1 521 ? -3.231 -59.668 -17.825 1.00 23.84 521 GLU A O 1
ATOM 4101 N N . LYS A 1 522 ? -4.850 -60.706 -16.720 1.00 23.12 522 LYS A N 1
ATOM 4102 C CA . LYS A 1 522 ? -4.931 -62.010 -15.980 1.00 23.12 522 LYS A CA 1
ATOM 4103 C C . LYS A 1 522 ? -3.672 -62.322 -15.125 1.00 23.12 522 LYS A C 1
ATOM 4105 O O . LYS A 1 522 ? -2.582 -62.283 -15.665 1.00 23.12 522 LYS A O 1
ATOM 4110 N N . ARG A 1 523 ? -3.787 -62.365 -13.773 1.00 24.12 523 ARG A N 1
ATOM 4111 C CA . ARG A 1 523 ? -4.039 -63.525 -12.838 1.00 24.12 523 ARG A CA 1
ATOM 4112 C C . ARG A 1 523 ? -2.771 -64.395 -12.657 1.00 24.12 523 ARG A C 1
ATOM 4114 O O . ARG A 1 523 ? -2.072 -64.557 -13.638 1.00 24.12 523 ARG A O 1
ATOM 4121 N N . GLU A 1 524 ? -2.335 -64.904 -11.494 1.00 24.84 524 GLU A N 1
ATOM 4122 C CA . GLU A 1 524 ? -2.951 -65.656 -10.366 1.00 24.84 524 GLU A CA 1
ATOM 4123 C C . GLU A 1 524 ? -1.839 -65.875 -9.268 1.00 24.84 524 GLU A C 1
ATOM 4125 O O . GLU A 1 524 ? -0.669 -65.772 -9.628 1.00 24.84 524 GLU A O 1
ATOM 4130 N N . GLN A 1 525 ? -2.115 -65.847 -7.940 1.00 27.06 525 GLN A N 1
ATOM 4131 C CA . GLN A 1 525 ? -2.200 -66.978 -6.947 1.00 27.06 525 GLN A CA 1
ATOM 4132 C C . GLN A 1 525 ? -0.849 -67.705 -6.638 1.00 27.06 525 GLN A C 1
ATOM 4134 O O . GLN A 1 525 ? -0.053 -67.859 -7.548 1.00 27.06 525 GLN A O 1
ATOM 4139 N N . ASP A 1 526 ? -0.399 -68.045 -5.409 1.00 25.16 526 ASP A N 1
ATOM 4140 C CA . ASP A 1 526 ? -0.943 -68.855 -4.282 1.00 25.16 526 ASP A CA 1
ATOM 4141 C C . ASP A 1 526 ? -0.040 -68.710 -3.003 1.00 25.16 526 ASP A C 1
ATOM 4143 O O . ASP A 1 526 ? 1.125 -68.346 -3.147 1.00 25.16 526 ASP A O 1
ATOM 4147 N N . ALA A 1 527 ? -0.561 -68.721 -1.753 1.00 26.78 527 ALA A N 1
ATOM 4148 C CA . ALA A 1 527 ? -0.674 -69.829 -0.748 1.00 26.78 527 ALA A CA 1
ATOM 4149 C C . ALA A 1 527 ? 0.681 -70.283 -0.106 1.00 26.78 527 ALA A C 1
ATOM 4151 O O . ALA A 1 527 ? 1.695 -70.266 -0.784 1.00 26.78 527 ALA A O 1
ATOM 4152 N N . ASP A 1 528 ? 0.867 -70.705 1.158 1.00 24.94 528 ASP A N 1
ATOM 4153 C CA . ASP A 1 528 ? 0.025 -71.070 2.313 1.00 24.94 528 ASP A CA 1
ATOM 4154 C C . ASP A 1 528 ? 0.917 -71.257 3.590 1.00 24.94 528 ASP A C 1
ATOM 4156 O O . ASP A 1 528 ? 2.124 -71.448 3.449 1.00 24.94 528 ASP A O 1
ATOM 4160 N N . ALA A 1 529 ? 0.282 -71.305 4.780 1.00 26.31 529 ALA A N 1
ATOM 4161 C CA . ALA A 1 529 ? 0.611 -72.063 6.021 1.00 26.31 529 ALA A CA 1
ATOM 4162 C C . ALA A 1 529 ? 1.934 -71.831 6.822 1.00 26.31 529 ALA A C 1
ATOM 4164 O O . ALA A 1 529 ? 2.976 -71.539 6.257 1.00 26.31 529 ALA A O 1
ATOM 4165 N N . SER A 1 530 ? 2.069 -72.037 8.149 1.00 25.31 530 SER A N 1
ATOM 4166 C CA . SER A 1 530 ? 1.209 -72.190 9.351 1.00 25.31 530 SER A CA 1
ATOM 4167 C C . SER A 1 530 ? 2.121 -72.480 10.582 1.00 25.31 530 SER A C 1
ATOM 4169 O O . SER A 1 530 ? 3.206 -73.018 10.387 1.00 25.31 530 SER A O 1
ATOM 4171 N N . ASP A 1 531 ? 1.612 -72.267 11.814 1.00 25.00 531 ASP A N 1
ATOM 4172 C CA . ASP A 1 531 ? 1.990 -72.916 13.110 1.00 25.00 531 ASP A CA 1
ATOM 4173 C C . ASP A 1 531 ? 3.357 -72.613 13.792 1.00 25.00 531 ASP A C 1
ATOM 4175 O O . ASP A 1 531 ? 4.359 -72.387 13.135 1.00 25.00 531 ASP A O 1
ATOM 4179 N N . ASN A 1 532 ? 3.569 -72.707 15.120 1.00 26.55 532 ASN A N 1
ATOM 4180 C CA . ASN A 1 532 ? 2.792 -72.498 16.356 1.00 26.55 532 ASN A CA 1
ATOM 4181 C C . ASN A 1 532 ? 3.760 -72.601 17.574 1.00 26.55 532 ASN A C 1
ATOM 4183 O O . ASN A 1 532 ? 4.775 -73.283 17.518 1.00 26.55 532 ASN A O 1
ATOM 4187 N N . GLU A 1 533 ? 3.358 -71.993 18.696 1.00 26.94 533 GLU A N 1
ATOM 4188 C CA . GLU A 1 533 ? 3.609 -72.364 20.111 1.00 26.94 533 GLU A CA 1
ATOM 4189 C C . GLU A 1 533 ? 4.996 -72.351 20.847 1.00 26.94 533 GLU A C 1
ATOM 4191 O O . GLU A 1 533 ? 5.887 -73.168 20.656 1.00 26.94 533 GLU A O 1
ATOM 4196 N N . ARG A 1 534 ? 4.972 -71.564 21.951 1.00 25.53 534 ARG A N 1
ATOM 4197 C CA . ARG A 1 534 ? 5.251 -71.888 23.389 1.00 25.53 534 ARG A CA 1
ATOM 4198 C C . ARG A 1 534 ? 6.648 -71.776 24.057 1.00 25.53 534 ARG A C 1
ATOM 4200 O O . ARG A 1 534 ? 7.462 -72.685 24.051 1.00 25.53 534 ARG A O 1
ATOM 4207 N N . LYS A 1 535 ? 6.681 -70.780 24.971 1.00 24.53 535 LYS A N 1
ATOM 4208 C CA . LYS A 1 535 ? 6.987 -70.809 26.436 1.00 24.53 535 LYS A CA 1
ATOM 4209 C C . LYS A 1 535 ? 8.367 -71.291 26.944 1.00 24.53 535 LYS A C 1
ATOM 4211 O O . LYS A 1 535 ? 8.622 -72.487 26.979 1.00 24.53 535 LYS A O 1
ATOM 4216 N N . LYS A 1 536 ? 9.050 -70.411 27.709 1.00 26.25 536 LYS A N 1
ATOM 4217 C CA . LYS A 1 536 ? 9.417 -70.633 29.140 1.00 26.25 536 LYS A CA 1
ATOM 4218 C C . LYS A 1 536 ? 9.969 -69.372 29.847 1.00 26.25 536 LYS A C 1
ATOM 4220 O O . LYS A 1 536 ? 10.760 -68.623 29.294 1.00 26.25 536 LYS A O 1
ATOM 4225 N N . LYS A 1 537 ? 9.527 -69.173 31.099 1.00 24.70 537 LYS A N 1
ATOM 4226 C CA . LYS A 1 537 ? 9.908 -68.137 32.093 1.00 24.70 537 LYS A CA 1
ATOM 4227 C C . LYS A 1 537 ? 11.147 -68.554 32.913 1.00 24.70 537 LYS A C 1
ATOM 4229 O O . LYS A 1 537 ? 11.175 -69.711 33.327 1.00 24.70 537 LYS A O 1
ATOM 4234 N N . LYS A 1 538 ? 12.005 -67.596 33.324 1.00 23.80 538 LYS A N 1
ATOM 4235 C CA . LYS A 1 538 ? 12.515 -67.399 34.719 1.00 23.80 538 LYS A CA 1
ATOM 4236 C C . LYS A 1 538 ? 13.463 -66.171 34.873 1.00 23.80 538 LYS A C 1
ATOM 4238 O O . LYS A 1 538 ? 14.582 -66.200 34.393 1.00 23.80 538 LYS A O 1
ATOM 4243 N N . VAL A 1 539 ? 12.959 -65.113 35.534 1.00 24.98 539 VAL A N 1
ATOM 4244 C CA . VAL A 1 539 ? 13.478 -64.323 36.700 1.00 24.98 539 VAL A CA 1
ATOM 4245 C C . VAL A 1 539 ? 15.005 -64.425 36.996 1.00 24.98 539 VAL A C 1
ATOM 4247 O O . VAL A 1 539 ? 15.474 -65.545 37.142 1.00 24.98 539 VAL A O 1
ATOM 4250 N N . LYS A 1 540 ? 15.838 -63.370 37.178 1.00 23.06 540 LYS A N 1
ATOM 4251 C CA . LYS A 1 540 ? 15.836 -62.291 38.211 1.00 23.06 540 LYS A CA 1
ATOM 4252 C C . LYS A 1 540 ? 17.007 -61.276 38.013 1.00 23.06 540 LYS A C 1
ATOM 4254 O O . LYS A 1 540 ? 18.055 -61.673 37.524 1.00 23.06 540 LYS A O 1
ATOM 4259 N N . ASN A 1 541 ? 16.844 -60.076 38.598 1.00 24.36 541 ASN A N 1
ATOM 4260 C CA . ASN A 1 541 ? 17.828 -59.060 39.060 1.00 24.36 541 ASN A CA 1
ATOM 4261 C C . ASN A 1 541 ? 18.435 -58.003 38.091 1.00 24.36 541 ASN A C 1
ATOM 4263 O O . ASN A 1 541 ? 19.189 -58.305 37.178 1.00 24.36 541 ASN A O 1
ATOM 4267 N N . GLN A 1 542 ? 18.121 -56.735 38.415 1.00 22.67 542 GLN A N 1
ATOM 4268 C CA . GLN A 1 542 ? 18.745 -55.440 38.048 1.00 22.67 542 GLN A CA 1
ATOM 4269 C C . GLN A 1 542 ? 20.204 -55.309 38.575 1.00 22.67 542 GLN A C 1
ATOM 4271 O O . GLN A 1 542 ? 20.531 -56.098 39.466 1.00 22.67 542 GLN A O 1
ATOM 4276 N N . PRO A 1 543 ? 21.058 -54.327 38.151 1.00 29.44 543 PRO A N 1
ATOM 4277 C CA . PRO A 1 543 ? 20.702 -52.934 37.803 1.00 29.44 543 PRO A CA 1
ATOM 4278 C C . PRO A 1 543 ? 21.447 -52.235 36.629 1.00 29.44 543 PRO A C 1
ATOM 4280 O O . PRO A 1 543 ? 22.484 -52.670 36.150 1.00 29.44 543 PRO A O 1
ATOM 4283 N N . SER A 1 544 ? 20.879 -51.082 36.240 1.00 23.95 544 SER A N 1
ATOM 4284 C CA . SER A 1 544 ? 21.509 -49.865 35.680 1.00 23.95 544 SER A CA 1
ATOM 4285 C C . SER A 1 544 ? 22.503 -49.965 34.509 1.00 23.95 544 SER A C 1
ATOM 4287 O O . SER A 1 544 ? 23.681 -50.242 34.705 1.00 23.95 544 SER A O 1
ATOM 4289 N N . SER A 1 545 ? 22.075 -49.525 33.322 1.00 24.16 545 SER A N 1
ATOM 4290 C CA . SER A 1 545 ? 22.598 -48.339 32.604 1.00 24.16 545 SER A CA 1
ATOM 4291 C C . SER A 1 545 ? 22.225 -48.393 31.113 1.00 24.16 545 SER A C 1
ATOM 4293 O O . SER A 1 545 ? 22.272 -49.442 30.484 1.00 24.16 545 SER A O 1
ATOM 4295 N N . SER A 1 546 ? 21.764 -47.245 30.603 1.00 29.47 546 SER A N 1
ATOM 4296 C CA . SER A 1 546 ? 21.671 -46.811 29.195 1.00 29.47 546 SER A CA 1
ATOM 4297 C C . SER A 1 546 ? 21.781 -47.875 28.088 1.00 29.47 546 SER A C 1
ATOM 4299 O O . SER A 1 546 ? 22.883 -48.230 27.675 1.00 29.47 546 SER A O 1
ATOM 4301 N N . VAL A 1 547 ? 20.642 -48.263 27.505 1.00 27.20 547 VAL A N 1
ATOM 4302 C CA . VAL A 1 547 ? 20.588 -49.020 26.244 1.00 27.20 547 VAL A CA 1
ATOM 4303 C C . VAL A 1 547 ? 19.864 -48.184 25.189 1.00 27.20 547 VAL A C 1
ATOM 4305 O O . VAL A 1 547 ? 18.699 -47.824 25.357 1.00 27.20 547 VAL A O 1
ATOM 4308 N N . LYS A 1 548 ? 20.597 -47.862 24.115 1.00 28.23 548 LYS A N 1
ATOM 4309 C CA . LYS A 1 548 ? 20.064 -47.420 22.822 1.00 28.23 548 LYS A CA 1
ATOM 4310 C C . LYS A 1 548 ? 19.129 -48.509 22.298 1.00 28.23 548 LYS A C 1
ATOM 4312 O O . LYS A 1 548 ? 19.546 -49.658 22.195 1.00 28.23 548 LYS A O 1
ATOM 4317 N N . VAL A 1 549 ? 17.898 -48.150 21.959 1.00 28.12 549 VAL A N 1
ATOM 4318 C CA . VAL A 1 549 ? 17.007 -49.023 21.193 1.00 28.12 549 VAL A CA 1
ATOM 4319 C C . VAL A 1 549 ? 16.995 -48.484 19.771 1.00 28.12 549 VAL A C 1
ATOM 4321 O O . VAL A 1 549 ? 16.377 -47.457 19.500 1.00 28.12 549 VAL A O 1
ATOM 4324 N N . GLU A 1 550 ? 17.740 -49.145 18.892 1.00 29.41 550 GLU A N 1
ATOM 4325 C CA . GLU A 1 550 ? 17.579 -49.019 17.448 1.00 29.41 550 GLU A CA 1
ATOM 4326 C C . GLU A 1 550 ? 16.281 -49.740 17.076 1.00 29.41 550 GLU A C 1
ATOM 4328 O O . GLU A 1 550 ? 16.123 -50.936 17.318 1.00 29.41 550 GLU A O 1
ATOM 4333 N N . SER A 1 551 ? 15.308 -48.993 16.562 1.00 35.47 551 SER A N 1
ATOM 4334 C CA . SER A 1 551 ? 14.145 -49.567 15.895 1.00 35.47 551 SER A CA 1
ATOM 4335 C C . SER A 1 551 ? 14.512 -49.793 14.432 1.00 35.47 551 SER A C 1
ATOM 4337 O O . SER A 1 551 ? 14.695 -48.818 13.701 1.00 35.47 551 SER A O 1
ATOM 4339 N N . GLU A 1 552 ? 14.634 -51.051 14.011 1.00 39.03 552 GLU A N 1
ATOM 4340 C CA . GLU A 1 552 ? 14.836 -51.403 12.604 1.00 39.03 552 GLU A CA 1
ATOM 4341 C C . GLU A 1 552 ? 13.683 -50.847 11.755 1.00 39.03 552 GLU A C 1
ATOM 4343 O O . GLU A 1 552 ? 12.500 -51.074 12.024 1.00 39.03 552 GLU A O 1
ATOM 4348 N N . SER A 1 553 ? 14.043 -50.051 10.750 1.00 61.78 553 SER A N 1
ATOM 4349 C CA . SER A 1 553 ? 13.113 -49.413 9.825 1.00 61.78 553 SER A CA 1
ATOM 4350 C C . SER A 1 553 ? 12.575 -50.436 8.827 1.00 61.78 553 SER A C 1
ATOM 4352 O O . SER A 1 553 ? 13.340 -51.159 8.195 1.00 61.78 553 SER A O 1
ATOM 4354 N N . SER A 1 554 ? 11.259 -50.452 8.614 1.00 58.81 554 SER A N 1
ATOM 4355 C CA . SER A 1 554 ? 10.599 -51.289 7.601 1.00 58.81 554 SER A CA 1
ATOM 4356 C C . SER A 1 554 ? 10.746 -50.750 6.167 1.00 58.81 554 SER A C 1
ATOM 4358 O O . SER A 1 554 ? 10.006 -51.160 5.273 1.00 58.81 554 SER A O 1
ATOM 4360 N N . LEU A 1 555 ? 11.625 -49.768 5.944 1.00 64.75 555 LEU A N 1
ATOM 4361 C CA . LEU A 1 555 ? 11.849 -49.148 4.639 1.00 64.75 555 LEU A CA 1
ATOM 4362 C C . LEU A 1 555 ? 12.856 -49.950 3.814 1.00 64.75 555 LEU A C 1
ATOM 4364 O O . LEU A 1 555 ? 13.817 -50.501 4.338 1.00 64.75 555 LEU A O 1
ATOM 4368 N N . HIS A 1 556 ? 12.656 -49.964 2.499 1.00 76.44 556 HIS A N 1
ATOM 4369 C CA . HIS A 1 556 ? 13.567 -50.605 1.555 1.00 76.44 556 HIS A CA 1
ATOM 4370 C C . HIS A 1 556 ? 14.990 -50.026 1.669 1.00 76.44 556 HIS A C 1
ATOM 4372 O O . HIS A 1 556 ? 15.139 -48.809 1.773 1.00 76.44 556 HIS A O 1
ATOM 4378 N N . GLN A 1 557 ? 16.026 -50.871 1.598 1.00 63.41 557 GLN A N 1
ATOM 4379 C CA . GLN A 1 557 ? 17.421 -50.496 1.894 1.00 63.41 557 GLN A CA 1
ATOM 4380 C C . GLN A 1 557 ? 17.900 -49.256 1.121 1.00 63.41 557 GLN A C 1
ATOM 4382 O O . GLN A 1 557 ? 18.430 -48.328 1.714 1.00 63.41 557 GLN A O 1
ATOM 4387 N N . ALA A 1 558 ? 17.580 -49.165 -0.173 1.00 66.62 558 ALA A N 1
ATOM 4388 C CA . ALA A 1 558 ? 17.921 -48.000 -0.998 1.00 66.62 558 ALA A CA 1
ATOM 4389 C C . ALA A 1 558 ? 17.358 -46.658 -0.473 1.00 66.62 558 ALA A C 1
ATOM 4391 O O . ALA A 1 558 ? 17.929 -45.600 -0.724 1.00 66.62 558 ALA A O 1
ATOM 4392 N N . VAL A 1 559 ? 16.235 -46.685 0.252 1.00 64.50 559 VAL A N 1
ATOM 4393 C CA . VAL A 1 559 ? 15.645 -45.497 0.889 1.00 64.50 559 VAL A CA 1
ATOM 4394 C C . VAL A 1 559 ? 16.385 -45.160 2.181 1.00 64.50 559 VAL A C 1
ATOM 4396 O O . VAL A 1 559 ? 16.571 -43.985 2.480 1.00 64.50 559 VAL A O 1
ATOM 4399 N N . GLN A 1 560 ? 16.838 -46.171 2.924 1.00 73.44 560 GLN A N 1
ATOM 4400 C CA . GLN A 1 560 ? 17.661 -45.964 4.115 1.00 73.44 560 GLN A CA 1
ATOM 4401 C C . GLN A 1 560 ? 19.014 -45.353 3.735 1.00 73.44 560 GLN A C 1
ATOM 4403 O O . GLN A 1 560 ? 19.415 -44.360 4.333 1.00 73.44 560 GLN A O 1
ATOM 4408 N N . ASP A 1 561 ? 19.640 -45.856 2.669 1.00 68.88 561 ASP A N 1
ATOM 4409 C CA . ASP A 1 561 ? 20.926 -45.357 2.172 1.00 68.88 561 ASP A CA 1
ATOM 4410 C C . ASP A 1 561 ? 20.821 -43.900 1.684 1.00 68.88 561 ASP A C 1
ATOM 4412 O O . ASP A 1 561 ? 21.709 -43.087 1.937 1.00 68.88 561 ASP A O 1
ATOM 4416 N N . LEU A 1 562 ? 19.704 -43.534 1.041 1.00 61.34 562 LEU A N 1
ATOM 4417 C CA . LEU A 1 562 ? 19.438 -42.152 0.629 1.00 61.34 562 LEU A CA 1
ATOM 4418 C C . LEU A 1 562 ? 19.226 -41.222 1.833 1.00 61.34 562 LEU A C 1
ATOM 4420 O O . LEU A 1 562 ? 19.682 -40.083 1.812 1.00 61.34 562 LEU A O 1
ATOM 4424 N N . ILE A 1 563 ? 18.533 -41.691 2.874 1.00 65.69 563 ILE A N 1
ATOM 4425 C CA . ILE A 1 563 ? 18.335 -40.925 4.110 1.00 65.69 563 ILE A CA 1
ATOM 4426 C C . ILE A 1 563 ? 19.683 -40.722 4.809 1.00 65.69 563 ILE A C 1
ATOM 4428 O O . ILE A 1 563 ? 19.994 -39.601 5.198 1.00 65.69 563 ILE A O 1
ATOM 4432 N N . GLN A 1 564 ? 20.514 -41.760 4.895 1.00 57.94 564 GLN A N 1
ATOM 4433 C CA . GLN A 1 564 ? 21.850 -41.674 5.481 1.00 57.94 564 GLN A CA 1
ATOM 4434 C C . GLN A 1 564 ? 22.723 -40.644 4.737 1.00 57.94 564 GLN A C 1
ATOM 4436 O O . GLN A 1 564 ? 23.327 -39.786 5.366 1.00 57.94 564 GLN A O 1
ATOM 4441 N N . LEU A 1 565 ? 22.682 -40.632 3.399 1.00 60.12 565 LEU A N 1
ATOM 4442 C CA . LEU A 1 565 ? 23.430 -39.685 2.556 1.00 60.12 565 LEU A CA 1
ATOM 4443 C C . LEU A 1 565 ? 22.962 -38.217 2.673 1.00 60.12 565 LEU A C 1
ATOM 4445 O O . LEU A 1 565 ? 23.665 -37.308 2.240 1.00 60.12 565 LEU A O 1
ATOM 4449 N N . ILE A 1 566 ? 21.748 -37.977 3.174 1.00 56.75 566 ILE A N 1
ATOM 4450 C CA . ILE A 1 566 ? 21.196 -36.625 3.366 1.00 56.75 566 ILE A CA 1
ATOM 4451 C C . ILE A 1 566 ? 21.535 -36.074 4.760 1.00 56.75 566 ILE A C 1
ATOM 4453 O O . ILE A 1 566 ? 21.546 -34.854 4.942 1.00 56.75 566 ILE A O 1
ATOM 4457 N N . PHE A 1 567 ? 21.756 -36.952 5.741 1.00 55.69 567 PHE A N 1
ATOM 4458 C CA . PHE A 1 567 ? 21.905 -36.580 7.151 1.00 55.69 567 PHE A CA 1
ATOM 4459 C C . PHE A 1 567 ? 23.311 -36.804 7.736 1.00 55.69 567 PHE A C 1
ATOM 4461 O O . PHE A 1 567 ? 23.543 -36.340 8.854 1.00 55.69 567 PHE A O 1
ATOM 4468 N N . ASP A 1 568 ? 24.223 -37.423 6.981 1.00 44.25 568 ASP A N 1
ATOM 4469 C CA . ASP A 1 568 ? 25.685 -37.331 7.147 1.00 44.25 568 ASP A CA 1
ATOM 4470 C C . ASP A 1 568 ? 26.260 -36.225 6.239 1.00 44.25 568 ASP A C 1
ATOM 4472 O O . ASP A 1 568 ? 27.198 -35.517 6.684 1.00 44.25 568 ASP A O 1
#

Radius of gyration: 33.03 Å; chains: 1; bounding box: 67×113×73 Å

Organism: NCBI:txid1074872

Foldseek 3Di:
DLLDQPVVVQVVCVVVVFHFPCPDPVNVLLNLQSVLLVLQLVLQLLADQQQLVVLCVQQQEDDDSVPDHSSNSSSQVSCCQFANQWAQDPQARHSQWDDPRQKTAGQFFHPLALAGDGDMDGNADRRCRVDGDDPVVVVDDVVNRHHDHHRAQPVLNLLFVSLVVDDGDPDNPNTQPVHRNNDDPPPPPPPDLPPDQDDDQDQLQLQQQAEEEEDDQAVVGPVVLCCLQVSSRHHYDPADHNPHQEYEYALQPRVVVVVDPRVVNCNSSLRWYFYSVLSVQQNDQDWDDAQDALVVLVVQSVVDNGSVRSVVRAIGYSCCLGQRRVSSRTDDGHNRDRRDDSVVSVVVVVVVVVVVVVLVQQQFFDFAPPFQLFDDDPPPPDPPKTFDADPSRDGLWWKWWRQYPVVRDTKIKIWTWIDDDQWIKIKMKMFGPPDDCVPTIDMDIDTPGNDPVVNVVVSQVVVCVQQVDGSSCLVVDRGDISGIGIDDTDTGDDDPPPPPPPPPDDDDDDDDDDDDDDDDDDDDDDDDDDDDDDDDDDDDDDDDDDDDDDDDDPDDVVVVVVVVVVVD

pLDDT: mean 81.69, std 21.07, range [20.62, 98.19]

Sequence (568 aa):
WQALRWDDVIKVAAKFGGRVKENHPLVQEHKRRSEGMWNLIDALKEVPKKQLLAILDANEIFYNEKKISALEAAQIIADGVLFGRLPKCPLCDTRALIQDGTDIRCRGYMQNSAMRCSFLFSLADLLRPENPPDNSATGVAESALSRTELFNLPIEAQRMPVFRQWKPPKDIPGAFKLGNPVGQPPKKGHVKYDSEAEDDIPKKKELAGLKFACIGSTNPPRHALAKLVTSHGGIFQESLDKDTDLLLVSDDDWAAAKASQRYRDAQLAGVAIVRCSFVPALLSRKNVEPQVTLSEAKKALKKAELFAQASSLLPKGLLLRQRKYAAYYLVEGDLLKPFPRVSEALKLQKEADALTKAKMKVKRPAIKAGSALLKVDPLFSVKGGKIYVDKQRNAYNASTQFTDISTGINKYYNLQVIQTNTTFHFFTRWGRLGADDKVTNDYRQYSHGQSLKSAIQAFESKFFGLTGIAFADRFDSSQQPGRYAIVELDGYLHEETDESENKTDMNKDATTAADLPVKREKREQDADASDNERKKKKVKNQPSSSVKVESESSLHQAVQDLIQLIFD

InterPro domains:
  IPR001357 BRCT domain [PF00533] (205-278)
  IPR001357 BRCT domain [PS50172] (202-279)
  IPR001357 BRCT domain [SM00292] (204-286)
  IPR008893 WGR domain [PF05406] (396-472)
  IPR008893 WGR domain [PS51977] (384-484)
  IPR008893 WGR domain [SM00773] (396-479)
  IPR036420 BRCT domain superfamily [G3DSA:3.40.50.10190] (199-305)
  IPR036420 BRCT domain superfamily [SSF52113] (200-279)
  IPR036930 WGR domain superfamily [SSF142921] (374-488)
  IPR050800 ADP-ribosyltransferase diphtheria toxin-like [PTHR10459] (26-568)